Protein 4GQZ (pdb70)

Radius of gyration: 29.5 Å; Cα contacts (8 Å, |Δi|>4): 1504; chains: 4; bounding box: 34×73×86 Å

Nearest PDB structures (foldseek):
  4gqz-assembly1_A  TM=1.007E+00  e=2.691E-29  Salmonella enterica subsp. enterica serovar Typhimurium str. LT2
  4gqz-assembly2_C  TM=9.866E-01  e=6.445E-27  Salmonella enterica subsp. enterica serovar Typhimurium str. LT2
  3e8v-assembly1_A  TM=6.812E-01  e=6.568E-03  Bacteroides fragilis NCTC 9343
  1x5l-assembly1_A  TM=2.993E-01  e=5.556E-01  Homo sapiens
  7y8s-assembly1_A  TM=3.641E-01  e=4.456E+00  Chelicerata

Structure (mmCIF, N/CA/C/O backbone):
data_4GQZ
#
_entry.id   4GQZ
#
_cell.length_a   58.456
_cell.length_b   102.160
_cell.length_c   114.238
_cell.angle_alpha   90.00
_cell.angle_beta   90.00
_cell.angle_gamma   90.00
#
_symmetry.space_group_name_H-M   'P 21 21 21'
#
loop_
_entity.id
_entity.type
_entity.pdbx_description
1 polymer 'Putative periplasmic or exported protein'
2 non-polymer 'CHLORIDE ION'
3 water water
#
loop_
_atom_site.group_PDB
_atom_site.id
_atom_site.type_symbol
_atom_site.label_atom_id
_atom_site.label_alt_id
_atom_site.label_comp_id
_atom_site.label_asym_id
_atom_site.label_entity_id
_atom_site.label_seq_id
_atom_site.pdbx_PDB_ins_code
_atom_site.Cartn_x
_atom_site.Cartn_y
_atom_site.Cartn_z
_atom_site.occupancy
_atom_site.B_iso_or_equiv
_atom_site.auth_seq_id
_atom_site.auth_comp_id
_atom_site.auth_asym_id
_atom_site.auth_atom_id
_atom_site.pdbx_PDB_model_num
ATOM 1 N N . ALA A 1 3 ? 18.852 107.061 75.485 1.00 36.39 21 ALA A N 1
ATOM 2 C CA . ALA A 1 3 ? 19.252 105.906 76.294 1.00 32.83 21 ALA A CA 1
ATOM 3 C C . ALA A 1 3 ? 20.171 105.013 75.490 1.00 32.12 21 ALA A C 1
ATOM 4 O O . ALA A 1 3 ? 19.879 104.707 74.337 1.00 34.36 21 ALA A O 1
ATOM 6 N N . SER A 1 4 ? 21.279 104.599 76.098 1.00 31.00 22 SER A N 1
ATOM 7 C CA . SER A 1 4 ? 22.251 103.745 75.425 1.00 27.58 22 SER A CA 1
ATOM 8 C C . SER A 1 4 ? 21.845 102.285 75.530 1.00 26.90 22 SER A C 1
ATOM 9 O O . SER A 1 4 ? 20.926 101.941 76.283 1.00 26.84 22 SER A O 1
ATOM 12 N N . SER A 1 5 ? 22.516 101.429 74.761 1.00 25.54 23 SER A N 1
ATOM 13 C CA . SER A 1 5 ? 22.375 99.991 74.940 1.00 24.78 23 SER A CA 1
ATOM 14 C C . SER A 1 5 ? 22.667 99.619 76.396 1.00 24.64 23 SER A C 1
ATOM 15 O O . SER A 1 5 ? 21.972 98.790 76.993 1.00 22.75 23 SER A O 1
ATOM 18 N N . GLU A 1 6 ? 23.697 100.240 76.963 1.00 22.25 24 GLU A N 1
ATOM 19 C CA . GLU A 1 6 ? 24.099 99.965 78.346 1.00 22.51 24 GLU A CA 1
ATOM 20 C C . GLU A 1 6 ? 23.034 100.354 79.377 1.00 21.93 24 GLU A C 1
ATOM 21 O O . GLU A 1 6 ? 22.719 99.568 80.269 1.00 22.63 24 GLU A O 1
ATOM 27 N N . SER A 1 7 ? 22.486 101.559 79.268 1.00 24.51 25 SER A N 1
ATOM 28 C CA . SER A 1 7 ? 21.541 102.025 80.296 1.00 25.35 25 SER A CA 1
ATOM 29 C C . SER A 1 7 ? 20.270 101.184 80.227 1.00 25.65 25 SER A C 1
ATOM 30 O O . SER A 1 7 ? 19.734 100.742 81.257 1.00 24.83 25 SER A O 1
ATOM 33 N N . ALA A 1 8 ? 19.836 100.911 78.999 1.00 26.13 26 ALA A N 1
ATOM 34 C CA . ALA A 1 8 ? 18.687 100.040 78.750 1.00 26.69 26 ALA A CA 1
ATOM 35 C C . ALA A 1 8 ? 18.900 98.644 79.323 1.00 26.55 26 ALA A C 1
ATOM 36 O O . ALA A 1 8 ? 17.989 98.066 79.932 1.00 27.21 26 ALA A O 1
ATOM 38 N N . PHE A 1 9 ? 20.099 98.096 79.126 1.00 25.17 27 PHE A N 1
ATOM 39 C CA . PHE A 1 9 ? 20.436 96.783 79.675 1.00 25.82 27 PHE A CA 1
ATOM 40 C C . PHE A 1 9 ? 20.234 96.767 81.192 1.00 25.54 27 PHE A C 1
ATOM 41 O O . PHE A 1 9 ? 19.694 95.808 81.734 1.00 25.38 27 PHE A O 1
ATOM 49 N N . LEU A 1 10 ? 20.678 97.823 81.876 1.00 26.03 28 LEU A N 1
ATOM 50 C CA . LEU A 1 10 ? 20.579 97.873 83.343 1.00 25.42 28 LEU A CA 1
ATOM 51 C C . LEU A 1 10 ? 19.118 97.922 83.776 1.00 26.55 28 LEU A C 1
ATOM 52 O O . LEU A 1 10 ? 18.684 97.157 84.648 1.00 29.20 28 LEU A O 1
ATOM 57 N N . ALA A 1 11 ? 18.365 98.819 83.150 1.00 26.30 29 ALA A N 1
ATOM 58 C CA . ALA A 1 11 ? 16.937 98.946 83.414 1.00 28.73 29 ALA A CA 1
ATOM 59 C C . ALA A 1 11 ? 16.209 97.631 83.154 1.00 29.63 29 ALA A C 1
ATOM 60 O O . ALA A 1 11 ? 15.534 97.101 84.036 1.00 31.90 29 ALA A O 1
ATOM 62 N N . GLN A 1 12 ? 16.365 97.101 81.946 1.00 28.05 30 GLN A N 1
ATOM 63 C CA . GLN A 1 12 ? 15.689 95.870 81.535 1.00 31.40 30 GLN A CA 1
ATOM 64 C C . GLN A 1 12 ? 15.874 94.712 82.521 1.00 32.60 30 GLN A C 1
ATOM 65 O O . GLN A 1 12 ? 14.957 93.901 82.732 1.00 33.76 30 GLN A O 1
ATOM 71 N N . HIS A 1 13 ? 17.057 94.627 83.129 1.00 32.28 31 HIS A N 1
ATOM 72 C CA . HIS A 1 13 ? 17.345 93.530 84.048 1.00 28.72 31 HIS A CA 1
ATOM 73 C C . HIS A 1 13 ? 17.242 93.984 85.502 1.00 28.93 31 HIS A C 1
ATOM 74 O O . HIS A 1 13 ? 17.758 93.325 86.403 1.00 28.94 31 HIS A O 1
ATOM 81 N N . GLY A 1 14 ? 16.572 95.111 85.720 1.00 31.51 32 GLY A N 1
ATOM 82 C CA . GLY A 1 14 ? 16.314 95.596 87.068 1.00 33.10 32 GLY A CA 1
ATOM 83 C C . GLY A 1 14 ? 17.553 95.885 87.898 1.00 32.50 32 GLY A C 1
ATOM 84 O O . GLY A 1 14 ? 17.614 95.542 89.082 1.00 33.76 32 GLY A O 1
ATOM 85 N N . LEU A 1 15 ? 18.543 96.518 87.277 1.00 30.87 33 LEU A N 1
ATOM 86 C CA . LEU A 1 15 ? 19.766 96.887 87.985 1.00 28.72 33 LEU A CA 1
ATOM 87 C C . LEU A 1 15 ? 19.793 98.397 88.204 1.00 29.66 33 LEU A C 1
ATOM 88 O O . LEU A 1 15 ? 20.646 98.935 88.925 1.00 27.40 33 LEU A O 1
ATOM 93 N N . ALA A 1 16 ? 18.833 99.082 87.588 1.00 30.62 34 ALA A N 1
ATOM 94 C CA . ALA A 1 16 ? 18.737 100.529 87.693 1.00 28.93 34 ALA A CA 1
ATOM 95 C C . ALA A 1 16 ? 18.580 100.988 89.134 1.00 29.49 34 ALA A C 1
ATOM 96 O O . ALA A 1 16 ? 17.852 100.370 89.907 1.00 32.60 34 ALA A O 1
ATOM 98 N N . GLY A 1 17 ? 19.271 102.070 89.493 1.00 29.67 35 GLY A N 1
ATOM 99 C CA . GLY A 1 17 ? 19.148 102.661 90.819 1.00 27.49 35 GLY A CA 1
ATOM 100 C C . GLY A 1 17 ? 19.791 101.890 91.963 1.00 26.65 35 GLY A C 1
ATOM 101 O O . GLY A 1 17 ? 19.695 102.296 93.123 1.00 26.97 35 GLY A O 1
ATOM 102 N N . LYS A 1 18 ? 20.422 100.762 91.645 1.00 25.20 36 LYS A N 1
ATOM 103 C CA . LYS A 1 18 ? 21.197 100.009 92.621 1.00 23.72 36 LYS A CA 1
ATOM 104 C C . LYS A 1 18 ? 22.625 100.532 92.644 1.00 21.77 36 LYS A C 1
ATOM 105 O O . LYS A 1 18 ? 23.131 101.008 91.628 1.00 21.89 36 LYS A O 1
ATOM 111 N N . THR A 1 19 ? 23.296 100.434 93.788 1.00 21.37 37 THR A N 1
ATOM 112 C CA . THR A 1 19 ? 24.702 100.802 93.830 1.00 19.51 37 THR A CA 1
ATOM 113 C C . THR A 1 19 ? 25.457 99.664 93.181 1.00 19.84 37 THR A C 1
ATOM 114 O O . THR A 1 19 ? 24.908 98.566 93.034 1.00 18.43 37 THR A O 1
ATOM 118 N N . VAL A 1 20 ? 26.708 99.898 92.795 1.00 18.13 38 VAL A N 1
ATOM 119 C CA . VAL A 1 20 ? 27.475 98.832 92.149 1.00 19.17 38 VAL A CA 1
ATOM 120 C C . VAL A 1 20 ? 27.674 97.608 93.056 1.00 18.45 38 VAL A C 1
ATOM 121 O O . VAL A 1 20 ? 27.726 96.478 92.563 1.00 19.39 38 VAL A O 1
ATOM 125 N N . GLU A 1 21 ? 27.745 97.806 94.371 1.00 19.54 39 GLU A N 1
ATOM 126 C CA . GLU A 1 21 ? 27.839 96.666 95.301 1.00 19.98 39 GLU A CA 1
ATOM 127 C C . GLU A 1 21 ? 26.557 95.832 95.320 1.00 18.25 39 GLU A C 1
ATOM 128 O O . GLU A 1 21 ? 26.614 94.608 95.360 1.00 18.67 39 GLU A O 1
ATOM 134 N N . GLN A 1 22 ? 25.408 96.501 95.329 1.00 19.29 40 GLN A N 1
ATOM 135 C CA . GLN A 1 22 ? 24.111 95.816 95.268 1.00 21.93 40 GLN A CA 1
ATOM 136 C C . GLN A 1 22 ? 23.931 95.001 93.988 1.00 19.93 40 GLN A C 1
ATOM 137 O O . GLN A 1 22 ? 23.391 93.891 94.022 1.00 21.13 40 GLN A O 1
ATOM 143 N N . ILE A 1 23 ? 24.388 95.544 92.864 1.00 18.91 41 ILE A N 1
ATOM 144 C CA . ILE A 1 23 ? 24.377 94.794 91.605 1.00 19.03 41 ILE A CA 1
ATOM 145 C C . ILE A 1 23 ? 25.258 93.547 91.676 1.00 19.39 41 ILE A C 1
ATOM 146 O O . ILE A 1 23 ? 24.817 92.452 91.319 1.00 19.57 41 ILE A O 1
ATOM 151 N N . VAL A 1 24 ? 26.503 93.712 92.126 1.00 18.58 42 VAL A N 1
ATOM 152 C CA . VAL A 1 24 ? 27.403 92.566 92.300 1.00 19.90 42 VAL A CA 1
ATOM 153 C C . VAL A 1 24 ? 26.810 91.538 93.263 1.00 20.24 42 VAL A C 1
ATOM 154 O O . VAL A 1 24 ? 26.810 90.340 92.959 1.00 19.21 42 VAL A O 1
ATOM 158 N N . ASP A 1 25 ? 26.272 91.993 94.401 1.00 20.54 43 ASP A N 1
ATOM 159 C CA . ASP A 1 25 ? 25.704 91.053 95.382 1.00 22.36 43 ASP A CA 1
ATOM 160 C C . ASP A 1 25 ? 24.520 90.294 94.785 1.00 22.47 43 ASP A C 1
ATOM 161 O O . ASP A 1 25 ? 24.391 89.081 94.970 1.00 22.77 43 ASP A O 1
ATOM 166 N N . THR A 1 26 ? 23.664 91.014 94.062 1.00 21.73 44 THR A N 1
ATOM 167 C CA . THR A 1 26 ? 22.483 90.418 93.437 1.00 24.85 44 THR A CA 1
ATOM 168 C C . THR A 1 26 ? 22.876 89.303 92.486 1.00 25.90 44 THR A C 1
ATOM 169 O O . THR A 1 26 ? 22.337 88.194 92.551 1.00 25.97 44 THR A O 1
ATOM 173 N N . ILE A 1 27 ? 23.822 89.615 91.605 1.00 22.11 45 ILE A N 1
ATOM 174 C CA . ILE A 1 27 ? 24.311 88.667 90.615 1.00 25.23 45 ILE A CA 1
ATOM 175 C C . ILE A 1 27 ? 24.914 87.424 91.250 1.00 24.73 45 ILE A C 1
ATOM 176 O O . ILE A 1 27 ? 24.522 86.302 90.916 1.00 25.73 45 ILE A O 1
ATOM 181 N N . ASP A 1 28 ? 25.854 87.616 92.173 1.00 23.90 46 ASP A N 1
ATOM 182 C CA . ASP A 1 28 ? 26.586 86.492 92.765 1.00 24.75 46 ASP A CA 1
ATOM 183 C C . ASP A 1 28 ? 25.689 85.627 93.658 1.00 24.51 46 ASP A C 1
ATOM 184 O O . ASP A 1 28 ? 25.899 84.409 93.783 1.00 23.68 46 ASP A O 1
ATOM 189 N N . GLN A 1 29 ? 24.685 86.245 94.273 1.00 24.78 47 GLN A N 1
ATOM 190 C CA . GLN A 1 29 ? 23.862 85.530 95.261 1.00 27.51 47 GLN A CA 1
ATOM 191 C C . GLN A 1 29 ? 22.542 84.998 94.706 1.00 29.05 47 GLN A C 1
ATOM 192 O O . GLN A 1 29 ? 21.716 84.489 95.462 1.00 31.77 47 GLN A O 1
ATOM 198 N N . THR A 1 30 ? 22.345 85.109 93.398 1.00 29.63 48 THR A N 1
ATOM 199 C CA . THR A 1 30 ? 21.100 84.645 92.778 1.00 33.89 48 THR A CA 1
ATOM 200 C C . THR A 1 30 ? 20.851 83.146 93.026 1.00 34.58 48 THR A C 1
ATOM 201 O O . THR A 1 30 ? 21.770 82.316 92.908 1.00 33.40 48 THR A O 1
ATOM 205 N N . PRO A 1 31 ? 19.609 82.799 93.406 1.00 36.01 49 PRO A N 1
ATOM 206 C CA . PRO A 1 31 ? 19.251 81.402 93.678 1.00 36.98 49 PRO A CA 1
ATOM 207 C C . PRO A 1 31 ? 18.894 80.665 92.395 1.00 36.88 49 PRO A C 1
ATOM 208 O O . PRO A 1 31 ? 19.715 79.896 91.902 1.00 40.52 49 PRO A O 1
ATOM 212 N N . PRO A 1 35 ? 18.954 81.548 87.142 1.00 39.25 53 PRO A N 1
ATOM 213 C CA . PRO A 1 35 ? 19.564 81.447 85.811 1.00 38.99 53 PRO A CA 1
ATOM 214 C C . PRO A 1 35 ? 19.510 82.785 85.087 1.00 36.52 53 PRO A C 1
ATOM 215 O O . PRO A 1 35 ? 18.602 83.014 84.286 1.00 37.41 53 PRO A O 1
ATOM 219 N N . LEU A 1 36 ? 20.474 83.654 85.368 1.00 33.83 54 LEU A N 1
ATOM 220 C CA . LEU A 1 36 ? 20.478 85.005 84.812 1.00 32.99 54 LEU A CA 1
ATOM 221 C C . LEU A 1 36 ? 20.564 84.996 83.285 1.00 31.51 54 LEU A C 1
ATOM 222 O O . LEU A 1 36 ? 21.368 84.265 82.716 1.00 31.73 54 LEU A O 1
ATOM 227 N N . PRO A 1 37 ? 19.731 85.812 82.613 1.00 32.30 55 PRO A N 1
ATOM 228 C CA . PRO A 1 37 ? 19.751 85.811 81.146 1.00 30.99 55 PRO A CA 1
ATOM 229 C C . PRO A 1 37 ? 20.814 86.760 80.579 1.00 31.49 55 PRO A C 1
ATOM 230 O O . PRO A 1 37 ? 20.536 87.491 79.624 1.00 31.18 55 PRO A O 1
ATOM 234 N N . TYR A 1 38 ? 22.002 86.753 81.186 1.00 31.03 56 TYR A N 1
ATOM 235 C CA . TYR A 1 38 ? 23.143 87.546 80.719 1.00 27.62 56 TYR A CA 1
ATOM 236 C C . TYR A 1 38 ? 24.430 87.005 81.339 1.00 25.67 56 TYR A C 1
ATOM 237 O O . TYR A 1 38 ? 24.389 86.127 82.196 1.00 27.88 56 TYR A O 1
ATOM 246 N N . SER A 1 39 ? 25.573 87.516 80.902 1.00 21.26 57 SER A N 1
ATOM 247 C CA . SER A 1 39 ? 26.849 87.029 81.407 1.00 20.87 57 SER A CA 1
ATOM 248 C C . SER A 1 39 ? 27.512 88.110 82.253 1.00 22.20 57 SER A C 1
ATOM 249 O O . SER A 1 39 ? 27.268 89.307 82.044 1.00 17.53 57 SER A O 1
ATOM 252 N N . ALA A 1 40 ? 28.326 87.703 83.222 1.00 20.91 58 ALA A N 1
ATOM 253 C CA . ALA A 1 40 ? 28.966 88.674 84.113 1.00 20.07 58 ALA A CA 1
ATOM 254 C C . ALA A 1 40 ? 30.303 88.156 84.617 1.00 20.96 58 ALA A C 1
ATOM 255 O O . ALA A 1 40 ? 30.428 86.972 84.955 1.00 20.47 58 ALA A O 1
ATOM 257 N N . SER A 1 41 ? 31.294 89.047 84.683 1.00 18.34 59 SER A N 1
ATOM 258 C CA . SER A 1 41 ? 32.620 88.705 85.196 1.00 17.32 59 SER A CA 1
ATOM 259 C C . SER A 1 41 ? 33.136 89.899 85.994 1.00 18.28 59 SER A C 1
ATOM 260 O O . SER A 1 41 ? 32.976 91.048 85.570 1.00 17.35 59 SER A O 1
ATOM 263 N N . ILE A 1 42 ? 33.757 89.655 87.139 1.00 15.85 60 ILE A N 1
ATOM 264 C CA . ILE A 1 42 ? 34.241 90.774 87.949 1.00 16.46 60 ILE A CA 1
ATOM 265 C C . ILE A 1 42 ? 35.767 90.822 88.039 1.00 18.25 60 ILE A C 1
ATOM 266 O O . ILE A 1 42 ? 36.419 89.794 88.222 1.00 17.32 60 ILE A O 1
ATOM 271 N N . THR A 1 43 ? 36.330 92.021 87.878 1.00 16.08 61 THR A N 1
ATOM 272 C CA . THR A 1 43 ? 37.768 92.231 88.028 1.00 18.38 61 THR A CA 1
ATOM 273 C C . THR A 1 43 ? 38.009 93.108 89.249 1.00 17.88 61 THR A C 1
ATOM 274 O O . THR A 1 43 ? 37.068 93.470 89.949 1.00 17.10 61 THR A O 1
ATOM 278 N N A SER A 1 44 ? 39.266 93.451 89.504 0.53 17.85 62 SER A N 1
ATOM 279 N N B SER A 1 44 ? 39.269 93.443 89.500 0.47 17.85 62 SER A N 1
ATOM 280 C CA A SER A 1 44 ? 39.614 94.256 90.670 0.53 18.70 62 SER A CA 1
ATOM 281 C CA B SER A 1 44 ? 39.623 94.251 90.660 0.47 18.70 62 SER A CA 1
ATOM 282 C C A SER A 1 44 ? 38.935 95.620 90.627 0.53 18.78 62 SER A C 1
ATOM 283 C C B SER A 1 44 ? 38.945 95.620 90.625 0.47 18.78 62 SER A C 1
ATOM 284 O O A SER A 1 44 ? 38.552 96.171 91.661 0.53 18.55 62 SER A O 1
ATOM 285 O O B SER A 1 44 ? 38.569 96.171 91.660 0.47 18.55 62 SER A O 1
ATOM 290 N N . THR A 1 45 ? 38.779 96.159 89.426 1.00 18.49 63 THR A N 1
ATOM 291 C CA . THR A 1 45 ? 38.273 97.514 89.285 1.00 19.49 63 THR A CA 1
ATOM 292 C C . THR A 1 45 ? 36.940 97.643 88.562 1.00 19.48 63 THR A C 1
ATOM 293 O O . THR A 1 45 ? 36.380 98.732 88.524 1.00 19.12 63 THR A O 1
ATOM 297 N N . GLU A 1 46 ? 36.421 96.568 87.973 1.00 17.20 64 GLU A N 1
ATOM 298 C CA . GLU A 1 46 ? 35.081 96.710 87.397 1.00 18.79 64 GLU A CA 1
ATOM 299 C C . GLU A 1 46 ? 34.249 95.459 87.253 1.00 18.12 64 GLU A C 1
ATOM 300 O O . GLU A 1 46 ? 34.748 94.340 87.349 1.00 16.75 64 GLU A O 1
ATOM 306 N N . LEU A 1 47 ? 32.963 95.681 87.005 1.00 16.15 65 LEU A N 1
ATOM 307 C CA . LEU A 1 47 ? 32.048 94.608 86.673 1.00 17.39 65 LEU A CA 1
ATOM 308 C C . LEU A 1 47 ? 31.807 94.646 85.170 1.00 17.52 65 LEU A C 1
ATOM 309 O O . LEU A 1 47 ? 31.453 95.687 84.613 1.00 16.90 65 LEU A O 1
ATOM 314 N N . LYS A 1 48 ? 32.016 93.514 84.512 1.00 14.40 66 LYS A N 1
ATOM 315 C CA . LYS A 1 48 ? 31.719 93.400 83.084 1.00 18.28 66 LYS A CA 1
ATOM 316 C C . LYS A 1 48 ? 30.404 92.658 82.901 1.00 19.49 66 LYS A C 1
ATOM 317 O O . LYS A 1 48 ? 30.172 91.633 83.546 1.00 18.49 66 LYS A O 1
ATOM 323 N N . LEU A 1 49 ? 29.539 93.187 82.040 1.00 18.96 67 LEU A N 1
ATOM 324 C CA . LEU A 1 49 ? 28.244 92.577 81.781 1.00 17.19 67 LEU A CA 1
ATOM 325 C C . LEU A 1 49 ? 28.125 92.358 80.293 1.00 18.90 67 LEU A C 1
ATOM 326 O O . LEU A 1 49 ? 28.544 93.216 79.515 1.00 17.60 67 LEU A O 1
ATOM 331 N N . SER A 1 50 ? 27.582 91.219 79.874 1.00 19.07 68 SER A N 1
ATOM 332 C CA . SER A 1 50 ? 27.347 91.047 78.441 1.00 18.28 68 SER A CA 1
ATOM 333 C C . SER A 1 50 ? 25.998 90.438 78.092 1.00 20.10 68 SER A C 1
ATOM 334 O O . SER A 1 50 ? 25.485 89.565 78.803 1.00 20.67 68 SER A O 1
ATOM 337 N N . ASP A 1 51 ? 25.422 90.917 76.994 1.00 19.89 69 ASP A N 1
ATOM 338 C CA . ASP A 1 51 ? 24.210 90.324 76.438 1.00 21.60 69 ASP A CA 1
ATOM 339 C C . ASP A 1 51 ? 24.536 89.398 75.264 1.00 21.68 69 ASP A C 1
ATOM 340 O O . ASP A 1 51 ? 23.631 88.948 74.552 1.00 23.39 69 ASP A O 1
ATOM 345 N N . GLY A 1 52 ? 25.823 89.112 75.060 1.00 19.40 70 GLY A N 1
ATOM 346 C CA . GLY A 1 52 ? 26.246 88.259 73.956 1.00 22.23 70 GLY A CA 1
ATOM 347 C C . GLY A 1 52 ? 26.633 89.018 72.687 1.00 23.28 70 GLY A C 1
ATOM 348 O O . GLY A 1 52 ? 27.378 88.509 71.846 1.00 21.58 70 GLY A O 1
ATOM 349 N N . GLU A 1 53 ? 26.138 90.244 72.547 1.00 23.96 71 GLU A N 1
ATOM 350 C CA . GLU A 1 53 ? 26.507 91.090 71.407 1.00 24.61 71 GLU A CA 1
ATOM 351 C C . GLU A 1 53 ? 27.468 92.197 71.844 1.00 24.50 71 GLU A C 1
ATOM 352 O O . GLU A 1 53 ? 28.414 92.532 71.136 1.00 22.60 71 GLU A O 1
ATOM 358 N N . GLN A 1 54 ? 27.222 92.759 73.026 1.00 21.74 72 GLN A N 1
ATOM 359 C CA . GLN A 1 54 ? 28.040 93.859 73.517 1.00 22.92 72 GLN A CA 1
ATOM 360 C C . GLN A 1 54 ? 28.493 93.638 74.945 1.00 21.09 72 GLN A C 1
ATOM 361 O O . GLN A 1 54 ? 27.893 92.856 75.676 1.00 20.77 72 GLN A O 1
ATOM 367 N N . ILE A 1 55 ? 29.558 94.334 75.330 1.00 19.35 73 ILE A N 1
ATOM 368 C CA . ILE A 1 55 ? 30.091 94.236 76.688 1.00 19.82 73 ILE A CA 1
ATOM 369 C C . ILE A 1 55 ? 30.003 95.600 77.351 1.00 17.26 73 ILE A C 1
ATOM 370 O O . ILE A 1 55 ? 30.459 96.591 76.796 1.00 18.71 73 ILE A O 1
ATOM 375 N N . TYR A 1 56 ? 29.417 95.644 78.539 1.00 17.40 74 TYR A N 1
ATOM 376 C CA . TYR A 1 56 ? 29.264 96.888 79.284 1.00 17.16 74 TYR A CA 1
ATOM 377 C C . TYR A 1 56 ? 30.192 96.787 80.476 1.00 19.33 74 TYR A C 1
ATOM 378 O O . TYR A 1 56 ? 30.409 95.695 80.999 1.00 16.82 74 TYR A O 1
ATOM 387 N N . THR A 1 57 ? 30.754 97.914 80.897 1.00 17.15 75 THR A N 1
ATOM 388 C CA . THR A 1 57 ? 31.698 97.915 82.003 1.00 18.86 75 THR A CA 1
ATOM 389 C C . THR A 1 57 ? 31.257 98.906 83.059 1.00 18.74 75 THR A C 1
ATOM 390 O O . THR A 1 57 ? 31.112 100.106 82.783 1.00 20.21 75 THR A O 1
ATOM 394 N N . LEU A 1 58 ? 31.041 98.412 84.273 1.00 17.02 76 LEU A N 1
ATOM 395 C CA . LEU A 1 58 ? 30.640 99.274 85.3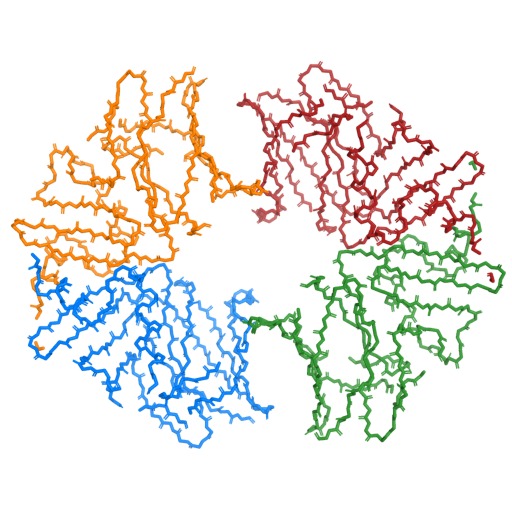72 1.00 17.38 76 LEU A CA 1
ATOM 396 C C . LEU A 1 58 ? 31.789 99.321 86.376 1.00 16.84 76 LEU A C 1
ATOM 397 O O . LEU A 1 58 ? 32.113 98.313 86.994 1.00 18.29 76 LEU A O 1
ATOM 402 N N . PRO A 1 59 ? 32.413 100.492 86.529 1.00 17.67 77 PRO A N 1
ATOM 403 C CA . PRO A 1 59 ? 33.476 100.705 87.508 1.00 17.67 77 PRO A CA 1
ATOM 404 C C . PRO A 1 59 ? 33.031 100.310 88.908 1.00 17.23 77 PRO A C 1
ATOM 405 O O . PRO A 1 59 ? 31.925 100.649 89.338 1.00 15.83 77 PRO A O 1
ATOM 409 N N . LEU A 1 60 ? 33.886 99.586 89.613 1.00 16.68 78 LEU A N 1
ATOM 410 C CA . LEU A 1 60 ? 33.637 99.309 91.018 1.00 17.13 78 LEU A CA 1
ATOM 411 C C . LEU A 1 60 ? 33.931 100.556 91.844 1.00 18.75 78 LEU A C 1
ATOM 412 O O . LEU A 1 60 ? 34.404 101.566 91.316 1.00 19.40 78 LEU A O 1
ATOM 417 N N . GLY A 1 61 ? 33.649 100.477 93.141 1.00 17.02 79 GLY A N 1
ATOM 418 C CA . GLY A 1 61 ? 33.868 101.586 94.058 1.00 18.81 79 GLY A CA 1
ATOM 419 C C . GLY A 1 61 ? 35.147 101.393 94.851 1.00 18.24 79 GLY A C 1
ATOM 420 O O . GLY A 1 61 ? 36.092 100.759 94.367 1.00 17.49 79 GLY A O 1
ATOM 421 N N . ASP A 1 62 ? 35.151 101.914 96.075 1.00 17.31 80 ASP A N 1
ATOM 422 C CA . ASP A 1 62 ? 36.332 101.977 96.927 1.00 19.19 80 ASP A CA 1
ATOM 423 C C . ASP A 1 62 ? 36.780 100.636 97.453 1.00 19.42 80 ASP A C 1
ATOM 424 O O . ASP A 1 62 ? 37.874 100.530 98.023 1.00 19.96 80 ASP A O 1
ATOM 429 N N . LYS A 1 63 ? 35.921 99.625 97.340 1.00 18.31 81 LYS A N 1
ATOM 430 C CA . LYS A 1 63 ? 36.246 98.311 97.880 1.00 15.09 81 LYS A CA 1
ATOM 431 C C . LYS A 1 63 ? 36.415 97.226 96.822 1.00 16.83 81 LYS A C 1
ATOM 432 O O . LYS A 1 63 ? 35.691 97.178 95.813 1.00 15.08 81 LYS A O 1
ATOM 438 N N . PHE A 1 64 ? 37.409 96.379 97.062 1.00 16.77 82 PHE A N 1
ATOM 439 C CA . PHE A 1 64 ? 37.700 95.203 96.245 1.00 16.26 82 PHE A CA 1
ATOM 440 C C . PHE A 1 64 ? 36.710 94.084 96.566 1.00 15.67 82 PHE A C 1
ATOM 441 O O . PHE A 1 64 ? 36.440 93.807 97.740 1.00 16.84 82 PHE A O 1
ATOM 449 N N . TYR A 1 65 ? 36.189 93.417 95.541 1.00 15.67 83 TYR A N 1
ATOM 450 C CA . TYR A 1 65 ? 35.343 92.253 95.745 1.00 15.06 83 TYR A CA 1
ATOM 451 C C . TYR A 1 65 ? 36.116 90.978 95.510 1.00 16.36 83 TYR A C 1
ATOM 452 O O . TYR A 1 65 ? 36.640 90.740 94.420 1.00 16.91 83 TYR A O 1
ATOM 461 N N . LEU A 1 66 ? 36.202 90.158 96.548 1.00 16.54 84 LEU A N 1
ATOM 462 C CA . LEU A 1 66 ? 36.871 88.865 96.446 1.00 16.66 84 LEU A CA 1
ATOM 463 C C . LEU A 1 66 ? 35.822 87.797 96.634 1.00 18.07 84 LEU A C 1
ATOM 464 O O . LEU A 1 66 ? 35.107 87.804 97.629 1.00 16.66 84 LEU A O 1
ATOM 469 N N . SER A 1 67 ? 35.724 86.871 95.686 1.00 18.50 85 SER A N 1
ATOM 470 C CA . SER A 1 67 ? 34.769 85.780 95.813 1.00 18.79 85 SER A CA 1
ATOM 471 C C . SER A 1 67 ? 35.541 84.475 96.028 1.00 19.76 85 SER A C 1
ATOM 472 O O . SER A 1 67 ? 36.475 84.191 95.288 1.00 20.54 85 SER A O 1
ATOM 475 N N . PHE A 1 68 ? 35.173 83.694 97.044 1.00 17.41 86 PHE A N 1
ATOM 476 C CA . PHE A 1 68 ? 35.929 82.483 97.355 1.00 18.73 86 PHE A CA 1
ATOM 477 C C . PHE A 1 68 ? 35.064 81.261 97.596 1.00 18.76 86 PHE A C 1
ATOM 478 O O . PHE A 1 68 ? 33.877 81.377 97.935 1.00 18.04 86 PHE A O 1
ATOM 486 N N . ALA A 1 69 ? 35.678 80.089 97.423 1.00 18.52 87 ALA A N 1
ATOM 487 C CA . ALA A 1 69 ? 34.979 78.807 97.458 1.00 18.92 87 ALA A CA 1
ATOM 488 C C . ALA A 1 69 ? 35.727 77.808 98.343 1.00 21.36 87 ALA A C 1
ATOM 489 O O . ALA A 1 69 ? 36.699 77.173 97.907 1.00 21.84 87 ALA A O 1
ATOM 491 N N . PRO A 1 70 ? 35.276 77.662 99.596 1.00 20.13 88 PRO A N 1
ATOM 492 C CA . PRO A 1 70 ? 35.872 76.629 100.448 1.00 23.70 88 PRO A CA 1
ATOM 493 C C . PRO A 1 70 ? 35.555 75.254 99.865 1.00 23.67 88 PRO A C 1
ATOM 494 O O . PRO A 1 70 ? 34.513 75.073 99.207 1.00 23.56 88 PRO A O 1
ATOM 498 N N . TYR A 1 71 ? 36.441 74.289 100.085 1.00 24.67 89 TYR A N 1
ATOM 499 C CA . TYR A 1 71 ? 36.161 72.927 99.622 1.00 26.81 89 TYR A CA 1
ATOM 500 C C . TYR A 1 71 ? 36.679 71.873 100.579 1.00 28.33 89 TYR A C 1
ATOM 501 O O . TYR A 1 71 ? 37.490 72.169 101.460 1.00 27.38 89 TYR A O 1
ATOM 510 N N . GLU A 1 72 ? 36.193 70.647 100.401 1.00 30.83 90 GLU A N 1
ATOM 511 C CA . GLU A 1 72 ? 36.660 69.502 101.182 1.00 31.51 90 GLU A CA 1
ATOM 512 C C . GLU A 1 72 ? 37.472 68.516 100.334 1.00 31.80 90 GLU A C 1
ATOM 513 O O . GLU A 1 72 ? 38.626 68.228 100.659 1.00 31.94 90 GLU A O 1
ATOM 519 N N . TRP A 1 73 ? 36.888 68.026 99.238 1.00 31.67 91 TRP A N 1
ATOM 520 C CA . TRP A 1 73 ? 37.523 66.958 98.445 1.00 35.23 91 TRP A CA 1
ATOM 521 C C . TRP A 1 73 ? 38.037 67.391 97.075 1.00 34.43 91 TRP A C 1
ATOM 522 O O . TRP A 1 73 ? 39.084 66.917 96.619 1.00 34.82 91 TRP A O 1
ATOM 533 N N . ARG A 1 74 ? 37.291 68.275 96.414 1.00 33.15 92 ARG A N 1
ATOM 534 C CA . ARG A 1 74 ? 37.556 68.620 95.019 1.00 31.36 92 ARG A CA 1
ATOM 535 C C . ARG A 1 74 ? 37.540 70.137 94.832 1.00 30.33 92 ARG A C 1
ATOM 536 O O . ARG A 1 74 ? 36.764 70.831 95.484 1.00 29.63 92 ARG A O 1
ATOM 544 N N . THR A 1 75 ? 38.392 70.648 93.948 1.00 29.47 93 THR A N 1
ATOM 545 C CA . THR A 1 75 ? 38.412 72.083 93.649 1.00 30.57 93 THR A CA 1
ATOM 546 C C . THR A 1 75 ? 38.858 72.319 92.209 1.00 32.24 93 THR A C 1
ATOM 547 O O . THR A 1 75 ? 39.291 71.384 91.523 1.00 30.41 93 THR A O 1
ATOM 551 N N . HIS A 1 76 ? 38.739 73.565 91.757 1.00 29.55 94 HIS A N 1
ATOM 552 C CA . HIS A 1 76 ? 39.082 73.950 90.391 1.00 31.75 94 HIS A CA 1
ATOM 553 C C . HIS A 1 76 ? 39.801 75.291 90.443 1.00 30.92 94 HIS A C 1
ATOM 554 O O . HIS A 1 76 ? 39.457 76.142 91.262 1.00 27.43 94 HIS A O 1
ATOM 561 N N . PRO A 1 77 ? 40.796 75.492 89.566 1.00 30.98 95 PRO A N 1
ATOM 562 C CA . PRO A 1 77 ? 41.468 76.795 89.532 1.00 30.31 95 PRO A CA 1
ATOM 563 C C . PRO A 1 77 ? 40.534 77.868 88.977 1.00 29.42 95 PRO A C 1
ATOM 564 O O . PRO A 1 77 ? 39.590 77.555 88.235 1.00 27.24 95 PRO A O 1
ATOM 568 N N . CYS A 1 78 ? 40.790 79.122 89.339 1.00 25.93 96 CYS A N 1
ATOM 569 C CA . CYS A 1 78 ? 39.889 80.203 88.972 1.00 25.10 96 CYS A CA 1
ATOM 570 C C . CYS A 1 78 ? 40.693 81.498 88.950 1.00 26.13 96 CYS A C 1
ATOM 571 O O . CYS A 1 78 ? 41.482 81.746 89.856 1.00 23.30 96 CYS A O 1
ATOM 574 N N . PHE A 1 79 ? 40.525 82.315 87.917 1.00 21.56 97 PHE A N 1
ATOM 575 C CA . PHE A 1 79 ? 41.203 83.613 87.906 1.00 25.07 97 PHE A CA 1
ATOM 576 C C . PHE A 1 79 ? 40.292 84.698 88.462 1.00 24.22 97 PHE A C 1
ATOM 577 O O . PHE A 1 79 ? 40.253 84.920 89.665 1.00 25.01 97 PHE A O 1
ATOM 585 N N . ASN A 1 80 ? 39.551 85.366 87.588 1.00 23.80 98 ASN A N 1
ATOM 586 C CA . ASN A 1 80 ? 38.533 86.304 88.043 1.00 22.89 98 ASN A CA 1
ATOM 587 C C . ASN A 1 80 ? 37.195 85.569 88.131 1.00 22.48 98 ASN A C 1
ATOM 588 O O . ASN A 1 80 ? 36.967 84.595 87.411 1.00 23.72 98 ASN A O 1
ATOM 593 N N . HIS A 1 81 ? 36.310 86.025 89.012 1.00 20.39 99 HIS A N 1
ATOM 594 C CA . HIS A 1 81 ? 35.028 85.353 89.232 1.00 19.87 99 HIS A CA 1
ATOM 595 C C . HIS A 1 81 ? 33.989 85.704 88.165 1.00 20.52 99 HIS A C 1
ATOM 596 O O . HIS A 1 81 ? 33.843 86.864 87.800 1.00 19.70 99 HIS A O 1
ATOM 603 N N . SER A 1 82 ? 33.266 84.706 87.658 1.00 19.85 100 SER A N 1
ATOM 604 C CA . SER A 1 82 ? 32.205 84.953 86.673 1.00 21.85 100 SER A CA 1
ATOM 605 C C . SER A 1 82 ? 30.999 84.046 86.918 1.00 21.61 100 SER A C 1
ATOM 606 O O . SER A 1 82 ? 31.067 83.142 87.734 1.00 21.03 100 SER A O 1
ATOM 609 N N . LEU A 1 83 ? 29.899 84.279 86.203 1.00 21.89 101 LEU A N 1
ATOM 610 C CA . LEU A 1 83 ? 28.735 83.387 86.282 1.00 23.23 101 LEU A CA 1
ATOM 611 C C . LEU A 1 83 ? 29.000 82.041 85.610 1.00 23.34 101 LEU A C 1
ATOM 612 O O . LEU A 1 83 ? 28.580 80.993 86.105 1.00 25.98 101 LEU A O 1
ATOM 617 N N . SER A 1 84 ? 29.678 82.072 84.472 1.00 22.26 102 SER A N 1
ATOM 618 C CA . SER A 1 84 ? 30.021 80.850 83.759 1.00 22.63 102 SER A CA 1
ATOM 619 C C . SER A 1 84 ? 31.335 80.280 84.279 1.00 23.55 102 SER A C 1
ATOM 620 O O . SER A 1 84 ? 32.048 80.929 85.070 1.00 23.23 102 SER A O 1
ATOM 623 N N . GLY A 1 85 ? 31.651 79.070 83.817 1.00 22.07 103 GLY A N 1
ATOM 624 C CA . GLY A 1 85 ? 32.845 78.352 84.228 1.00 23.12 103 GLY A CA 1
ATOM 625 C C . GLY A 1 85 ? 32.578 77.368 85.350 1.00 22.82 103 GLY A C 1
ATOM 626 O O . GLY A 1 85 ? 31.421 77.122 85.712 1.00 23.01 103 GLY A O 1
ATOM 634 N N . GLN A 1 87 ? 31.967 76.028 88.906 1.00 24.17 105 GLN A N 1
ATOM 635 C CA . GLN A 1 87 ? 31.381 76.606 90.106 1.00 23.88 105 GLN A CA 1
ATOM 636 C C . GLN A 1 87 ? 32.113 76.121 91.352 1.00 24.11 105 GLN A C 1
ATOM 637 O O . GLN A 1 87 ? 33.161 75.488 91.250 1.00 26.86 105 GLN A O 1
ATOM 643 N N . GLY A 1 88 ? 31.572 76.435 92.522 1.00 23.14 106 GLY A N 1
ATOM 644 C CA . GLY A 1 88 ? 32.166 75.998 93.779 1.00 23.70 106 GLY A CA 1
ATOM 645 C C . GLY A 1 88 ? 31.732 74.590 94.129 1.00 26.08 106 GLY A C 1
ATOM 646 O O . GLY A 1 88 ? 31.268 73.847 93.261 1.00 24.12 106 GLY A O 1
ATOM 647 N N . GLU A 1 89 ? 31.872 74.215 95.396 1.00 26.19 107 GLU A N 1
ATOM 648 C CA . GLU A 1 89 ? 31.569 72.848 95.803 1.00 28.09 107 GLU A CA 1
ATOM 649 C C . GLU A 1 89 ? 30.578 72.751 96.954 1.00 28.84 107 GLU A C 1
ATOM 650 O O . GLU A 1 89 ? 29.914 71.726 97.115 1.00 28.09 107 GLU A O 1
ATOM 664 N N . PRO A 1 91 ? 27.539 74.585 98.367 1.00 26.59 109 PRO A N 1
ATOM 665 C CA . PRO A 1 91 ? 26.474 75.584 98.269 1.00 25.63 109 PRO A CA 1
ATOM 666 C C . PRO A 1 91 ? 25.577 75.648 99.500 1.00 27.87 109 PRO A C 1
ATOM 667 O O . PRO A 1 91 ? 25.297 74.626 100.126 1.00 27.53 109 PRO A O 1
ATOM 671 N N . ASN A 1 92 ? 25.137 76.855 99.829 1.00 25.85 110 ASN A N 1
ATOM 672 C CA . ASN A 1 92 ? 24.214 77.095 100.939 1.00 28.55 110 ASN A CA 1
ATOM 673 C C . ASN A 1 92 ? 24.646 76.444 102.256 1.00 29.35 110 ASN A C 1
ATOM 674 O O . ASN A 1 92 ? 23.875 75.704 102.868 1.00 30.15 110 ASN A O 1
ATOM 679 N N . LYS A 1 93 ? 25.879 76.716 102.676 1.00 27.78 111 LYS A N 1
ATOM 680 C CA . LYS A 1 93 ? 26.394 76.211 103.947 1.00 28.82 111 LYS A CA 1
ATOM 681 C C . LYS A 1 93 ? 26.919 77.355 104.814 1.00 29.23 111 LYS A C 1
ATOM 682 O O . LYS A 1 93 ? 27.293 78.411 104.299 1.00 28.49 111 LYS A O 1
ATOM 688 N N . PRO A 1 94 ? 26.931 77.162 106.146 1.00 32.16 112 PRO A N 1
ATOM 689 C CA . PRO A 1 94 ? 27.409 78.213 107.052 1.00 30.15 112 PRO A CA 1
ATOM 690 C C . PRO A 1 94 ? 28.928 78.176 107.259 1.00 27.61 112 PRO A C 1
ATOM 691 O O . PRO A 1 94 ? 29.503 77.116 107.516 1.00 30.39 112 PRO A O 1
ATOM 695 N N . PHE A 1 95 ? 29.579 79.326 107.129 1.00 27.69 113 PHE A N 1
ATOM 696 C CA . PHE A 1 95 ? 31.020 79.409 107.353 1.00 25.49 113 PHE A CA 1
ATOM 697 C C . PHE A 1 95 ? 31.311 80.561 108.292 1.00 26.27 113 PHE A C 1
ATOM 698 O O . PHE A 1 95 ? 30.508 81.482 108.416 1.00 27.56 113 PHE A O 1
ATOM 706 N N . THR A 1 96 ? 32.456 80.508 108.960 1.00 24.24 114 THR A N 1
ATOM 707 C CA . THR A 1 96 ? 32.929 81.669 109.692 1.00 25.16 114 THR A CA 1
ATOM 708 C C . THR A 1 96 ? 34.166 82.170 108.991 1.00 24.58 114 THR A C 1
ATOM 709 O O . THR A 1 96 ? 35.133 81.428 108.824 1.00 25.65 114 THR A O 1
ATOM 713 N N . VAL A 1 97 ? 34.122 83.432 108.588 1.00 23.46 115 VAL A N 1
ATOM 714 C CA . VAL A 1 97 ? 35.151 84.027 107.749 1.00 23.60 115 VAL A CA 1
ATOM 715 C C . VAL A 1 97 ? 35.922 85.100 108.490 1.00 23.48 115 VAL A C 1
ATOM 716 O O . VAL A 1 97 ? 35.331 86.035 109.043 1.00 21.15 115 VAL A O 1
ATOM 720 N N . LYS A 1 98 ? 37.245 84.990 108.496 1.00 24.46 116 LYS A N 1
ATOM 721 C CA . LYS A 1 98 ? 38.049 86.066 109.073 1.00 22.84 116 LYS A CA 1
ATOM 722 C C . LYS A 1 98 ? 39.095 86.583 108.096 1.00 23.04 116 LYS A C 1
ATOM 723 O O . LYS A 1 98 ? 39.787 85.806 107.462 1.00 23.21 116 LYS A O 1
ATOM 729 N N . VAL A 1 99 ? 39.204 87.901 107.983 1.00 21.85 117 VAL A N 1
ATOM 730 C CA . VAL A 1 99 ? 40.278 88.516 107.203 1.00 23.58 117 VAL A CA 1
ATOM 731 C C . VAL A 1 99 ? 41.126 89.399 108.106 1.00 23.71 117 VAL A C 1
ATOM 732 O O . VAL A 1 99 ? 40.605 90.325 108.734 1.00 23.41 117 VAL A O 1
ATOM 736 N N . THR A 1 100 ? 42.430 89.123 108.149 1.00 23.20 118 THR A N 1
ATOM 737 C CA . THR A 1 100 ? 43.385 89.925 108.923 1.00 27.21 118 THR A CA 1
ATOM 738 C C . THR A 1 100 ? 44.405 90.591 107.988 1.00 27.49 118 THR A C 1
ATOM 739 O O . THR A 1 100 ? 44.945 89.928 107.097 1.00 27.70 118 THR A O 1
ATOM 743 N N . ASP A 1 101 ? 44.679 91.884 108.169 1.00 28.30 119 ASP A N 1
ATOM 744 C CA . ASP A 1 101 ? 45.678 92.557 107.319 1.00 28.56 119 ASP A CA 1
ATOM 745 C C . ASP A 1 101 ? 47.117 92.347 107.791 1.00 30.73 119 ASP A C 1
ATOM 746 O O . ASP A 1 101 ? 47.344 91.776 108.861 1.00 31.07 119 ASP A O 1
ATOM 751 N N . SER A 1 102 ? 48.077 92.824 107.001 1.00 30.47 120 SER A N 1
ATOM 752 C CA . SER A 1 102 ? 49.490 92.561 107.273 1.00 32.87 120 SER A CA 1
ATOM 753 C C . SER A 1 102 ? 49.932 93.077 108.648 1.00 32.49 120 SER A C 1
ATOM 754 O O . SER A 1 102 ? 50.842 92.524 109.258 1.00 36.11 120 SER A O 1
ATOM 757 N N . LYS A 1 103 ? 49.278 94.121 109.139 1.00 32.70 121 LYS A N 1
ATOM 758 C CA . LYS A 1 103 ? 49.617 94.659 110.453 1.00 34.53 121 LYS A CA 1
ATOM 759 C C . LYS A 1 103 ? 48.772 94.050 111.570 1.00 34.45 121 LYS A C 1
ATOM 760 O O . LYS A 1 103 ? 48.713 94.594 112.672 1.00 37.98 121 LYS A O 1
ATOM 766 N N . GLY A 1 104 ? 48.121 92.923 111.287 1.00 31.98 122 GLY A N 1
ATOM 767 C CA . GLY A 1 104 ? 47.380 92.200 112.310 1.00 32.98 122 GLY A CA 1
ATOM 768 C C . GLY A 1 104 ? 45.979 92.698 112.635 1.00 31.16 122 GLY A C 1
ATOM 769 O O . GLY A 1 104 ? 45.282 92.093 113.452 1.00 33.57 122 GLY A O 1
ATOM 770 N N . ALA A 1 105 ? 45.558 93.792 112.004 1.00 31.11 123 ALA A N 1
ATOM 771 C CA . ALA A 1 105 ? 44.202 94.303 112.209 1.00 30.73 123 ALA A CA 1
ATOM 772 C C . ALA A 1 105 ? 43.169 93.352 111.603 1.00 30.21 123 ALA A C 1
ATOM 773 O O . ALA A 1 105 ? 43.314 92.930 110.458 1.00 27.85 123 ALA A O 1
ATOM 775 N N . VAL A 1 106 ? 42.135 93.015 112.373 1.00 29.79 124 VAL A N 1
ATOM 776 C CA . VAL A 1 106 ? 41.060 92.149 111.884 1.00 27.41 124 VAL A CA 1
ATOM 777 C C . VAL A 1 106 ? 40.073 93.007 111.110 1.00 29.10 124 VAL A C 1
ATOM 778 O O . VAL A 1 106 ? 39.511 93.964 111.647 1.00 32.04 124 VAL A O 1
ATOM 782 N N . ILE A 1 107 ? 39.890 92.665 109.839 1.00 26.19 125 ILE A N 1
ATOM 783 C CA . ILE A 1 107 ? 39.171 93.499 108.884 1.00 25.94 125 ILE A CA 1
ATOM 784 C C . ILE A 1 107 ? 37.736 93.027 108.773 1.00 24.48 125 ILE A C 1
ATOM 785 O O . ILE A 1 107 ? 36.806 93.828 108.695 1.00 25.26 125 ILE A O 1
ATOM 790 N N . VAL A 1 108 ? 37.577 91.710 108.759 1.00 24.50 126 VAL A N 1
ATOM 791 C CA . VAL A 1 108 ? 36.271 91.068 108.679 1.00 23.78 126 VAL A CA 1
ATOM 792 C C . VAL A 1 108 ? 36.307 89.923 109.665 1.00 23.05 126 VAL A C 1
ATOM 793 O O . VAL A 1 108 ? 37.324 89.238 109.772 1.00 23.86 126 VAL A O 1
ATOM 797 N N . GLN A 1 109 ? 35.223 89.726 110.407 1.00 23.09 127 GLN A N 1
ATOM 798 C CA . GLN A 1 109 ? 35.045 88.498 111.183 1.00 23.54 127 GLN A CA 1
ATOM 799 C C . GLN A 1 109 ? 33.546 88.245 111.301 1.00 23.57 127 GLN A C 1
ATOM 800 O O . GLN A 1 109 ? 32.870 88.858 112.133 1.00 22.77 127 GLN A O 1
ATOM 806 N N . LYS A 1 110 ? 33.036 87.345 110.455 1.00 23.69 128 LYS A N 1
ATOM 807 C CA . LYS A 1 110 ? 31.595 87.207 110.212 1.00 25.50 128 LYS A CA 1
ATOM 808 C C . LYS A 1 110 ? 31.227 85.769 109.918 1.00 26.97 128 LYS A C 1
ATOM 809 O O . LYS A 1 110 ? 31.997 85.040 109.298 1.00 27.12 128 LYS A O 1
ATOM 815 N N . GLU A 1 111 ? 30.035 85.368 110.347 1.00 27.69 129 GLU A N 1
ATOM 816 C CA . GLU A 1 111 ? 29.450 84.120 109.895 1.00 27.45 129 GLU A CA 1
ATOM 817 C C . GLU A 1 111 ? 28.733 84.457 108.602 1.00 29.88 129 GLU A C 1
ATOM 818 O O . GLU A 1 111 ? 27.958 85.412 108.560 1.00 27.98 129 GLU A O 1
ATOM 832 N N . GLN A 1 113 ? 26.853 82.835 104.810 1.00 27.45 131 GLN A N 1
ATOM 833 C CA . GLN A 1 113 ? 26.307 81.668 104.136 1.00 28.42 131 GLN A CA 1
ATOM 834 C C . GLN A 1 113 ? 26.814 81.652 102.705 1.00 24.49 131 GLN A C 1
ATOM 835 O O . GLN A 1 113 ? 26.750 82.663 102.021 1.00 25.56 131 GLN A O 1
ATOM 841 N N . SER A 1 114 ? 27.334 80.516 102.250 1.00 25.01 132 SER A N 1
ATOM 842 C CA . SER A 1 114 ? 27.745 80.414 100.849 1.00 23.94 132 SER A CA 1
ATOM 843 C C . SER A 1 114 ? 26.497 80.445 99.981 1.00 23.67 132 SER A C 1
ATOM 844 O O . SER A 1 114 ? 25.414 80.088 100.429 1.00 22.34 132 SER A O 1
ATOM 847 N N . TYR A 1 115 ? 26.652 80.869 98.735 1.00 20.67 133 TYR A N 1
ATOM 848 C CA . TYR A 1 115 ? 25.498 81.047 97.868 1.00 23.43 133 TYR A CA 1
ATOM 849 C C . TYR A 1 115 ? 25.223 79.739 97.133 1.00 23.63 133 TYR A C 1
ATOM 850 O O . TYR A 1 115 ? 25.919 78.741 97.356 1.00 24.04 133 TYR A O 1
ATOM 859 N N . ARG A 1 116 ? 24.212 79.729 96.269 1.00 24.42 134 ARG A N 1
ATOM 860 C CA . ARG A 1 116 ? 23.867 78.510 95.524 1.00 25.22 134 ARG A CA 1
ATOM 861 C C . ARG A 1 116 ? 25.017 78.022 94.620 1.00 24.02 134 ARG A C 1
ATOM 862 O O . ARG A 1 116 ? 25.103 76.836 94.303 1.00 24.40 134 ARG A O 1
ATOM 870 N N . ASN A 1 117 ? 25.908 78.931 94.220 1.00 23.77 135 ASN A N 1
ATOM 871 C CA . ASN A 1 117 ? 27.044 78.555 93.371 1.00 23.81 135 ASN A CA 1
ATOM 872 C C . ASN A 1 117 ? 28.255 78.085 94.177 1.00 23.30 135 ASN A C 1
ATOM 873 O O . ASN A 1 117 ? 29.308 77.788 93.605 1.00 23.13 135 ASN A O 1
ATOM 878 N N . GLY A 1 118 ? 28.116 78.054 95.504 1.00 21.66 136 GLY A N 1
ATOM 879 C CA . GLY A 1 118 ? 29.184 77.593 96.373 1.00 20.92 136 GLY A CA 1
ATOM 880 C C . GLY A 1 118 ? 30.220 78.653 96.715 1.00 21.22 136 GLY A C 1
ATOM 881 O O . GLY A 1 118 ? 31.203 78.359 97.390 1.00 19.61 136 GLY A O 1
ATOM 882 N N . PHE A 1 119 ? 30.016 79.885 96.260 1.00 20.86 137 PHE A N 1
ATOM 883 C CA . PHE A 1 119 ? 30.953 80.956 96.592 1.00 20.39 137 PHE A CA 1
ATOM 884 C C . PHE A 1 119 ? 30.442 81.836 97.733 1.00 21.12 137 PHE A C 1
ATOM 885 O O . PHE A 1 119 ? 29.266 81.777 98.109 1.00 20.54 137 PHE A O 1
ATOM 893 N N . ILE A 1 120 ? 31.353 82.633 98.285 1.00 18.65 138 ILE A N 1
ATOM 894 C CA . ILE A 1 120 ? 31.035 83.665 99.274 1.00 20.63 138 ILE A CA 1
ATOM 895 C C . ILE A 1 120 ? 31.770 84.897 98.795 1.00 19.18 138 ILE A C 1
ATOM 896 O O . ILE A 1 120 ? 32.930 84.791 98.387 1.00 18.91 138 ILE A O 1
ATOM 901 N N . GLY A 1 121 ? 31.114 86.058 98.806 1.00 20.72 139 GLY A N 1
ATOM 902 C CA . GLY A 1 121 ? 31.770 87.285 98.390 1.00 17.62 139 GLY A CA 1
ATOM 903 C C . GLY A 1 121 ? 32.070 88.194 99.570 1.00 19.44 139 GLY A C 1
ATOM 904 O O . GLY A 1 121 ? 31.244 88.306 100.479 1.00 18.99 139 GLY A O 1
ATOM 905 N N . VAL A 1 122 ? 33.255 88.806 99.591 1.00 17.86 140 VAL A N 1
ATOM 906 C CA . VAL A 1 122 ? 33.585 89.793 100.632 1.00 17.95 140 VAL A CA 1
ATOM 907 C C . VAL A 1 122 ? 34.091 91.077 100.011 1.00 17.62 140 VAL A C 1
ATOM 908 O O . VAL A 1 122 ? 34.820 91.054 99.005 1.00 15.99 140 VAL A O 1
ATOM 912 N N . TRP A 1 123 ? 33.687 92.196 100.609 1.00 17.00 141 TRP A N 1
ATOM 913 C CA . TRP A 1 123 ? 34.146 93.512 100.183 1.00 16.24 141 TRP A CA 1
ATOM 914 C C . TRP A 1 123 ? 35.265 93.986 101.094 1.00 16.31 141 TRP A C 1
ATOM 915 O O . TRP A 1 123 ? 35.091 94.096 102.310 1.00 16.74 141 TRP A O 1
ATOM 926 N N . LEU A 1 124 ? 36.408 94.288 100.494 1.00 15.01 142 LEU A N 1
ATOM 927 C CA . LEU A 1 124 ? 37.633 94.558 101.241 1.00 16.50 142 LEU A CA 1
ATOM 928 C C . LEU A 1 124 ? 38.251 95.891 100.853 1.00 17.96 142 LEU A C 1
ATOM 929 O O . LEU A 1 124 ? 38.046 96.380 99.732 1.00 16.90 142 LEU A O 1
ATOM 934 N N . PRO A 1 125 ? 38.997 96.505 101.787 1.00 18.53 143 PRO A N 1
ATOM 935 C CA . PRO A 1 125 ? 39.784 97.694 101.448 1.00 19.68 143 PRO A CA 1
ATOM 936 C C . PRO A 1 125 ? 40.807 97.357 100.360 1.00 19.78 143 PRO A C 1
ATOM 937 O O . PRO A 1 125 ? 41.325 96.226 100.330 1.00 19.75 143 PRO A O 1
ATOM 941 N N . ARG A 1 126 ? 41.080 98.324 99.486 1.00 17.07 144 ARG A N 1
ATOM 942 C CA . ARG A 1 126 ? 41.970 98.135 98.346 1.00 17.63 144 ARG A CA 1
ATOM 943 C C . ARG A 1 126 ? 43.411 98.301 98.776 1.00 20.70 144 ARG A C 1
ATOM 944 O O . ARG A 1 126 ? 43.683 98.944 99.788 1.00 20.97 144 ARG A O 1
ATOM 952 N N . ASN A 1 127 ? 44.325 97.715 98.009 1.00 18.51 145 ASN A N 1
ATOM 953 C CA . ASN A 1 127 ? 45.754 97.806 98.290 1.00 22.31 145 ASN A CA 1
ATOM 954 C C . ASN A 1 127 ? 46.120 97.385 99.699 1.00 24.20 145 ASN A C 1
ATOM 955 O O . ASN A 1 127 ? 46.896 98.047 100.382 1.00 23.49 145 ASN A O 1
ATOM 968 N N . GLU A 1 129 ? 47.294 93.772 102.017 1.00 23.70 147 GLU A N 1
ATOM 969 C CA . GLU A 1 129 ? 47.728 92.382 101.950 1.00 25.68 147 GLU A CA 1
ATOM 970 C C . GLU A 1 129 ? 47.427 91.756 103.288 1.00 24.85 147 GLU A C 1
ATOM 971 O O . GLU A 1 129 ? 47.443 92.438 104.318 1.00 26.15 147 GLU A O 1
ATOM 977 N N . GLY A 1 130 ? 47.105 90.472 103.279 1.00 25.05 148 GLY A N 1
ATOM 978 C CA . GLY A 1 130 ? 46.746 89.820 104.518 1.00 26.33 148 GLY A CA 1
ATOM 979 C C . GLY A 1 130 ? 46.352 88.381 104.320 1.00 25.52 148 GLY A C 1
ATOM 980 O O . GLY A 1 130 ? 46.734 87.736 103.332 1.00 23.46 148 GLY A O 1
ATOM 981 N N . THR A 1 131 ? 45.573 87.877 105.268 1.00 24.49 149 THR A N 1
ATOM 982 C CA . THR A 1 131 ? 45.204 86.478 105.271 1.00 23.89 149 THR A CA 1
ATOM 983 C C . THR A 1 131 ? 43.701 86.309 105.362 1.00 23.71 149 THR A C 1
ATOM 984 O O . THR A 1 131 ? 43.041 86.989 106.146 1.00 23.55 149 THR A O 1
ATOM 988 N N . LEU A 1 132 ? 43.165 85.406 104.556 1.00 22.67 150 LEU A N 1
ATOM 989 C CA . LEU A 1 132 ? 41.774 84.994 104.702 1.00 23.09 150 LEU A CA 1
ATOM 990 C C . LEU A 1 132 ? 41.734 83.646 105.410 1.00 24.23 150 LEU A C 1
ATOM 991 O O . LEU A 1 132 ? 42.470 82.739 105.039 1.00 23.51 150 LEU A O 1
ATOM 996 N N . GLU A 1 133 ? 40.891 83.514 106.431 1.00 21.88 151 GLU A N 1
ATOM 997 C CA . GLU A 1 133 ? 40.678 82.209 107.065 1.00 24.00 151 GLU A CA 1
ATOM 998 C C . GLU A 1 133 ? 39.191 81.843 107.103 1.00 24.55 151 GLU A C 1
ATOM 999 O O . GLU A 1 133 ? 38.347 82.654 107.499 1.00 23.39 151 GLU A O 1
ATOM 1005 N N . VAL A 1 134 ? 38.874 80.621 106.689 1.00 23.43 152 VAL A N 1
ATOM 1006 C CA . VAL A 1 134 ? 37.487 80.152 106.666 1.00 23.43 152 VAL A CA 1
ATOM 1007 C C . VAL A 1 134 ? 37.346 78.944 107.589 1.00 26.74 152 VAL A C 1
ATOM 1008 O O . VAL A 1 134 ? 38.196 78.055 107.561 1.00 26.75 152 VAL A O 1
ATOM 1012 N N . SER A 1 135 ? 36.289 78.909 108.404 1.00 26.81 153 SER A N 1
ATOM 1013 C CA . SER A 1 135 ? 36.014 77.740 109.246 1.00 28.70 153 SER A CA 1
ATOM 1014 C C . SER A 1 135 ? 34.668 77.109 108.920 1.00 28.89 153 SER A C 1
ATOM 1015 O O . SER A 1 135 ? 33.724 77.788 108.507 1.00 28.23 153 SER A O 1
ATOM 1018 N N . TYR A 1 136 ? 34.588 75.799 109.138 1.00 30.90 154 TYR A N 1
ATOM 1019 C CA . TYR A 1 136 ? 33.373 75.042 108.901 1.00 32.21 154 TYR A CA 1
ATOM 1020 C C . TYR A 1 136 ? 33.483 73.749 109.692 1.00 31.60 154 TYR A C 1
ATOM 1021 O O . TYR A 1 136 ? 34.411 72.970 109.473 1.00 31.93 154 TYR A O 1
ATOM 1030 N N . ASN A 1 137 ? 32.548 73.535 110.612 1.00 33.81 155 ASN A N 1
ATOM 1031 C CA . ASN A 1 137 ? 32.536 72.323 111.441 1.00 36.06 155 ASN A CA 1
ATOM 1032 C C . ASN A 1 137 ? 33.892 71.923 112.022 1.00 34.98 155 ASN A C 1
ATOM 1033 O O . ASN A 1 137 ? 34.306 70.771 111.904 1.00 38.51 155 ASN A O 1
ATOM 1038 N N . GLY A 1 138 ? 34.593 72.872 112.626 1.00 34.56 156 GLY A N 1
ATOM 1039 C CA . GLY A 1 138 ? 35.870 72.561 113.248 1.00 35.44 156 GLY A CA 1
ATOM 1040 C C . GLY A 1 138 ? 36.985 72.257 112.267 1.00 35.61 156 GLY A C 1
ATOM 1041 O O . GLY A 1 138 ? 38.067 71.825 112.667 1.00 35.59 156 GLY A O 1
ATOM 1042 N N . LYS A 1 139 ? 36.717 72.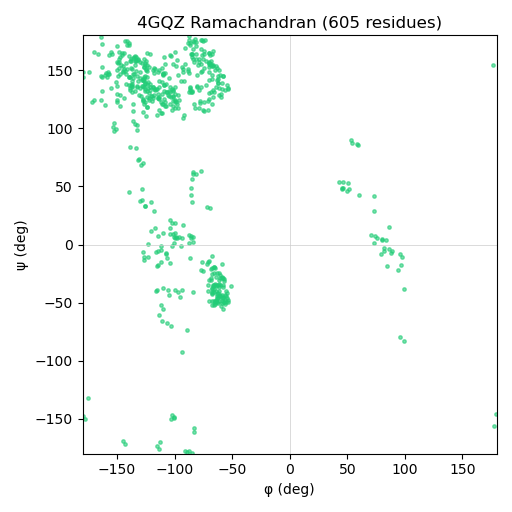466 110.978 1.00 35.85 157 LYS A N 1
ATOM 1043 C CA . LYS A 1 139 ? 37.757 72.443 109.955 1.00 33.21 157 LYS A CA 1
ATOM 1044 C C . LYS A 1 139 ? 38.089 73.894 109.608 1.00 32.50 157 LYS A C 1
ATOM 1045 O O . LYS A 1 139 ? 37.257 74.776 109.813 1.00 31.62 157 LYS A O 1
ATOM 1051 N N . THR A 1 140 ? 39.303 74.143 109.113 1.00 30.77 158 THR A N 1
ATOM 1052 C CA . THR A 1 140 ? 3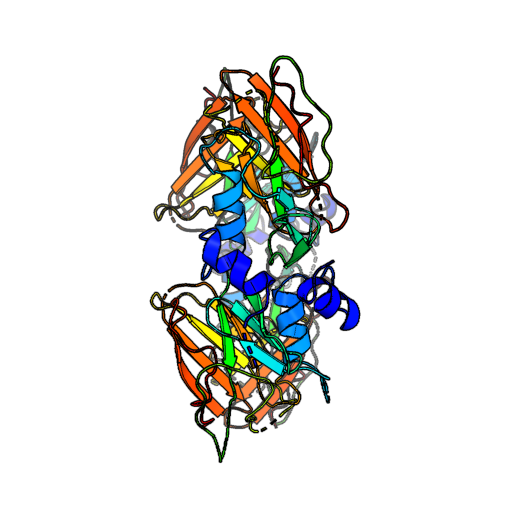9.727 75.497 108.747 1.00 30.23 158 THR A CA 1
ATOM 1053 C C . THR A 1 140 ? 40.500 75.494 107.436 1.00 29.34 158 THR A C 1
ATOM 1054 O O . THR A 1 140 ? 41.141 74.500 107.092 1.00 28.91 158 THR A O 1
ATOM 1058 N N . ALA A 1 141 ? 40.430 76.610 106.712 1.00 27.79 159 ALA A N 1
ATOM 1059 C CA . ALA A 1 141 ? 41.249 76.835 105.519 1.00 28.26 159 ALA A CA 1
ATOM 1060 C C . ALA A 1 141 ? 41.783 78.255 105.590 1.00 27.29 159 ALA A C 1
ATOM 1061 O O . ALA A 1 141 ? 41.109 79.148 106.113 1.00 27.14 159 ALA A O 1
ATOM 1063 N N . SER A 1 142 ? 42.991 78.465 105.078 1.00 26.55 160 SER A N 1
ATOM 1064 C CA . SER A 1 142 ? 43.610 79.786 105.089 1.00 27.35 160 SER A CA 1
ATOM 1065 C C . SER A 1 142 ? 44.358 80.023 103.792 1.00 25.97 160 SER A C 1
ATOM 1066 O O . SER A 1 142 ? 44.831 79.073 103.169 1.00 29.57 160 SER A O 1
ATOM 1069 N N . HIS A 1 143 ? 44.463 81.286 103.380 1.00 25.24 161 HIS A N 1
ATOM 1070 C CA . HIS A 1 143 ? 45.254 81.639 102.204 1.00 24.05 161 HIS A CA 1
ATOM 1071 C C . HIS A 1 143 ? 45.640 83.114 102.272 1.00 23.36 161 HIS A C 1
ATOM 1072 O O . HIS A 1 143 ? 44.877 83.944 102.770 1.00 23.90 161 HIS A O 1
ATOM 1079 N N . ALA A 1 144 ? 46.837 83.447 101.805 1.00 23.42 162 ALA A N 1
ATOM 1080 C CA . ALA A 1 144 ? 47.229 84.850 101.709 1.00 25.12 162 ALA A CA 1
ATOM 1081 C C . ALA A 1 144 ? 46.374 85.508 100.636 1.00 23.71 162 ALA A C 1
ATOM 1082 O O . ALA A 1 144 ? 46.019 84.869 99.644 1.00 22.40 162 ALA A O 1
ATOM 1084 N N . ILE A 1 145 ? 46.046 86.778 100.835 1.00 22.41 163 ILE A N 1
ATOM 1085 C CA . ILE A 1 145 ? 45.276 87.526 99.846 1.00 23.62 163 ILE A CA 1
ATOM 1086 C C . ILE A 1 145 ? 45.823 88.943 99.689 1.00 21.50 163 ILE A C 1
ATOM 1087 O O . ILE A 1 145 ? 46.505 89.464 100.571 1.00 22.53 163 ILE A O 1
ATOM 1092 N N . ALA A 1 146 ? 45.525 89.557 98.549 1.00 22.53 164 ALA A N 1
ATOM 1093 C CA . ALA A 1 146 ? 45.909 90.942 98.282 1.00 20.26 164 ALA A CA 1
ATOM 1094 C C . ALA A 1 146 ? 44.789 91.555 97.456 1.00 20.19 164 ALA A C 1
ATOM 1095 O O . ALA A 1 146 ? 44.054 90.835 96.772 1.00 19.09 164 ALA A O 1
ATOM 1097 N N . THR A 1 147 ? 44.635 92.869 97.544 1.00 18.83 165 THR A N 1
ATOM 1098 C CA . THR A 1 147 ? 43.555 93.554 96.845 1.00 19.57 165 THR A CA 1
ATOM 1099 C C . THR A 1 147 ? 44.106 94.720 96.018 1.00 20.78 165 THR A C 1
ATOM 1100 O O . THR A 1 147 ? 43.581 95.834 96.048 1.00 18.94 165 THR A O 1
ATOM 1104 N N . SER A 1 148 ? 45.168 94.455 95.265 1.00 22.53 166 SER A N 1
ATOM 1105 C CA . SER A 1 148 ? 45.774 95.497 94.449 1.00 23.15 166 SER A CA 1
ATOM 1106 C C . SER A 1 148 ? 45.062 95.509 93.094 1.00 24.66 166 SER A C 1
ATOM 1107 O O . SER A 1 148 ? 44.236 94.626 92.817 1.00 22.36 166 SER A O 1
ATOM 1110 N N . ASP A 1 149 ? 45.376 96.488 92.245 1.00 23.56 167 ASP A N 1
ATOM 1111 C CA A ASP A 1 149 ? 44.615 96.676 91.012 0.56 25.22 167 ASP A CA 1
ATOM 1112 C CA B ASP A 1 149 ? 44.654 96.692 90.987 0.44 25.20 167 ASP A CA 1
ATOM 1113 C C . ASP A 1 149 ? 44.698 95.496 90.046 1.00 26.26 167 ASP A C 1
ATOM 1114 O O . ASP A 1 149 ? 43.869 95.373 89.147 1.00 26.19 167 ASP A O 1
ATOM 1123 N N . ASP A 1 150 ? 45.674 94.622 90.237 1.00 24.13 168 ASP A N 1
ATOM 1124 C CA . ASP A 1 150 ? 45.781 93.461 89.359 1.00 26.59 168 ASP A CA 1
ATOM 1125 C C . ASP A 1 150 ? 45.601 92.115 90.080 1.00 25.56 168 ASP A C 1
ATOM 1126 O O . ASP A 1 150 ? 45.916 91.068 89.512 1.00 25.96 168 ASP A O 1
ATOM 1131 N N . SER A 1 151 ? 45.097 92.136 91.317 1.00 23.15 169 SER A N 1
ATOM 1132 C CA . SER A 1 151 ? 44.810 90.879 92.028 1.00 22.33 169 SER A CA 1
ATOM 1133 C C . SER A 1 151 ? 43.559 90.215 91.470 1.00 21.79 169 SER A C 1
ATOM 1134 O O . SER A 1 151 ? 42.646 90.894 90.974 1.00 21.46 169 SER A O 1
ATOM 1137 N N . GLN A 1 152 ? 43.484 88.894 91.569 1.00 20.57 170 GLN A N 1
ATOM 1138 C CA . GLN A 1 152 ? 42.311 88.189 91.062 1.00 22.68 170 GLN A CA 1
ATOM 1139 C C . GLN A 1 152 ? 41.149 88.260 92.034 1.00 21.58 170 GLN A C 1
ATOM 1140 O O . GLN A 1 152 ? 41.336 88.387 93.242 1.00 20.62 170 GLN A O 1
ATOM 1146 N N . THR A 1 153 ? 39.944 88.136 91.498 1.00 19.05 171 THR A N 1
ATOM 1147 C CA . THR A 1 153 ? 38.764 88.293 92.324 1.00 19.92 171 THR A CA 1
ATOM 1148 C C . THR A 1 153 ? 38.162 86.951 92.697 1.00 21.23 171 THR A C 1
ATOM 1149 O O . THR A 1 153 ? 37.059 86.912 93.241 1.00 21.08 171 THR A O 1
ATOM 1153 N N . CYS A 1 154 ? 38.870 85.858 92.397 1.00 21.18 172 CYS A N 1
ATOM 1154 C CA . CYS A 1 154 ? 38.360 84.519 92.692 1.00 21.53 172 CYS A CA 1
ATOM 1155 C C . CYS A 1 154 ? 39.417 83.693 93.412 1.00 23.20 172 CYS A C 1
ATOM 1156 O O . CYS A 1 154 ? 40.556 83.591 92.957 1.00 23.71 172 CYS A O 1
ATOM 1159 N N . LEU A 1 155 ? 39.042 83.098 94.540 1.00 22.08 173 LEU A N 1
ATOM 1160 C CA . LEU A 1 155 ? 39.971 82.257 95.283 1.00 24.40 173 LEU A CA 1
ATOM 1161 C C . LEU A 1 155 ? 39.344 80.895 95.557 1.00 23.82 173 LEU A C 1
ATOM 1162 O O . LEU A 1 155 ? 38.358 80.796 96.288 1.00 21.42 173 LEU A O 1
ATOM 1167 N N . THR A 1 156 ? 39.897 79.841 94.969 1.00 25.13 174 THR A N 1
ATOM 1168 C CA . THR A 1 156 ? 39.344 78.510 95.203 1.00 23.44 174 THR A CA 1
ATOM 1169 C C . THR A 1 156 ? 40.290 77.612 96.005 1.00 27.41 174 THR A C 1
ATOM 1170 O O . THR A 1 156 ? 39.946 76.471 96.311 1.00 27.09 174 THR A O 1
ATOM 1174 N N . GLU A 1 157 ? 41.467 78.126 96.354 1.00 26.27 175 GLU A N 1
ATOM 1175 C CA . GLU A 1 157 ? 42.464 77.310 97.055 1.00 28.79 175 GLU A CA 1
ATOM 1176 C C . GLU A 1 157 ? 42.212 77.282 98.554 1.00 26.48 175 GLU A C 1
ATOM 1177 O O . GLU A 1 157 ? 43.045 77.744 99.331 1.00 26.22 175 GLU A O 1
ATOM 1183 N N . LEU A 1 158 ? 41.069 76.747 98.966 1.00 24.93 176 LEU A N 1
ATOM 1184 C CA . LEU A 1 158 ? 40.728 76.722 100.388 1.00 26.62 176 LEU A CA 1
ATOM 1185 C C . LEU A 1 158 ? 40.270 75.336 100.837 1.00 26.39 176 LEU A C 1
ATOM 1186 O O . LEU A 1 158 ? 39.083 75.113 101.076 1.00 25.94 176 LEU A O 1
ATOM 1191 N N . PRO A 1 159 ? 41.219 74.400 100.952 1.00 27.67 177 PRO A N 1
ATOM 1192 C CA . PRO A 1 159 ? 40.902 73.057 101.452 1.00 26.87 177 PRO A CA 1
ATOM 1193 C C . PRO A 1 159 ? 40.597 73.068 102.945 1.00 27.24 177 PRO A C 1
ATOM 1194 O O . PRO A 1 159 ? 41.465 73.413 103.737 1.00 29.83 177 PRO A O 1
ATOM 1198 N N . LEU A 1 160 ? 39.368 72.724 103.315 1.00 27.45 178 LEU A N 1
ATOM 1199 C CA . LEU A 1 160 ? 39.001 72.615 104.724 1.00 29.32 178 LEU A CA 1
ATOM 1200 C C . LEU A 1 160 ? 39.672 71.389 105.332 1.00 31.44 178 LEU A C 1
ATOM 1201 O O . LEU A 1 160 ? 39.497 70.271 104.843 1.00 30.80 178 LEU A O 1
ATOM 1206 N N . ARG A 1 161 ? 40.440 71.602 106.392 1.00 32.45 179 ARG A N 1
ATOM 1207 C CA . ARG A 1 161 ? 41.183 70.522 107.028 1.00 32.94 179 ARG A CA 1
ATOM 1208 C C . ARG A 1 161 ? 41.049 70.623 108.537 1.00 35.55 179 ARG A C 1
ATOM 1209 O O . ARG A 1 161 ? 41.050 69.607 109.237 1.00 35.86 179 ARG A O 1
ATOM 1218 N N . ALA B 1 1 ? 30.458 90.017 73.152 1.00 25.83 19 ALA B N 1
ATOM 1219 C CA . ALA B 1 1 ? 31.420 89.858 72.055 1.00 26.52 19 ALA B CA 1
ATOM 1220 C C . ALA B 1 1 ? 32.192 91.132 71.689 1.00 28.67 19 ALA B C 1
ATOM 1221 O O . ALA B 1 1 ? 33.394 91.062 71.453 1.00 32.02 19 ALA B O 1
ATOM 1231 N N . ALA B 1 3 ? 33.030 95.570 72.359 1.00 23.38 21 ALA B N 1
ATOM 1232 C CA . ALA B 1 3 ? 32.982 96.729 73.276 1.00 25.00 21 ALA B CA 1
ATOM 1233 C C . ALA B 1 3 ? 31.790 97.631 72.999 1.00 22.71 21 ALA B C 1
ATOM 1234 O O . ALA B 1 3 ? 31.565 98.038 71.860 1.00 23.77 21 ALA B O 1
ATOM 1236 N N . SER B 1 4 ? 31.032 97.949 74.043 1.00 22.75 22 SER B N 1
ATOM 1237 C CA . SER B 1 4 ? 29.907 98.873 73.916 1.00 22.56 22 SER B CA 1
ATOM 1238 C C . SER B 1 4 ? 30.360 100.313 73.661 1.00 21.19 22 SER B C 1
ATOM 1239 O O . SER B 1 4 ? 31.525 100.660 73.890 1.00 20.72 22 SER B O 1
ATOM 1242 N N . SER B 1 5 ? 29.438 101.154 73.188 1.00 19.26 23 SER B N 1
ATOM 1243 C CA . SER B 1 5 ? 29.699 102.585 73.078 1.00 20.48 23 SER B CA 1
ATOM 1244 C C . SER B 1 5 ? 30.056 103.158 74.440 1.00 19.70 23 SER B C 1
ATOM 1245 O O . SER B 1 5 ? 30.902 104.053 74.551 1.00 21.05 23 SER B O 1
ATOM 1248 N N . GLU B 1 6 ? 29.399 102.638 75.475 1.00 19.73 24 GLU B N 1
ATOM 1249 C CA . GLU B 1 6 ? 29.648 103.066 76.845 1.00 19.06 24 GLU B CA 1
ATOM 1250 C C . GLU B 1 6 ? 31.079 102.776 77.242 1.00 20.10 24 GLU B C 1
ATOM 1251 O O . GLU B 1 6 ? 31.782 103.650 77.773 1.00 19.95 24 GLU B O 1
ATOM 1257 N N . SER B 1 7 ? 31.523 101.551 76.985 1.00 18.72 25 SER B N 1
ATOM 1258 C CA . SER B 1 7 ? 32.903 101.185 77.317 1.00 21.11 25 SER B CA 1
ATOM 1259 C C . SER B 1 7 ? 33.894 102.036 76.537 1.00 21.76 25 SER B C 1
ATOM 1260 O O . SER B 1 7 ? 34.895 102.501 77.079 1.00 24.76 25 SER B O 1
ATOM 1263 N N . ALA B 1 8 ? 33.599 102.263 75.265 1.00 21.55 26 ALA B N 1
ATOM 1264 C CA . ALA B 1 8 ? 34.483 103.083 74.445 1.00 23.27 26 ALA B CA 1
ATOM 1265 C C . ALA B 1 8 ? 34.528 104.545 74.920 1.00 25.69 26 ALA B C 1
ATOM 1266 O O . ALA B 1 8 ? 35.593 105.168 74.893 1.00 26.95 26 ALA B O 1
ATOM 1268 N N . PHE B 1 9 ? 33.385 105.082 75.355 1.00 23.55 27 PHE B N 1
ATOM 1269 C CA . PHE B 1 9 ? 33.318 106.448 75.889 1.00 25.07 27 PHE B CA 1
ATOM 1270 C C . PHE B 1 9 ? 34.284 106.576 77.053 1.00 24.53 27 PHE B C 1
ATOM 1271 O O . PHE B 1 9 ? 35.074 107.511 77.113 1.00 25.80 27 PHE B O 1
ATOM 1279 N N . LEU B 1 10 ? 34.214 105.623 77.978 1.00 24.76 28 LEU B N 1
ATOM 1280 C CA . LEU B 1 10 ? 35.117 105.606 79.131 1.00 26.41 28 LEU B CA 1
ATOM 1281 C C . LEU B 1 10 ? 36.589 105.680 78.703 1.00 27.80 28 LEU B C 1
ATOM 1282 O O . LEU B 1 10 ? 37.357 106.496 79.211 1.00 29.42 28 LEU B O 1
ATOM 1287 N N . ALA B 1 11 ? 36.962 104.847 77.737 1.00 28.49 29 ALA B N 1
ATOM 1288 C CA . ALA B 1 11 ? 38.338 104.776 77.257 1.00 28.04 29 ALA B CA 1
ATOM 1289 C C . ALA B 1 11 ? 38.835 106.086 76.644 1.00 31.53 29 ALA B C 1
ATOM 1290 O O . ALA B 1 11 ? 40.000 106.446 76.810 1.00 34.49 29 ALA B O 1
ATOM 1292 N N . GLN B 1 12 ? 37.957 106.798 75.941 1.00 30.84 30 GLN B N 1
ATOM 1293 C CA . GLN B 1 12 ? 38.366 107.977 75.174 1.00 32.51 30 GLN B CA 1
ATOM 1294 C C . GLN B 1 12 ? 38.369 109.272 75.983 1.00 34.11 30 GLN B C 1
ATOM 1295 O O . GLN B 1 12 ? 38.882 110.294 75.519 1.00 33.80 30 GLN B O 1
ATOM 1301 N N . HIS B 1 13 ? 37.783 109.243 77.176 1.00 31.17 31 HIS B N 1
ATOM 1302 C CA . HIS B 1 13 ? 37.717 110.445 77.996 1.00 32.13 31 HIS B CA 1
ATOM 1303 C C . HIS B 1 13 ? 38.605 110.368 79.225 1.00 32.84 31 HIS B C 1
ATOM 1304 O O . HIS B 1 13 ? 38.516 111.220 80.109 1.00 35.86 31 HIS B O 1
ATOM 1311 N N . GLY B 1 14 ? 39.455 109.343 79.279 1.00 32.24 32 GLY B N 1
ATOM 1312 C CA . GLY B 1 14 ? 40.412 109.198 80.365 1.00 35.33 32 GLY B CA 1
ATOM 1313 C C . GLY B 1 14 ? 39.901 108.478 81.603 1.00 33.84 32 GLY B C 1
ATOM 1314 O O . GLY B 1 14 ? 40.546 108.504 82.651 1.00 36.82 32 GLY B O 1
ATOM 1315 N N . LEU B 1 15 ? 38.771 107.790 81.474 1.00 32.39 33 LEU B N 1
ATOM 1316 C CA . LEU B 1 15 ? 38.041 107.300 82.645 1.00 30.91 33 LEU B CA 1
ATOM 1317 C C . LEU B 1 15 ? 38.099 105.787 82.891 1.00 31.04 33 LEU B C 1
ATOM 1318 O O . LEU B 1 15 ? 37.646 105.311 83.931 1.00 30.68 33 LEU B O 1
ATOM 1323 N N . ALA B 1 16 ? 38.669 105.034 81.949 1.00 31.08 34 ALA B N 1
ATOM 1324 C CA . ALA B 1 16 ? 38.763 103.575 82.069 1.00 31.43 34 ALA B CA 1
ATOM 1325 C C . ALA B 1 16 ? 39.744 103.095 83.152 1.00 29.72 34 ALA B C 1
ATOM 1326 O O . ALA B 1 16 ? 40.806 103.686 83.351 1.00 32.62 34 ALA B O 1
ATOM 1328 N N . GLY B 1 17 ? 39.375 102.033 83.862 1.00 30.78 35 GLY B N 1
ATOM 1329 C CA . GLY B 1 17 ? 40.224 101.497 84.918 1.00 29.98 35 GLY B CA 1
ATOM 1330 C C . GLY B 1 17 ? 40.071 102.182 86.270 1.00 30.52 35 GLY B C 1
ATOM 1331 O O . GLY B 1 17 ? 40.460 101.618 87.299 1.00 30.53 35 GLY B O 1
ATOM 1332 N N . LYS B 1 18 ? 39.512 103.394 86.274 1.00 27.01 36 LYS B N 1
ATOM 1333 C CA . LYS B 1 18 ? 39.271 104.129 87.519 1.00 24.64 36 LYS B CA 1
ATOM 1334 C C . LYS B 1 18 ? 38.070 103.586 88.292 1.00 24.01 36 LYS B C 1
ATOM 1335 O O . LYS B 1 18 ? 37.109 103.098 87.697 1.00 23.15 36 LYS B O 1
ATOM 1341 N N . THR B 1 19 ? 38.110 103.698 89.617 1.00 21.68 37 THR B N 1
ATOM 1342 C CA . THR B 1 19 ? 36.920 103.433 90.424 1.00 22.74 37 THR B CA 1
ATOM 1343 C C . THR B 1 19 ? 35.899 104.524 90.137 1.00 22.42 37 THR B C 1
ATOM 1344 O O . THR B 1 19 ? 36.238 105.571 89.563 1.00 20.01 37 THR B O 1
ATOM 1348 N N . VAL B 1 20 ? 34.650 104.293 90.516 1.00 19.46 38 VAL B N 1
ATOM 1349 C CA . VAL B 1 20 ? 33.633 105.283 90.190 1.00 21.70 38 VAL B CA 1
ATOM 1350 C C . VAL B 1 20 ? 33.877 106.610 90.940 1.00 21.02 38 VAL B C 1
ATOM 1351 O O . VAL B 1 20 ? 33.645 107.699 90.384 1.00 19.59 38 VAL B O 1
ATOM 1355 N N . GLU B 1 21 ? 34.390 106.531 92.167 1.00 18.67 39 GLU B N 1
ATOM 1356 C CA . GLU B 1 21 ? 34.770 107.728 92.919 1.00 21.56 39 GLU B CA 1
ATOM 1357 C C . GLU B 1 21 ? 35.871 108.531 92.225 1.00 21.84 39 GLU B C 1
ATOM 1358 O O . GLU B 1 21 ? 35.813 109.764 92.168 1.00 19.58 39 GLU B O 1
ATOM 1364 N N . GLN B 1 22 ? 36.888 107.833 91.728 1.00 21.59 40 GLN B N 1
ATOM 1365 C CA . GLN B 1 22 ? 37.962 108.486 90.991 1.00 20.91 40 GLN B CA 1
ATOM 1366 C C . GLN B 1 22 ? 37.426 109.149 89.727 1.00 21.17 40 GLN B C 1
ATOM 1367 O O . GLN B 1 22 ? 37.905 110.208 89.333 1.00 20.97 40 GLN B O 1
ATOM 1373 N N . ILE B 1 23 ? 36.428 108.542 89.092 1.00 19.93 41 ILE B N 1
ATOM 1374 C CA . ILE B 1 23 ? 35.844 109.151 87.884 1.00 20.19 41 ILE B CA 1
ATOM 1375 C C . ILE B 1 23 ? 35.104 110.438 88.246 1.00 19.03 41 ILE B C 1
ATOM 1376 O O . ILE B 1 23 ? 35.320 111.485 87.629 1.00 18.74 41 ILE B O 1
ATOM 1381 N N . VAL B 1 24 ? 34.209 110.345 89.229 1.00 17.81 42 VAL B N 1
ATOM 1382 C CA . VAL B 1 24 ? 33.467 111.509 89.712 1.00 19.14 42 VAL B CA 1
ATOM 1383 C C . VAL B 1 24 ? 34.409 112.615 90.168 1.00 18.40 42 VAL B C 1
ATOM 1384 O O . VAL B 1 24 ? 34.280 113.776 89.712 1.00 19.35 42 VAL B O 1
ATOM 1388 N N . ASP B 1 25 ? 35.374 112.270 91.030 1.00 18.89 43 ASP B N 1
ATOM 1389 C CA . ASP B 1 25 ? 36.384 113.237 91.473 1.00 19.50 43 ASP B CA 1
ATOM 1390 C C . ASP B 1 25 ? 37.122 113.878 90.292 1.00 20.36 43 ASP B C 1
ATOM 1391 O O . ASP B 1 25 ? 37.353 115.084 90.275 1.00 18.06 43 ASP B O 1
ATOM 1396 N N . THR B 1 26 ? 37.512 113.067 89.314 1.00 20.15 44 THR B N 1
ATOM 1397 C CA . THR B 1 26 ? 38.290 113.587 88.187 1.00 21.23 44 THR B CA 1
ATOM 1398 C C . THR B 1 26 ? 37.472 114.613 87.417 1.00 20.16 44 THR B C 1
ATOM 1399 O O . THR B 1 26 ? 37.966 115.700 87.058 1.00 21.04 44 THR B O 1
ATOM 1403 N N . ILE B 1 27 ? 36.210 114.280 87.172 1.00 18.45 45 ILE B N 1
ATOM 1404 C CA . ILE B 1 27 ? 35.365 115.158 86.369 1.00 18.91 45 ILE B CA 1
ATOM 1405 C C . ILE B 1 27 ? 35.030 116.440 87.118 1.00 19.91 45 ILE B C 1
ATOM 1406 O O . ILE B 1 27 ? 35.172 117.548 86.578 1.00 20.90 45 ILE B O 1
ATOM 1411 N N . ASP B 1 28 ? 34.590 116.309 88.361 1.00 18.87 46 ASP B N 1
ATOM 1412 C CA . ASP B 1 28 ? 34.211 117.488 89.151 1.00 19.36 46 ASP B CA 1
ATOM 1413 C C . ASP B 1 28 ? 35.394 118.422 89.338 1.00 20.05 46 ASP B C 1
ATOM 1414 O O . ASP B 1 28 ? 35.238 119.643 89.375 1.00 19.29 46 ASP B O 1
ATOM 1419 N N . GLN B 1 29 ? 36.591 117.854 89.440 1.00 19.91 47 GLN B N 1
ATOM 1420 C CA . GLN B 1 29 ? 37.752 118.658 89.777 1.00 21.16 47 GLN B CA 1
ATOM 1421 C C . GLN B 1 29 ? 38.532 119.101 88.550 1.00 23.33 47 GLN B C 1
ATOM 1422 O O . GLN B 1 29 ? 39.598 119.697 88.695 1.00 25.53 47 GLN B O 1
ATOM 1428 N N . THR B 1 30 ? 38.011 118.826 87.355 1.00 22.60 48 THR B N 1
ATOM 1429 C CA . THR B 1 30 ? 38.757 119.171 86.142 1.00 26.26 48 THR B CA 1
ATOM 1430 C C . THR B 1 30 ? 38.967 120.691 86.087 1.00 27.60 48 THR B C 1
ATOM 1431 O O . THR B 1 30 ? 38.027 121.468 86.276 1.00 26.42 48 THR B O 1
ATOM 1435 N N . PRO B 1 31 ? 40.219 121.118 85.885 1.00 29.00 49 PRO B N 1
ATOM 1436 C CA . PRO B 1 31 ? 40.531 122.551 85.873 1.00 30.91 49 PRO B CA 1
ATOM 1437 C C . PRO B 1 31 ? 40.299 123.175 84.503 1.00 32.13 49 PRO B C 1
ATOM 1438 O O . PRO B 1 31 ? 41.223 123.759 83.933 1.00 35.14 49 PRO B O 1
ATOM 1442 N N . GLN B 1 32 ? 39.090 123.038 83.979 1.00 30.30 50 GLN B N 1
ATOM 1443 C CA . GLN B 1 32 ? 38.704 123.713 82.745 1.00 34.16 50 GLN B CA 1
ATOM 1444 C C . GLN B 1 32 ? 37.464 124.540 83.017 1.00 33.08 50 GLN B C 1
ATOM 1445 O O . GLN B 1 32 ? 36.685 124.224 83.922 1.00 29.69 50 GLN B O 1
ATOM 1451 N N . SER B 1 33 ? 37.269 125.588 82.224 1.00 33.46 51 SER B N 1
ATOM 1452 C CA . SER B 1 33 ? 36.024 126.338 82.283 1.00 31.40 51 SER B CA 1
ATOM 1453 C C . SER B 1 33 ? 34.904 125.436 81.791 1.00 27.85 51 SER B C 1
ATOM 1454 O O . SER B 1 33 ? 35.139 124.480 81.045 1.00 26.67 51 SER B O 1
ATOM 1457 N N . ARG B 1 34 ? 33.687 125.711 82.233 1.00 25.46 52 ARG B N 1
ATOM 1458 C CA . ARG B 1 34 ? 32.544 124.946 81.762 1.00 25.40 52 ARG B CA 1
ATOM 1459 C C . ARG B 1 34 ? 31.944 125.678 80.551 1.00 25.79 52 ARG B C 1
ATOM 1460 O O . ARG B 1 34 ? 32.052 126.905 80.448 1.00 25.75 52 ARG B O 1
ATOM 1468 N N . PRO B 1 35 ? 31.314 124.936 79.626 1.00 25.23 53 PRO B N 1
ATOM 1469 C CA . PRO B 1 35 ? 31.075 123.482 79.636 1.00 25.75 53 PRO B CA 1
ATOM 1470 C C . PRO B 1 35 ? 32.281 122.626 79.269 1.00 26.28 53 PRO B C 1
ATOM 1471 O O . PRO B 1 35 ? 33.188 123.076 78.565 1.00 26.23 53 PRO B O 1
ATOM 1475 N N . LEU B 1 36 ? 32.266 121.383 79.752 1.00 27.13 54 LEU B N 1
ATOM 1476 C CA . LEU B 1 36 ? 33.213 120.355 79.331 1.00 28.56 54 LEU B CA 1
ATOM 1477 C C . LEU B 1 36 ? 32.779 119.834 77.962 1.00 26.00 54 LEU B C 1
ATOM 1478 O O . LEU B 1 36 ? 31.668 120.133 77.525 1.00 27.86 54 LEU B O 1
ATOM 1483 N N . PRO B 1 37 ? 33.649 119.058 77.272 1.00 27.37 55 PRO B N 1
ATOM 1484 C CA . PRO B 1 37 ? 33.284 118.516 75.955 1.00 28.45 55 PRO B CA 1
ATOM 1485 C C . PRO B 1 37 ? 32.139 117.503 75.973 1.00 30.17 55 PRO B C 1
ATOM 1486 O O . PRO B 1 37 ? 31.469 117.337 74.958 1.00 31.60 55 PRO B O 1
ATOM 1490 N N . TYR B 1 38 ? 31.924 116.833 77.104 1.00 30.32 56 TYR B N 1
ATOM 1491 C CA . TYR B 1 38 ? 30.828 115.873 77.248 1.00 28.22 56 TYR B CA 1
ATOM 1492 C C . TYR B 1 38 ? 30.011 116.340 78.445 1.00 27.39 56 TYR B C 1
ATOM 1493 O O . TYR B 1 38 ? 30.479 117.178 79.221 1.00 26.23 56 TYR B O 1
ATOM 1502 N N . SER B 1 39 ? 28.796 115.816 78.594 1.00 26.20 57 SER B N 1
ATOM 1503 C CA . SER B 1 39 ? 27.979 116.148 79.755 1.00 25.74 57 SER B CA 1
ATOM 1504 C C . SER B 1 39 ? 28.089 115.078 80.852 1.00 23.38 57 SER B C 1
ATOM 1505 O O . SER B 1 39 ? 28.240 113.885 80.571 1.00 20.74 57 SER B O 1
ATOM 1508 N N . ALA B 1 40 ? 28.024 115.523 82.102 1.00 21.87 58 ALA B N 1
ATOM 1509 C CA . ALA B 1 40 ? 28.091 114.632 83.248 1.00 21.64 58 ALA B CA 1
ATOM 1510 C C . ALA B 1 40 ? 27.299 115.236 84.393 1.00 21.34 58 ALA B C 1
ATOM 1511 O O . ALA B 1 40 ? 27.540 116.385 84.804 1.00 20.96 58 ALA B O 1
ATOM 1513 N N . SER B 1 41 ? 26.348 114.468 84.906 1.00 19.91 59 SER B N 1
ATOM 1514 C CA . SER B 1 41 ? 25.613 114.887 86.077 1.00 21.66 59 SER B CA 1
ATOM 1515 C C . SER B 1 41 ? 25.550 113.710 87.039 1.00 21.56 59 SER B C 1
ATOM 1516 O O . SER B 1 41 ? 25.752 112.554 86.637 1.00 20.49 59 SER B O 1
ATOM 1519 N N . ILE B 1 42 ? 25.265 113.985 88.304 1.00 18.06 60 ILE B N 1
ATOM 1520 C CA . ILE B 1 42 ? 25.285 112.921 89.292 1.00 17.43 60 ILE B CA 1
ATOM 1521 C C . ILE B 1 42 ? 24.048 112.949 90.174 1.00 18.79 60 ILE B C 1
ATOM 1522 O O . ILE B 1 42 ? 23.598 114.015 90.586 1.00 19.81 60 ILE B O 1
ATOM 1527 N N . THR B 1 43 ? 23.476 111.776 90.415 1.00 17.20 61 THR B N 1
ATOM 1528 C CA . THR B 1 43 ? 22.312 111.639 91.279 1.00 20.02 61 THR B CA 1
ATOM 1529 C C . THR B 1 43 ? 22.732 110.850 92.493 1.00 18.32 61 THR B C 1
ATOM 1530 O O . THR B 1 43 ? 23.899 110.506 92.637 1.00 16.75 61 THR B O 1
ATOM 1534 N N . SER B 1 44 ? 21.786 110.550 93.371 1.00 19.06 62 SER B N 1
ATOM 1535 C CA . SER B 1 44 ? 22.107 109.803 94.572 1.00 19.48 62 SER B CA 1
ATOM 1536 C C . SER B 1 44 ? 22.671 108.421 94.237 1.00 19.64 62 SER B C 1
ATOM 1537 O O . SER B 1 44 ? 23.417 107.831 95.027 1.00 19.50 62 SER B O 1
ATOM 1540 N N . THR B 1 45 ? 22.314 107.893 93.072 1.00 18.61 63 THR B N 1
ATOM 1541 C CA . THR B 1 45 ? 22.691 106.519 92.773 1.00 20.70 63 THR B CA 1
ATOM 1542 C C . THR B 1 45 ? 23.435 106.321 91.464 1.00 21.38 63 THR B C 1
ATOM 1543 O O . THR B 1 45 ? 23.991 105.250 91.258 1.00 18.64 63 THR B O 1
ATOM 1547 N N . GLU B 1 46 ? 23.445 107.331 90.594 1.00 19.83 64 GLU B N 1
ATOM 1548 C CA . GLU B 1 46 ? 24.064 107.189 89.271 1.00 20.61 64 GLU B CA 1
ATOM 1549 C C . GLU B 1 46 ? 24.934 108.367 88.845 1.00 19.77 64 GLU B C 1
ATOM 1550 O O . GLU B 1 46 ? 24.639 109.527 89.151 1.00 18.24 64 GLU B O 1
ATOM 1556 N N . LEU B 1 47 ? 25.988 108.068 88.089 1.00 17.70 65 LEU B N 1
ATOM 1557 C CA . LEU B 1 47 ? 26.687 109.092 87.330 1.00 18.57 65 LEU B CA 1
ATOM 1558 C C . LEU B 1 47 ? 26.168 108.967 85.890 1.00 19.47 65 LEU B C 1
ATOM 1559 O O . LEU B 1 47 ? 26.214 107.880 85.317 1.00 18.18 65 LEU B O 1
ATOM 1564 N N . LYS B 1 48 ? 25.638 110.046 85.315 1.00 19.64 66 LYS B N 1
ATOM 1565 C CA . LYS B 1 48 ? 25.125 110.001 83.932 1.00 20.88 66 LYS B CA 1
ATOM 1566 C C . LYS B 1 48 ? 26.078 110.715 82.998 1.00 21.62 66 LYS B C 1
ATOM 1567 O O . LYS B 1 48 ? 26.448 111.865 83.237 1.00 20.14 66 LYS B O 1
ATOM 1573 N N . LEU B 1 49 ? 26.459 110.047 81.914 1.00 19.81 67 LEU B N 1
ATOM 1574 C CA . LEU B 1 49 ? 27.428 110.622 80.991 1.00 21.66 67 LEU B CA 1
ATOM 1575 C C . LEU B 1 49 ? 26.855 110.633 79.591 1.00 21.54 67 LEU B C 1
ATOM 1576 O O . LEU B 1 49 ? 26.122 109.721 79.208 1.00 21.20 67 LEU B O 1
ATOM 1581 N N . SER B 1 50 ? 27.202 111.666 78.825 1.00 23.40 68 SER B N 1
ATOM 1582 C CA . SER B 1 50 ? 26.757 111.745 77.437 1.00 25.88 68 SER B CA 1
ATOM 1583 C C . SER B 1 50 ? 27.737 112.477 76.515 1.00 29.25 68 SER B C 1
ATOM 1584 O O . SER B 1 50 ? 28.384 113.446 76.922 1.00 27.31 68 SER B O 1
ATOM 1587 N N . ASP B 1 51 ? 27.819 111.995 75.271 1.00 30.08 69 ASP B N 1
ATOM 1588 C CA . ASP B 1 51 ? 28.689 112.534 74.222 1.00 34.36 69 ASP B CA 1
ATOM 1589 C C . ASP B 1 51 ? 27.813 113.286 73.225 1.00 35.13 69 ASP B C 1
ATOM 1590 O O . ASP B 1 51 ? 28.296 114.021 72.360 1.00 38.62 69 ASP B O 1
ATOM 1595 N N . GLY B 1 52 ? 26.511 113.092 73.355 1.00 33.88 70 GLY B N 1
ATOM 1596 C CA . GLY B 1 52 ? 25.558 113.630 72.407 1.00 36.62 70 GLY B CA 1
ATOM 1597 C C . GLY B 1 52 ? 24.178 113.314 72.926 1.00 36.06 70 GLY B C 1
ATOM 1598 O O . GLY B 1 52 ? 23.905 113.534 74.107 1.00 35.82 70 GLY B O 1
ATOM 1599 N N . GLU B 1 53 ? 23.311 112.783 72.067 1.00 36.91 71 GLU B N 1
ATOM 1600 C CA . GLU B 1 53 ? 21.956 112.437 72.495 1.00 39.51 71 GLU B CA 1
ATOM 1601 C C . GLU B 1 53 ? 21.941 111.257 73.470 1.00 37.23 71 GLU B C 1
ATOM 1602 O O . GLU B 1 53 ? 21.052 111.157 74.329 1.00 36.30 71 GLU B O 1
ATOM 1608 N N . GLN B 1 54 ? 22.946 110.389 73.335 1.00 35.81 72 GLN B N 1
ATOM 1609 C CA . GLN B 1 54 ? 22.999 109.084 74.001 1.00 33.51 72 GLN B CA 1
ATOM 1610 C C . GLN B 1 54 ? 23.609 109.134 75.406 1.00 29.70 72 GLN B C 1
ATOM 1611 O O . GLN B 1 54 ? 24.662 109.734 75.607 1.00 27.19 72 GLN B O 1
ATOM 1617 N N . ILE B 1 55 ? 22.964 108.469 76.359 1.00 29.29 73 ILE B N 1
ATOM 1618 C CA . ILE B 1 55 ? 23.331 108.592 77.763 1.00 26.49 73 ILE B CA 1
ATOM 1619 C C . ILE B 1 55 ? 23.788 107.278 78.368 1.00 23.73 73 ILE B C 1
ATOM 1620 O O . ILE B 1 55 ? 23.133 106.249 78.202 1.00 26.41 73 ILE B O 1
ATOM 1625 N N . TYR B 1 56 ? 24.901 107.322 79.094 1.00 22.87 74 TYR B N 1
ATOM 1626 C CA . TYR B 1 56 ? 25.426 106.144 79.770 1.00 21.40 74 TYR B CA 1
ATOM 1627 C C . TYR B 1 56 ? 25.241 106.365 81.247 1.00 21.58 74 TYR B C 1
ATOM 1628 O O . TYR B 1 56 ? 25.329 107.505 81.704 1.00 20.71 74 TYR B O 1
ATOM 1637 N N . THR B 1 57 ? 24.971 105.294 81.992 1.00 20.24 75 THR B N 1
ATOM 1638 C CA . THR B 1 57 ? 24.771 105.400 83.439 1.00 20.90 75 THR B CA 1
ATOM 1639 C C . THR B 1 57 ? 25.673 104.462 84.223 1.00 22.99 75 THR B C 1
ATOM 1640 O O . THR B 1 57 ? 25.640 103.241 84.030 1.00 22.63 75 THR B O 1
ATOM 1644 N N . LEU B 1 58 ? 26.476 105.033 85.116 1.00 19.61 76 LEU B N 1
ATOM 1645 C CA . LEU B 1 58 ? 27.377 104.245 85.936 1.00 18.89 76 LEU B CA 1
ATOM 1646 C C . LEU B 1 58 ? 26.877 104.305 87.372 1.00 20.09 76 LEU B C 1
ATOM 1647 O O . LEU B 1 58 ? 26.751 105.389 87.942 1.00 19.53 76 LEU B O 1
ATOM 1652 N N . PRO B 1 59 ? 26.569 103.143 87.955 1.00 18.49 77 PRO B N 1
ATOM 1653 C CA . PRO B 1 59 ? 26.110 103.114 89.352 1.00 19.62 77 PRO B CA 1
ATOM 1654 C C . PRO B 1 59 ? 27.189 103.616 90.295 1.00 18.63 77 PRO B C 1
ATOM 1655 O O . PRO B 1 59 ? 28.383 103.330 90.081 1.00 18.26 77 PRO B O 1
ATOM 1659 N N . LEU B 1 60 ? 26.778 104.369 91.315 1.00 18.19 78 LEU B N 1
ATOM 1660 C CA . LEU B 1 60 ? 27.685 104.758 92.386 1.00 19.71 78 LEU B CA 1
ATOM 1661 C C . LEU B 1 60 ? 27.921 103.607 93.353 1.00 18.99 78 LEU B C 1
ATOM 1662 O O . LEU B 1 60 ? 27.325 102.530 93.232 1.00 19.24 78 LEU B O 1
ATOM 1667 N N . GLY B 1 61 ? 28.804 103.836 94.318 1.00 19.68 79 GLY B N 1
ATOM 1668 C CA . GLY B 1 61 ? 29.134 102.831 95.304 1.00 18.72 79 GLY B CA 1
ATOM 1669 C C . GLY B 1 61 ? 28.467 103.089 96.640 1.00 19.46 79 GLY B C 1
ATOM 1670 O O . GLY B 1 61 ? 27.376 103.653 96.686 1.00 19.08 79 GLY B O 1
ATOM 1671 N N . ASP B 1 62 ? 29.127 102.664 97.717 1.00 20.31 80 ASP B N 1
ATOM 1672 C CA . ASP B 1 62 ? 28.566 102.702 99.075 1.00 23.38 80 ASP B CA 1
ATOM 1673 C C . ASP B 1 62 ? 28.367 104.124 99.599 1.00 20.23 80 ASP B C 1
ATOM 1674 O O . ASP B 1 62 ? 27.609 104.348 100.552 1.00 20.79 80 ASP B O 1
ATOM 1679 N N . LYS B 1 63 ? 29.068 105.077 99.000 1.00 19.45 81 LYS B N 1
ATOM 1680 C CA . LYS B 1 63 ? 29.045 106.451 99.486 1.00 17.85 81 LYS B CA 1
ATOM 1681 C C . LYS B 1 63 ? 28.205 107.373 98.611 1.00 18.74 81 LYS B C 1
ATOM 1682 O O . LYS B 1 63 ? 28.204 107.259 97.378 1.00 18.88 81 LYS B O 1
ATOM 1688 N N . PHE B 1 64 ? 27.513 108.302 99.262 1.00 15.64 82 PHE B N 1
ATOM 1689 C CA . PHE B 1 64 ? 26.748 109.343 98.587 1.00 16.83 82 PHE B CA 1
ATOM 1690 C C . PHE B 1 64 ? 27.679 110.527 98.283 1.00 15.42 82 PHE B C 1
ATOM 1691 O O . PHE B 1 64 ? 28.484 110.947 99.132 1.00 15.95 82 PHE B O 1
ATOM 1699 N N . TYR B 1 65 ? 27.581 111.068 97.075 1.00 13.91 83 TYR B N 1
ATOM 1700 C CA . TYR B 1 65 ? 28.357 112.248 96.711 1.00 14.65 83 TYR B CA 1
ATOM 1701 C C . TYR B 1 65 ? 27.524 113.507 96.811 1.00 17.00 83 TYR B C 1
ATOM 1702 O O . TYR B 1 65 ? 26.539 113.679 96.087 1.00 16.19 83 TYR B O 1
ATOM 1711 N N . LEU B 1 66 ? 27.938 114.394 97.703 1.00 14.73 84 LEU B N 1
ATOM 1712 C CA . LEU B 1 66 ? 27.349 115.713 97.785 1.00 15.74 84 LEU B CA 1
ATOM 1713 C C . LEU B 1 66 ? 28.345 116.762 97.282 1.00 17.15 84 LEU B C 1
ATOM 1714 O O . LEU B 1 66 ? 29.474 116.855 97.781 1.00 16.06 84 LEU B O 1
ATOM 1719 N N . SER B 1 67 ? 27.938 117.567 96.303 1.00 17.27 85 SER B N 1
ATOM 1720 C CA . SER B 1 67 ? 28.817 118.644 95.824 1.00 16.76 85 SER B CA 1
ATOM 1721 C C . SER B 1 67 ? 28.177 119.991 96.145 1.00 18.73 85 SER B C 1
ATOM 1722 O O . SER B 1 67 ? 27.020 120.231 95.810 1.00 19.27 85 SER B O 1
ATOM 1725 N N . PHE B 1 68 ? 28.907 120.864 96.832 1.00 16.23 86 PHE B N 1
ATOM 1726 C CA . PHE B 1 68 ? 28.319 122.130 97.239 1.00 16.37 86 PHE B CA 1
ATOM 1727 C C . PHE B 1 68 ? 29.178 123.327 96.840 1.00 17.49 86 PHE B C 1
ATOM 1728 O O . PHE B 1 68 ? 30.402 123.211 96.665 1.00 17.34 86 PHE B O 1
ATOM 1736 N N . ALA B 1 69 ? 28.543 124.490 96.715 1.00 16.16 87 ALA B N 1
ATOM 1737 C CA . ALA B 1 69 ? 29.244 125.670 96.244 1.00 16.30 87 ALA B CA 1
ATOM 1738 C C . ALA B 1 69 ? 28.869 126.831 97.137 1.00 17.19 87 ALA B C 1
ATOM 1739 O O . ALA B 1 69 ? 27.759 127.339 97.052 1.00 18.44 87 ALA B O 1
ATOM 1741 N N . PRO B 1 70 ? 29.774 127.227 98.039 1.00 17.67 88 PRO B N 1
ATOM 1742 C CA . PRO B 1 70 ? 29.436 128.381 98.883 1.00 18.51 88 PRO B CA 1
ATOM 1743 C C . PRO B 1 70 ? 29.385 129.652 98.043 1.00 18.00 88 PRO B C 1
ATOM 1744 O O . PRO B 1 70 ? 29.980 129.700 96.961 1.00 17.12 88 PRO B O 1
ATOM 1748 N N . TYR B 1 71 ? 28.685 130.675 98.521 1.00 17.85 89 TYR B N 1
ATOM 1749 C CA . TYR B 1 71 ? 28.655 131.926 97.784 1.00 18.20 89 TYR B CA 1
ATOM 1750 C C . TYR B 1 71 ? 28.601 133.135 98.703 1.00 20.64 89 TYR B C 1
ATOM 1751 O O . TYR B 1 71 ? 28.320 133.013 99.895 1.00 18.65 89 TYR B O 1
ATOM 1760 N N . GLU B 1 72 ? 28.887 134.302 98.144 1.00 19.95 90 GLU B N 1
ATOM 1761 C CA . GLU B 1 72 ? 28.847 135.530 98.925 1.00 22.18 90 GLU B CA 1
ATOM 1762 C C . GLU B 1 72 ? 27.775 136.471 98.419 1.00 22.07 90 GLU B C 1
ATOM 1763 O O . GLU B 1 72 ? 27.078 137.117 99.207 1.00 23.55 90 GLU B O 1
ATOM 1769 N N . TRP B 1 73 ? 27.646 136.534 97.100 1.00 18.96 91 TRP B N 1
ATOM 1770 C CA . TRP B 1 73 ? 26.740 137.478 96.456 1.00 21.89 91 TRP B CA 1
ATOM 1771 C C . TRP B 1 73 ? 25.464 136.806 95.963 1.00 22.10 91 TRP B C 1
ATOM 1772 O O . TRP B 1 73 ? 24.391 137.038 96.522 1.00 23.30 91 TRP B O 1
ATOM 1783 N N . ARG B 1 74 ? 25.574 135.984 94.919 1.00 21.68 92 ARG B N 1
ATOM 1784 C CA . ARG B 1 74 ? 24.398 135.349 94.315 1.00 23.27 92 ARG B CA 1
ATOM 1785 C C . ARG B 1 74 ? 24.586 133.862 94.099 1.00 22.21 92 ARG B C 1
ATOM 1786 O O . ARG B 1 74 ? 25.723 133.359 94.051 1.00 20.28 92 ARG B O 1
ATOM 1794 N N . THR B 1 75 ? 23.466 133.154 93.966 1.00 22.61 93 THR B N 1
ATOM 1795 C CA . THR B 1 75 ? 23.502 131.712 93.739 1.00 22.73 93 THR B CA 1
ATOM 1796 C C . THR B 1 75 ? 22.445 131.276 92.720 1.00 24.04 93 THR B C 1
ATOM 1797 O O . THR B 1 75 ? 21.628 132.078 92.269 1.00 24.38 93 THR B O 1
ATOM 1801 N N . HIS B 1 76 ? 22.484 130.008 92.337 1.00 22.63 94 HIS B N 1
ATOM 1802 C CA . HIS B 1 76 ? 21.504 129.466 91.400 1.00 24.39 94 HIS B CA 1
ATOM 1803 C C . HIS B 1 76 ? 21.005 128.150 91.956 1.00 22.87 94 HIS B C 1
ATOM 1804 O O . HIS B 1 76 ? 21.738 127.470 92.663 1.00 21.66 94 HIS B O 1
ATOM 1811 N N . PRO B 1 77 ? 19.745 127.795 91.662 1.00 24.13 95 PRO B N 1
ATOM 1812 C CA . PRO B 1 77 ? 19.189 126.549 92.191 1.00 25.06 95 PRO B CA 1
ATOM 1813 C C . PRO B 1 77 ? 19.779 125.333 91.497 1.00 27.04 95 PRO B C 1
ATOM 1814 O O . PRO B 1 77 ? 20.289 125.430 90.379 1.00 27.71 95 PRO B O 1
ATOM 1818 N N . CYS B 1 78 ? 19.702 124.192 92.166 1.00 27.98 96 CYS B N 1
ATOM 1819 C CA . CYS B 1 78 ? 20.406 122.994 91.734 1.00 28.99 96 CYS B CA 1
ATOM 1820 C C . CYS B 1 78 ? 19.767 121.826 92.466 1.00 29.81 96 CYS B C 1
ATOM 1821 O O . CYS B 1 78 ? 19.567 121.898 93.680 1.00 30.54 96 CYS B O 1
ATOM 1824 N N . PHE B 1 79 ? 19.424 120.754 91.759 1.00 30.66 97 PHE B N 1
ATOM 1825 C CA . PHE B 1 79 ? 19.009 119.547 92.467 1.00 28.33 97 PHE B CA 1
ATOM 1826 C C . PHE B 1 79 ? 20.057 118.441 92.311 1.00 28.55 97 PHE B C 1
ATOM 1827 O O . PHE B 1 79 ? 20.701 118.033 93.286 1.00 27.60 97 PHE B O 1
ATOM 1835 N N . ASN B 1 80 ? 20.237 117.967 91.086 1.00 26.83 98 ASN B N 1
ATOM 1836 C CA . ASN B 1 80 ? 21.345 117.066 90.795 1.00 26.29 98 ASN B CA 1
ATOM 1837 C C . ASN B 1 80 ? 22.519 117.842 90.202 1.00 24.79 98 ASN B C 1
ATOM 1838 O O . ASN B 1 80 ? 22.354 118.602 89.253 1.00 24.23 98 ASN B O 1
ATOM 1843 N N . HIS B 1 81 ? 23.700 117.651 90.772 1.00 20.36 99 HIS B N 1
ATOM 1844 C CA . HIS B 1 81 ? 24.875 118.425 90.374 1.00 20.79 99 HIS B CA 1
ATOM 1845 C C . HIS B 1 81 ? 25.326 118.138 88.947 1.00 22.06 99 HIS B C 1
ATOM 1846 O O . HIS B 1 81 ? 25.472 116.987 88.557 1.00 20.10 99 HIS B O 1
ATOM 1853 N N . SER B 1 82 ? 25.561 119.195 88.181 1.00 19.73 100 SER B N 1
ATOM 1854 C CA . SER B 1 82 ? 26.156 119.055 86.858 1.00 20.15 100 SER B CA 1
ATOM 1855 C C . SER B 1 82 ? 27.670 119.177 86.975 1.00 20.41 100 SER B C 1
ATOM 1856 O O . SER B 1 82 ? 28.189 120.258 87.256 1.00 22.78 100 SER B O 1
ATOM 1859 N N . LEU B 1 83 ? 28.382 118.075 86.751 1.00 20.02 101 LEU B N 1
ATOM 1860 C CA . LEU B 1 83 ? 29.832 118.066 86.898 1.00 21.12 101 LEU B CA 1
ATOM 1861 C C . LEU B 1 83 ? 30.500 118.758 85.714 1.00 20.72 101 LEU B C 1
ATOM 1862 O O . LEU B 1 83 ? 31.681 119.117 85.773 1.00 22.73 101 LEU B O 1
ATOM 1867 N N . SER B 1 84 ? 29.734 118.959 84.646 1.00 20.62 102 SER B N 1
ATOM 1868 C CA . SER B 1 84 ? 30.295 119.415 83.387 1.00 23.12 102 SER B CA 1
ATOM 1869 C C . SER B 1 84 ? 29.835 120.805 82.966 1.00 24.99 102 SER B C 1
ATOM 1870 O O . SER B 1 84 ? 30.462 121.418 82.101 1.00 24.77 102 SER B O 1
ATOM 1873 N N . GLY B 1 85 ? 28.748 121.300 83.556 1.00 22.24 103 GLY B N 1
ATOM 1874 C CA . GLY B 1 85 ? 28.132 122.520 83.056 1.00 25.00 103 GLY B CA 1
ATOM 1875 C C . GLY B 1 85 ? 28.023 123.705 84.010 1.00 24.14 103 GLY B C 1
ATOM 1876 O O . GLY B 1 85 ? 27.889 124.848 83.555 1.00 26.26 103 GLY B O 1
ATOM 1884 N N . GLN B 1 87 ? 28.955 126.505 87.062 1.00 21.33 105 GLN B N 1
ATOM 1885 C CA . GLN B 1 87 ? 30.059 127.257 87.639 1.00 20.38 105 GLN B CA 1
ATOM 1886 C C . GLN B 1 87 ? 29.606 127.920 88.939 1.00 23.24 105 GLN B C 1
ATOM 1887 O O . GLN B 1 87 ? 28.626 128.665 88.944 1.00 22.05 105 GLN B O 1
ATOM 1893 N N . GLY B 1 88 ? 30.316 127.662 90.034 1.00 21.08 106 GLY B N 1
ATOM 1894 C CA . GLY B 1 88 ? 30.037 128.341 91.290 1.00 20.01 106 GLY B CA 1
ATOM 1895 C C . GLY B 1 88 ? 30.759 129.679 91.342 1.00 21.39 106 GLY B C 1
ATOM 1896 O O . GLY B 1 88 ? 31.699 129.933 90.569 1.00 19.37 106 GLY B O 1
ATOM 1897 N N . GLU B 1 89 ? 30.329 130.527 92.275 1.00 22.06 107 GLU B N 1
ATOM 1898 C CA . GLU B 1 89 ? 30.871 131.872 92.438 1.00 21.90 107 GLU B CA 1
ATOM 1899 C C . GLU B 1 89 ? 32.306 131.896 92.964 1.00 22.45 107 GLU B C 1
ATOM 1900 O O . GLU B 1 89 ? 33.035 132.861 92.731 1.00 22.91 107 GLU B O 1
ATOM 1914 N N . PRO B 1 91 ? 35.592 129.851 92.901 1.00 21.92 109 PRO B N 1
ATOM 1915 C CA . PRO B 1 91 ? 36.600 128.849 92.532 1.00 23.94 109 PRO B CA 1
ATOM 1916 C C . PRO B 1 91 ? 37.902 129.017 93.292 1.00 25.29 109 PRO B C 1
ATOM 1917 O O . PRO B 1 91 ? 38.227 130.128 93.725 1.00 26.25 109 PRO B O 1
ATOM 1921 N N . ASN B 1 92 ? 38.637 127.918 93.432 1.00 24.71 110 ASN B N 1
ATOM 1922 C CA . ASN B 1 92 ? 39.976 127.919 94.023 1.00 25.08 110 ASN B CA 1
ATOM 1923 C C . ASN B 1 92 ? 40.120 128.731 95.305 1.00 27.74 110 ASN B C 1
ATOM 1924 O O . ASN B 1 92 ? 41.054 129.521 95.452 1.00 30.30 110 ASN B O 1
ATOM 1929 N N . LYS B 1 93 ? 39.194 128.530 96.234 1.00 25.76 111 LYS B N 1
ATOM 1930 C CA . LYS B 1 93 ? 39.239 129.225 97.511 1.00 27.12 111 LYS B CA 1
ATOM 1931 C C . LYS B 1 93 ? 39.391 128.191 98.611 1.00 26.13 111 LYS B C 1
ATOM 1932 O O . LYS B 1 93 ? 38.905 127.085 98.473 1.00 25.75 111 LYS B O 1
ATOM 1938 N N . PRO B 1 94 ? 40.084 128.544 99.701 1.00 27.32 112 PRO B N 1
ATOM 1939 C CA . PRO B 1 94 ? 40.217 127.598 100.809 1.00 27.84 112 PRO B CA 1
ATOM 1940 C C . PRO B 1 94 ? 39.014 127.685 101.725 1.00 25.58 112 PRO B C 1
ATOM 1941 O O . PRO B 1 94 ? 38.615 128.783 102.103 1.00 27.46 112 PRO B O 1
ATOM 1945 N N . PHE B 1 95 ? 38.431 126.548 102.072 1.00 24.49 113 PHE B N 1
ATOM 1946 C CA . PHE B 1 95 ? 37.303 126.544 102.996 1.00 25.05 113 PHE B CA 1
ATOM 1947 C C . PHE B 1 95 ? 37.570 125.605 104.168 1.00 27.39 113 PHE B C 1
ATOM 1948 O O . PHE B 1 95 ? 38.375 124.682 104.056 1.00 28.10 113 PHE B O 1
ATOM 1956 N N . THR B 1 96 ? 36.911 125.850 105.294 1.00 24.97 114 THR B N 1
ATOM 1957 C CA . THR B 1 96 ? 36.851 124.854 106.355 1.00 27.39 114 THR B CA 1
ATOM 1958 C C . THR B 1 96 ? 35.487 124.164 106.294 1.00 25.63 114 THR B C 1
ATOM 1959 O O . THR B 1 96 ? 34.445 124.824 106.275 1.00 24.90 114 THR B O 1
ATOM 1963 N N . VAL B 1 97 ? 35.495 122.836 106.250 1.00 23.01 115 VAL B N 1
ATOM 1964 C CA . VAL B 1 97 ? 34.275 122.077 105.993 1.00 22.15 115 VAL B CA 1
ATOM 1965 C C . VAL B 1 97 ? 33.999 121.112 107.143 1.00 23.12 115 VAL B C 1
ATOM 1966 O O . VAL B 1 97 ? 34.874 120.323 107.515 1.00 24.07 115 VAL B O 1
ATOM 1970 N N . LYS B 1 98 ? 32.798 121.179 107.714 1.00 20.25 116 LYS B N 1
ATOM 1971 C CA . LYS B 1 98 ? 32.422 120.232 108.761 1.00 21.46 116 LYS B CA 1
ATOM 1972 C C . LYS B 1 98 ? 31.086 119.582 108.468 1.00 21.11 116 LYS B C 1
ATOM 1973 O O . LYS B 1 98 ? 30.099 120.271 108.217 1.00 20.58 116 LYS B O 1
ATOM 1979 N N . VAL B 1 99 ? 31.048 118.255 108.497 1.00 18.97 117 VAL B N 1
ATOM 1980 C CA . VAL B 1 99 ? 29.781 117.555 108.369 1.00 19.94 117 VAL B CA 1
ATOM 1981 C C . VAL B 1 99 ? 29.537 116.734 109.621 1.00 20.73 117 VAL B C 1
ATOM 1982 O O . VAL B 1 99 ? 30.395 115.940 110.022 1.00 20.03 117 VAL B O 1
ATOM 1986 N N . THR B 1 100 ? 28.374 116.936 110.235 1.00 20.54 118 THR B N 1
ATOM 1987 C CA . THR B 1 100 ? 28.021 116.259 111.475 1.00 21.68 118 THR B CA 1
ATOM 1988 C C . THR B 1 100 ? 26.681 115.551 111.300 1.00 23.72 118 THR B C 1
ATOM 1989 O O . THR B 1 100 ? 25.764 116.115 110.714 1.00 23.69 118 THR B O 1
ATOM 1993 N N . ASP B 1 101 ? 26.548 114.325 111.802 1.00 23.44 119 ASP B N 1
ATOM 1994 C CA . ASP B 1 101 ? 25.283 113.600 111.615 1.00 23.28 119 ASP B CA 1
ATOM 1995 C C . ASP B 1 101 ? 24.256 113.910 112.714 1.00 25.64 119 ASP B C 1
ATOM 1996 O O . ASP B 1 101 ? 24.542 114.683 113.630 1.00 25.81 119 ASP B O 1
ATOM 2001 N N . SER B 1 102 ? 23.070 113.309 112.624 1.00 26.23 120 SER B N 1
ATOM 2002 C CA . SER B 1 102 ? 21.979 113.634 113.544 1.00 28.16 120 SER B CA 1
ATOM 2003 C C . SER B 1 102 ? 22.256 113.230 114.996 1.00 29.37 120 SER B C 1
ATOM 2004 O O . SER B 1 102 ? 21.610 113.743 115.909 1.00 31.74 120 SER B O 1
ATOM 2007 N N . LYS B 1 103 ? 23.201 112.321 115.215 1.00 27.79 121 LYS B N 1
ATOM 2008 C CA . LYS B 1 103 ? 23.544 111.936 116.588 1.00 31.65 121 LYS B CA 1
ATOM 2009 C C . LYS B 1 103 ? 24.855 112.554 117.066 1.00 31.76 121 LYS B C 1
ATOM 2010 O O . LYS B 1 103 ? 25.416 112.127 118.083 1.00 34.35 121 LYS B O 1
ATOM 2016 N N . GLY B 1 104 ? 25.336 113.553 116.326 1.00 28.56 122 GLY B N 1
ATOM 2017 C CA . GLY B 1 104 ? 26.476 114.354 116.746 1.00 26.83 122 GLY B CA 1
ATOM 2018 C C . GLY B 1 104 ? 27.837 113.946 116.212 1.00 26.52 122 GLY B C 1
ATOM 2019 O O . GLY B 1 104 ? 28.817 114.668 116.394 1.00 26.64 122 GLY B O 1
ATOM 2020 N N . ALA B 1 105 ? 27.908 112.797 115.547 1.00 26.55 123 ALA B N 1
ATOM 2021 C CA . ALA B 1 105 ? 29.189 112.295 115.063 1.00 25.52 123 ALA B CA 1
ATOM 2022 C C . ALA B 1 105 ? 29.736 113.209 113.984 1.00 24.84 123 ALA B C 1
ATOM 2023 O O . ALA B 1 105 ? 29.004 113.591 113.068 1.00 23.70 123 ALA B O 1
ATOM 2025 N N . VAL B 1 106 ? 31.014 113.569 114.088 1.00 24.00 124 VAL B N 1
ATOM 2026 C CA . VAL B 1 106 ? 31.664 114.344 113.027 1.00 22.49 124 VAL B CA 1
ATOM 2027 C C . VAL B 1 106 ? 32.118 113.418 111.905 1.00 22.94 124 VAL B C 1
ATOM 2028 O O . VAL B 1 106 ? 32.938 112.528 112.120 1.00 24.13 124 VAL B O 1
ATOM 2032 N N . ILE B 1 107 ? 31.565 113.611 110.708 1.00 21.59 125 ILE B N 1
ATOM 2033 C CA . ILE B 1 107 ? 31.878 112.750 109.575 1.00 22.83 125 ILE B CA 1
ATOM 2034 C C . ILE B 1 107 ? 33.006 113.373 108.771 1.00 24.07 125 ILE B C 1
ATOM 2035 O O . ILE B 1 107 ? 33.892 112.690 108.251 1.00 22.54 125 ILE B O 1
ATOM 2040 N N . VAL B 1 108 ? 32.939 114.689 108.644 1.00 21.83 126 VAL B N 1
ATOM 2041 C CA . VAL B 1 108 ? 33.948 115.426 107.907 1.00 23.35 126 VAL B CA 1
ATOM 2042 C C . VAL B 1 108 ? 34.351 116.636 108.718 1.00 21.81 126 VAL B C 1
ATOM 2043 O O . VAL B 1 108 ? 33.504 117.352 109.236 1.00 22.08 126 VAL B O 1
ATOM 2047 N N . GLN B 1 109 ? 35.652 116.849 108.850 1.00 24.38 127 GLN B N 1
ATOM 2048 C CA . GLN B 1 109 ? 36.153 118.070 109.449 1.00 26.31 127 GLN B CA 1
ATOM 2049 C C . GLN B 1 109 ? 37.536 118.336 108.897 1.00 30.02 127 GLN B C 1
ATOM 2050 O O . GLN B 1 109 ? 38.504 117.692 109.314 1.00 32.43 127 GLN B O 1
ATOM 2056 N N . LYS B 1 110 ? 37.634 119.255 107.939 1.00 28.01 128 LYS B N 1
ATOM 2057 C CA . LYS B 1 110 ? 38.941 119.609 107.389 1.00 30.73 128 LYS B CA 1
ATOM 2058 C C . LYS B 1 110 ? 38.938 120.827 106.478 1.00 29.96 128 LYS B C 1
ATOM 2059 O O . LYS B 1 110 ? 37.886 121.289 106.032 1.00 27.12 128 LYS B O 1
ATOM 2065 N N . GLU B 1 111 ? 40.141 121.333 106.215 1.00 32.21 129 GLU B N 1
ATOM 2066 C CA . GLU B 1 111 ? 40.349 122.384 105.229 1.00 31.16 129 GLU B CA 1
ATOM 2067 C C . GLU B 1 111 ? 40.240 121.782 103.835 1.00 30.92 129 GLU B C 1
ATOM 2068 O O . GLU B 1 111 ? 40.951 120.830 103.510 1.00 31.68 129 GLU B O 1
ATOM 2082 N N . GLN B 1 113 ? 39.824 122.820 99.508 1.00 26.42 131 GLN B N 1
ATOM 2083 C CA . GLN B 1 113 ? 39.931 123.840 98.474 1.00 26.94 131 GLN B CA 1
ATOM 2084 C C . GLN B 1 113 ? 38.832 123.636 97.441 1.00 23.93 131 GLN B C 1
ATOM 2085 O O . GLN B 1 113 ? 38.691 122.537 96.908 1.00 23.37 131 GLN B O 1
ATOM 2091 N N . SER B 1 114 ? 38.041 124.671 97.157 1.00 23.67 132 SER B N 1
ATOM 2092 C CA . SER B 1 114 ? 37.038 124.568 96.088 1.00 22.12 132 SER B CA 1
ATOM 2093 C C . SER B 1 114 ? 37.737 124.362 94.755 1.00 21.87 132 SER B C 1
ATOM 2094 O O . SER B 1 114 ? 38.888 124.766 94.587 1.00 23.07 132 SER B O 1
ATOM 2097 N N . TYR B 1 115 ? 37.055 123.728 93.808 1.00 20.88 133 TYR B N 1
ATOM 2098 C CA . TYR B 1 115 ? 37.669 123.429 92.510 1.00 21.05 133 TYR B CA 1
ATOM 2099 C C . TYR B 1 115 ? 37.493 124.603 91.554 1.00 22.59 133 TYR B C 1
ATOM 2100 O O . TYR B 1 115 ? 36.927 125.641 91.927 1.00 22.21 133 TYR B O 1
ATOM 2109 N N . ARG B 1 116 ? 37.975 124.420 90.328 1.00 21.96 134 ARG B N 1
ATOM 2110 C CA . ARG B 1 116 ? 37.882 125.415 89.263 1.00 23.63 134 ARG B CA 1
ATOM 2111 C C . ARG B 1 116 ? 36.420 125.788 89.014 1.00 22.27 134 ARG B C 1
ATOM 2112 O O . ARG B 1 116 ? 36.111 126.932 88.662 1.00 19.77 134 ARG B O 1
ATOM 2120 N N . ASN B 1 117 ? 35.521 124.826 89.224 1.00 19.93 135 ASN B N 1
ATOM 2121 C CA . ASN B 1 117 ? 34.099 125.066 89.021 1.00 19.38 135 ASN B CA 1
ATOM 2122 C C . ASN B 1 117 ? 33.388 125.665 90.241 1.00 19.20 135 ASN B C 1
ATOM 2123 O O . ASN B 1 117 ? 32.169 125.810 90.237 1.00 17.91 135 ASN B O 1
ATOM 2128 N N . GLY B 1 118 ? 34.148 125.996 91.282 1.00 19.31 136 GLY B N 1
ATOM 2129 C CA . GLY B 1 118 ? 33.577 126.605 92.476 1.00 19.31 136 GLY B CA 1
ATOM 2130 C C . GLY B 1 118 ? 32.915 125.649 93.457 1.00 19.42 136 GLY B C 1
ATOM 2131 O O . GLY B 1 118 ? 32.344 126.083 94.475 1.00 17.86 136 GLY B O 1
ATOM 2132 N N . PHE B 1 119 ? 32.991 124.347 93.173 1.00 19.18 137 PHE B N 1
ATOM 2133 C CA . PHE B 1 119 ? 32.376 123.362 94.069 1.00 18.67 137 PHE B CA 1
ATOM 2134 C C . PHE B 1 119 ? 33.397 122.647 94.951 1.00 20.16 137 PHE B C 1
ATOM 2135 O O . PHE B 1 119 ? 34.607 122.678 94.688 1.00 20.07 137 PHE B O 1
ATOM 2143 N N . ILE B 1 120 ? 32.887 122.025 96.012 1.00 17.08 138 ILE B N 1
ATOM 2144 C CA . ILE B 1 120 ? 33.624 121.031 96.783 1.00 18.85 138 ILE B CA 1
ATOM 2145 C C . ILE B 1 120 ? 32.763 119.779 96.867 1.00 17.97 138 ILE B C 1
ATOM 2146 O O . ILE B 1 120 ? 31.564 119.875 97.132 1.00 17.74 138 ILE B O 1
ATOM 2151 N N . GLY B 1 121 ? 33.354 118.606 96.656 1.00 16.36 139 GLY B N 1
ATOM 2152 C CA . GLY B 1 121 ? 32.607 117.367 96.791 1.00 17.69 139 GLY B CA 1
ATOM 2153 C C . GLY B 1 121 ? 33.017 116.564 98.020 1.00 19.56 139 GLY B C 1
ATOM 2154 O O . GLY B 1 121 ? 34.203 116.479 98.340 1.00 18.56 139 GLY B O 1
ATOM 2155 N N . VAL B 1 122 ? 32.043 116.009 98.741 1.00 17.92 140 VAL B N 1
ATOM 2156 C CA . VAL B 1 122 ? 32.365 115.077 99.821 1.00 15.83 140 VAL B CA 1
ATOM 2157 C C . VAL B 1 122 ? 31.662 113.743 99.634 1.00 16.91 140 VAL B C 1
ATOM 2158 O O . VAL B 1 122 ? 30.560 113.679 99.089 1.00 15.77 140 VAL B O 1
ATOM 2162 N N . TRP B 1 123 ? 32.299 112.680 100.111 1.00 17.58 141 TRP B N 1
ATOM 2163 C CA . TRP B 1 123 ? 31.721 111.350 100.049 1.00 17.06 141 TRP B CA 1
ATOM 2164 C C . TRP B 1 123 ? 31.205 110.961 101.424 1.00 18.49 141 TRP B C 1
ATOM 2165 O O . TRP B 1 123 ? 31.961 110.909 102.401 1.00 18.51 141 TRP B O 1
ATOM 2176 N N . LEU B 1 124 ? 29.909 110.684 101.499 1.00 18.29 142 LEU B N 1
ATOM 2177 C CA . LEU B 1 124 ? 29.227 110.584 102.782 1.00 17.23 142 LEU B CA 1
ATOM 2178 C C . LEU B 1 124 ? 28.518 109.233 102.916 1.00 18.26 142 LEU B C 1
ATOM 2179 O O . LEU B 1 124 ? 28.095 108.648 101.915 1.00 19.12 142 LEU B O 1
ATOM 2184 N N . PRO B 1 125 ? 28.386 108.734 104.156 1.00 19.70 143 PRO B N 1
ATOM 2185 C CA . PRO B 1 125 ? 27.594 107.515 104.385 1.00 20.71 143 PRO B CA 1
ATOM 2186 C C . PRO B 1 125 ? 26.176 107.734 103.879 1.00 19.69 143 PRO B C 1
ATOM 2187 O O . PRO B 1 125 ? 25.674 108.855 103.961 1.00 19.55 143 PRO B O 1
ATOM 2191 N N . ARG B 1 126 ? 25.552 106.694 103.341 1.00 18.44 144 ARG B N 1
ATOM 2192 C CA . ARG B 1 126 ? 24.188 106.807 102.833 1.00 19.04 144 ARG B CA 1
ATOM 2193 C C . ARG B 1 126 ? 23.163 106.760 103.962 1.00 20.77 144 ARG B C 1
ATOM 2194 O O . ARG B 1 126 ? 23.446 106.246 105.041 1.00 19.19 144 ARG B O 1
ATOM 2202 N N . ASN B 1 127 ? 21.982 107.308 103.706 1.00 20.54 145 ASN B N 1
ATOM 2203 C CA . ASN B 1 127 ? 20.878 107.282 104.663 1.00 23.71 145 ASN B CA 1
ATOM 2204 C C . ASN B 1 127 ? 21.183 107.938 105.999 1.00 24.11 145 ASN B C 1
ATOM 2205 O O . ASN B 1 127 ? 20.699 107.493 107.037 1.00 23.06 145 ASN B O 1
ATOM 2218 N N . GLU B 1 129 ? 21.191 111.821 108.107 1.00 23.32 147 GLU B N 1
ATOM 2219 C CA . GLU B 1 129 ? 20.682 113.181 108.115 1.00 24.57 147 GLU B CA 1
ATOM 2220 C C . GLU B 1 129 ? 21.673 113.970 108.960 1.00 24.32 147 GLU B C 1
ATOM 2221 O O . GLU B 1 129 ? 22.254 113.429 109.908 1.00 24.47 147 GLU B O 1
ATOM 2227 N N . GLY B 1 130 ? 21.894 115.234 108.631 1.00 22.53 148 GLY B N 1
ATOM 2228 C CA . GLY B 1 130 ? 22.819 116.008 109.436 1.00 23.21 148 GLY B CA 1
ATOM 2229 C C . GLY B 1 130 ? 22.944 117.444 108.998 1.00 22.01 148 GLY B C 1
ATOM 2230 O O . GLY B 1 130 ? 21.999 118.035 108.456 1.00 21.73 148 GLY B O 1
ATOM 2231 N N . THR B 1 131 ? 24.122 118.009 109.234 1.00 20.60 149 THR B N 1
ATOM 2232 C CA . THR B 1 131 ? 24.355 119.418 108.948 1.00 20.64 149 THR B CA 1
ATOM 2233 C C . THR B 1 131 ? 25.715 119.571 108.313 1.00 21.17 149 THR B C 1
ATOM 2234 O O . THR B 1 131 ? 26.681 118.939 108.742 1.00 19.29 149 THR B O 1
ATOM 2238 N N . LEU B 1 132 ? 25.788 120.404 107.282 1.00 18.51 150 LEU B N 1
ATOM 2239 C CA . LEU B 1 132 ? 27.067 120.801 106.706 1.00 19.67 150 LEU B CA 1
ATOM 2240 C C . LEU B 1 132 ? 27.326 122.247 107.118 1.00 20.56 150 LEU B C 1
ATOM 2241 O O . LEU B 1 132 ? 26.436 123.094 106.996 1.00 21.76 150 LEU B O 1
ATOM 2246 N N . GLU B 1 133 ? 28.522 122.530 107.627 1.00 20.10 151 GLU B N 1
ATOM 2247 C CA . GLU B 1 133 ? 28.905 123.915 107.893 1.00 21.97 151 GLU B CA 1
ATOM 2248 C C . GLU B 1 133 ? 30.150 124.218 107.105 1.00 22.02 151 GLU B C 1
ATOM 2249 O O . GLU B 1 133 ? 31.051 123.381 107.004 1.00 21.81 151 GLU B O 1
ATOM 2255 N N . VAL B 1 134 ? 30.187 125.406 106.513 1.00 22.36 152 VAL B N 1
ATOM 2256 C CA . VAL B 1 134 ? 31.331 125.835 105.733 1.00 21.30 152 VAL B CA 1
ATOM 2257 C C . VAL B 1 134 ? 31.776 127.179 106.290 1.00 22.92 152 VAL B C 1
ATOM 2258 O O . VAL B 1 134 ? 30.949 127.975 106.749 1.00 22.96 152 VAL B O 1
ATOM 2262 N N . SER B 1 135 ? 33.081 127.423 106.311 1.00 23.12 153 SER B N 1
ATOM 2263 C CA . SER B 1 135 ? 33.549 128.713 106.796 1.00 23.31 153 SER B CA 1
ATOM 2264 C C . SER B 1 135 ? 34.697 129.233 105.940 1.00 25.51 153 SER B C 1
ATOM 2265 O O . SER B 1 135 ? 35.520 128.456 105.448 1.00 25.65 153 SER B O 1
ATOM 2268 N N . TYR B 1 136 ? 34.724 130.548 105.743 1.00 26.68 154 TYR B N 1
ATOM 2269 C CA . TYR B 1 136 ? 35.715 131.203 104.888 1.00 27.87 154 TYR B CA 1
ATOM 2270 C C . TYR B 1 136 ? 35.972 132.607 105.413 1.00 26.86 154 TYR B C 1
ATOM 2271 O O . TYR B 1 136 ? 35.033 133.379 105.551 1.00 25.95 154 TYR B O 1
ATOM 2280 N N . ASN B 1 137 ? 37.232 132.911 105.729 1.00 30.09 155 ASN B N 1
ATOM 2281 C CA . ASN B 1 137 ? 37.666 134.257 106.135 1.00 32.60 155 ASN B CA 1
ATOM 2282 C C . ASN B 1 137 ? 36.703 134.947 107.119 1.00 32.15 155 ASN B C 1
ATOM 2283 O O . ASN B 1 137 ? 36.201 136.046 106.876 1.00 34.10 155 ASN B O 1
ATOM 2288 N N . GLY B 1 138 ? 36.406 134.258 108.211 1.00 32.57 156 GLY B N 1
ATOM 2289 C CA . GLY B 1 138 ? 35.571 134.828 109.252 1.00 32.08 156 GLY B CA 1
ATOM 2290 C C . GLY B 1 138 ? 34.079 134.623 109.063 1.00 32.32 156 GLY B C 1
ATOM 2291 O O . GLY B 1 138 ? 33.303 134.940 109.962 1.00 33.96 156 GLY B O 1
ATOM 2292 N N . LYS B 1 139 ? 33.672 134.092 107.910 1.00 27.14 157 LYS B N 1
ATOM 2293 C CA . LYS B 1 139 ? 32.246 133.988 107.583 1.00 27.48 157 LYS B CA 1
ATOM 2294 C C . LYS B 1 139 ? 31.821 132.527 107.519 1.00 25.07 157 LYS B C 1
ATOM 2295 O O . LYS B 1 139 ? 32.627 131.675 107.162 1.00 25.54 157 LYS B O 1
ATOM 2301 N N . THR B 1 140 ? 30.557 132.245 107.835 1.00 24.61 158 THR B N 1
ATOM 2302 C CA . THR B 1 140 ? 30.068 130.865 107.847 1.00 23.51 158 THR B CA 1
ATOM 2303 C C . THR B 1 140 ? 28.735 130.707 107.151 1.00 23.49 158 THR B C 1
ATOM 2304 O O . THR B 1 140 ? 27.969 131.663 106.999 1.00 20.97 158 THR B O 1
ATOM 2308 N N . ALA B 1 141 ? 28.459 129.475 106.735 1.00 21.82 159 ALA B N 1
ATOM 2309 C CA . ALA B 1 141 ? 27.135 129.113 106.252 1.00 21.98 159 ALA B CA 1
ATOM 2310 C C . ALA B 1 141 ? 26.874 127.691 106.702 1.00 22.93 159 ALA B C 1
ATOM 2311 O O . ALA B 1 141 ? 27.806 126.897 106.867 1.00 22.53 159 ALA B O 1
ATOM 2313 N N . SER B 1 142 ? 25.614 127.348 106.905 1.00 22.59 160 SER B N 1
ATOM 2314 C CA . SER B 1 142 ? 25.311 125.957 107.182 1.00 23.50 160 SER B CA 1
ATOM 2315 C C . SER B 1 142 ? 23.946 125.566 106.635 1.00 23.35 160 SER B C 1
ATOM 2316 O O . SER B 1 142 ? 23.096 126.416 106.349 1.00 21.04 160 SER B O 1
ATOM 2319 N N . HIS B 1 143 ? 23.736 124.270 106.490 1.00 21.60 161 HIS B N 1
ATOM 2320 C CA . HIS B 1 143 ? 22.505 123.792 105.891 1.00 21.73 161 HIS B CA 1
ATOM 2321 C C . HIS B 1 143 ? 22.276 122.350 106.265 1.00 20.99 161 HIS B C 1
ATOM 2322 O O . HIS B 1 143 ? 23.219 121.581 106.410 1.00 19.17 161 HIS B O 1
ATOM 2329 N N . ALA B 1 144 ? 21.013 121.987 106.435 1.00 19.23 162 ALA B N 1
ATOM 2330 C CA . ALA B 1 144 ? 20.658 120.621 106.720 1.00 20.81 162 ALA B CA 1
ATOM 2331 C C . ALA B 1 144 ? 20.969 119.815 105.473 1.00 20.23 162 ALA B C 1
ATOM 2332 O O . ALA B 1 144 ? 20.799 120.304 104.355 1.00 20.79 162 ALA B O 1
ATOM 2334 N N . ILE B 1 145 ? 21.459 118.597 105.652 1.00 21.01 163 ILE B N 1
ATOM 2335 C CA . ILE B 1 145 ? 21.683 117.728 104.515 1.00 21.06 163 ILE B CA 1
ATOM 2336 C C . ILE B 1 145 ? 21.144 116.342 104.826 1.00 22.76 163 ILE B C 1
ATOM 2337 O O . ILE B 1 145 ? 20.905 115.988 105.991 1.00 19.89 163 ILE B O 1
ATOM 2342 N N . ALA B 1 146 ? 20.937 115.555 103.780 1.00 18.89 164 ALA B N 1
ATOM 2343 C CA . ALA B 1 146 ? 20.558 114.158 103.967 1.00 19.91 164 ALA B CA 1
ATOM 2344 C C . ALA B 1 146 ? 21.106 113.358 102.799 1.00 20.50 164 ALA B C 1
ATOM 2345 O O . ALA B 1 146 ? 21.372 113.919 101.744 1.00 19.23 164 ALA B O 1
ATOM 2347 N N . THR B 1 147 ? 21.298 112.057 102.991 1.00 19.87 165 THR B N 1
ATOM 2348 C CA . THR B 1 147 ? 21.922 111.235 101.954 1.00 20.84 165 THR B CA 1
ATOM 2349 C C . THR B 1 147 ? 21.087 109.992 101.631 1.00 21.47 165 THR B C 1
ATOM 2350 O O . THR B 1 147 ? 21.614 108.887 101.413 1.00 19.03 165 THR B O 1
ATOM 2354 N N . SER B 1 148 ? 19.773 110.174 101.618 1.00 22.39 166 SER B N 1
ATOM 2355 C CA . SER B 1 148 ? 18.879 109.098 101.221 1.00 25.20 166 SER B CA 1
ATOM 2356 C C . SER B 1 148 ? 18.808 109.046 99.694 1.00 24.66 166 SER B C 1
ATOM 2357 O O . SER B 1 148 ? 19.382 109.897 99.014 1.00 22.99 166 SER B O 1
ATOM 2360 N N . ASP B 1 149 ? 18.125 108.046 99.145 1.00 25.96 167 ASP B N 1
ATOM 2361 C CA . ASP B 1 149 ? 18.076 107.916 97.686 1.00 27.09 167 ASP B CA 1
ATOM 2362 C C . ASP B 1 149 ? 17.355 109.051 96.969 1.00 27.52 167 ASP B C 1
ATOM 2363 O O . ASP B 1 149 ? 17.568 109.254 95.780 1.00 30.53 167 ASP B O 1
ATOM 2368 N N . ASP B 1 150 ? 16.509 109.794 97.678 1.00 27.27 168 ASP B N 1
ATOM 2369 C CA . ASP B 1 150 ? 15.809 110.910 97.053 1.00 30.26 168 ASP B CA 1
ATOM 2370 C C . ASP B 1 150 ? 16.449 112.264 97.371 1.00 30.06 168 ASP B C 1
ATOM 2371 O O . ASP B 1 150 ? 15.910 113.308 97.003 1.00 31.66 168 ASP B O 1
ATOM 2376 N N . SER B 1 151 ? 17.601 112.245 98.040 1.00 26.72 169 SER B N 1
ATOM 2377 C CA . SER B 1 151 ? 18.279 113.488 98.404 1.00 26.37 169 SER B CA 1
ATOM 2378 C C . SER B 1 151 ? 19.081 114.071 97.241 1.00 25.43 169 SER B C 1
ATOM 2379 O O . SER B 1 151 ? 19.655 113.328 96.440 1.00 25.54 169 SER B O 1
ATOM 2382 N N . GLN B 1 152 ? 19.140 115.400 97.177 1.00 25.74 170 GLN B N 1
ATOM 2383 C CA . GLN B 1 152 ? 19.864 116.101 96.110 1.00 27.78 170 GLN B CA 1
ATOM 2384 C C . GLN B 1 152 ? 21.366 115.928 96.259 1.00 23.22 170 GLN B C 1
ATOM 2385 O O . GLN B 1 152 ? 21.864 115.734 97.365 1.00 22.98 170 GLN B O 1
ATOM 2391 N N . THR B 1 153 ? 22.086 116.003 95.141 1.00 22.65 171 THR B N 1
ATOM 2392 C CA . THR B 1 153 ? 23.535 115.876 95.165 1.00 21.63 171 THR B CA 1
ATOM 2393 C C . THR B 1 153 ? 24.188 117.247 95.034 1.00 22.41 171 THR B C 1
ATOM 2394 O O . THR B 1 153 ? 25.421 117.378 95.071 1.00 21.67 171 THR B O 1
ATOM 2398 N N . CYS B 1 154 ? 23.357 118.275 94.896 1.00 21.64 172 CYS B N 1
ATOM 2399 C CA . CYS B 1 154 ? 23.866 119.618 94.714 1.00 22.22 172 CYS B CA 1
ATOM 2400 C C . CYS B 1 154 ? 23.303 120.538 95.790 1.00 23.65 172 CYS B C 1
ATOM 2401 O O . CYS B 1 154 ? 22.089 120.602 95.989 1.00 23.77 172 CYS B O 1
ATOM 2404 N N . LEU B 1 155 ? 24.190 121.243 96.485 1.00 21.58 173 LEU B N 1
ATOM 2405 C CA . LEU B 1 155 ? 23.787 122.178 97.540 1.00 20.41 173 LEU B CA 1
ATOM 2406 C C . LEU B 1 155 ? 24.385 123.550 97.227 1.00 19.52 173 LEU B C 1
ATOM 2407 O O . LEU B 1 155 ? 25.609 123.732 97.300 1.00 17.49 173 LEU B O 1
ATOM 2412 N N . THR B 1 156 ? 23.541 124.517 96.859 1.00 18.33 174 THR B N 1
ATOM 2413 C CA . THR B 1 156 ? 24.035 125.856 96.533 1.00 20.04 174 THR B CA 1
ATOM 2414 C C . THR B 1 156 ? 23.540 126.905 97.527 1.00 19.50 174 THR B C 1
ATOM 2415 O O . THR B 1 156 ? 23.953 128.062 97.466 1.00 19.81 174 THR B O 1
ATOM 2419 N N . GLU B 1 157 ? 22.668 126.491 98.443 1.00 21.64 175 GLU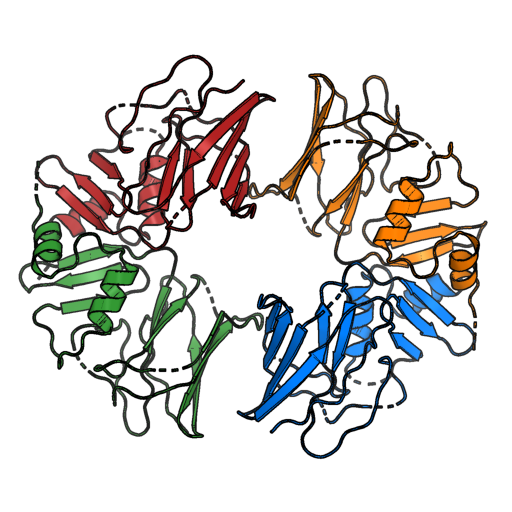 B N 1
ATOM 2420 C CA . GLU B 1 157 ? 22.081 127.410 99.426 1.00 23.89 175 GLU B CA 1
ATOM 2421 C C . GLU B 1 157 ? 23.020 127.646 100.604 1.00 21.41 175 GLU B C 1
ATOM 2422 O O . GLU B 1 157 ? 22.686 127.335 101.745 1.00 23.52 175 GLU B O 1
ATOM 2428 N N . LEU B 1 158 ? 24.199 128.183 100.327 1.00 21.37 176 LEU B N 1
ATOM 2429 C CA . LEU B 1 158 ? 25.192 128.386 101.379 1.00 21.03 176 LEU B CA 1
ATOM 2430 C C . LEU B 1 158 ? 25.730 129.804 101.374 1.00 19.76 176 LEU B C 1
ATOM 2431 O O . LEU B 1 158 ? 26.901 130.012 101.076 1.00 19.49 176 LEU B O 1
ATOM 2436 N N . PRO B 1 159 ? 24.886 130.785 101.731 1.00 20.54 177 PRO B N 1
ATOM 2437 C CA . PRO B 1 159 ? 25.358 132.176 101.765 1.00 20.56 177 PRO B CA 1
ATOM 2438 C C . PRO B 1 159 ? 26.263 132.477 102.965 1.00 23.24 177 PRO B C 1
ATOM 2439 O O . PRO B 1 159 ? 25.831 132.413 104.122 1.00 23.83 177 PRO B O 1
ATOM 2443 N N . LEU B 1 160 ? 27.522 132.793 102.682 1.00 22.18 178 LEU B N 1
ATOM 2444 C CA . LEU B 1 160 ? 28.487 133.130 103.720 1.00 23.43 178 LEU B CA 1
ATOM 2445 C C . LEU B 1 160 ? 28.128 134.452 104.383 1.00 26.89 178 LEU B C 1
ATOM 2446 O O . LEU B 1 160 ? 28.080 135.484 103.713 1.00 27.26 178 LEU B O 1
ATOM 2451 N N . ARG B 1 161 ? 27.901 134.433 105.695 1.00 26.85 179 ARG B N 1
ATOM 2452 C CA . ARG B 1 161 ? 27.680 135.676 106.437 1.00 27.10 179 ARG B CA 1
ATOM 2453 C C . ARG B 1 161 ? 28.582 135.691 107.668 1.00 31.30 179 ARG B C 1
ATOM 2454 O O . ARG B 1 161 ? 28.963 136.754 108.171 1.00 33.03 179 ARG B O 1
ATOM 2463 N N . ALA C 1 1 ? 30.739 112.121 155.651 1.00 26.96 19 ALA C N 1
ATOM 2464 C CA . ALA C 1 1 ? 32.010 112.361 156.332 1.00 28.20 19 ALA C CA 1
ATOM 2465 C C . ALA C 1 1 ? 32.726 111.087 156.784 1.00 33.55 19 ALA C C 1
ATOM 2466 O O . ALA C 1 1 ? 33.895 111.159 157.137 1.00 40.04 19 ALA C O 1
ATOM 2476 N N . ALA C 1 3 ? 33.384 106.519 156.247 1.00 28.70 21 ALA C N 1
ATOM 2477 C CA . ALA C 1 3 ? 33.260 105.374 155.333 1.00 27.20 21 ALA C CA 1
ATOM 2478 C C . ALA C 1 3 ? 32.020 104.557 155.641 1.00 25.80 21 ALA C C 1
ATOM 2479 O O . ALA C 1 3 ? 31.724 104.288 156.803 1.00 26.01 21 ALA C O 1
ATOM 2481 N N . SER C 1 4 ? 31.292 104.189 154.593 1.00 25.65 22 SER C N 1
ATOM 2482 C CA . SER C 1 4 ? 30.126 103.324 154.713 1.00 23.44 22 SER C CA 1
ATOM 2483 C C . SER C 1 4 ? 30.528 101.875 154.957 1.00 23.80 22 SER C C 1
ATOM 2484 O O . SER C 1 4 ? 31.683 101.496 154.739 1.00 21.86 22 SER C O 1
ATOM 2487 N N . SER C 1 5 ? 29.569 101.066 155.408 1.00 20.27 23 SER C N 1
ATOM 2488 C CA . SER C 1 5 ? 29.778 99.626 155.521 1.00 24.25 23 SER C CA 1
ATOM 2489 C C . SER C 1 5 ? 30.141 99.051 154.155 1.00 23.26 23 SER C C 1
ATOM 2490 O O . SER C 1 5 ? 30.928 98.102 154.053 1.00 23.41 23 SER C O 1
ATOM 2493 N N . GLU C 1 6 ? 29.550 99.626 153.110 1.00 21.98 24 GLU C N 1
ATOM 2494 C CA . GLU C 1 6 ? 29.790 99.171 151.748 1.00 22.11 24 GLU C CA 1
ATOM 2495 C C . GLU C 1 6 ? 31.242 99.376 151.345 1.00 22.62 24 GLU C C 1
ATOM 2496 O O . GLU C 1 6 ? 31.880 98.461 150.811 1.00 23.26 24 GLU C O 1
ATOM 2502 N N . SER C 1 7 ? 31.765 100.575 151.595 1.00 22.20 25 SER C N 1
ATOM 2503 C CA . SER C 1 7 ? 33.130 100.897 151.183 1.00 24.37 25 SER C CA 1
ATOM 2504 C C . SER C 1 7 ? 34.084 100.045 151.992 1.00 25.04 25 SER C C 1
ATOM 2505 O O . SER C 1 7 ? 35.098 99.567 151.492 1.00 25.12 25 SER C O 1
ATOM 2508 N N . ALA C 1 8 ? 33.721 99.815 153.243 1.00 25.29 26 ALA C N 1
ATOM 2509 C CA . ALA C 1 8 ? 34.548 99.011 154.131 1.00 26.84 26 ALA C CA 1
ATOM 2510 C C . ALA C 1 8 ? 34.586 97.545 153.702 1.00 29.33 26 ALA C C 1
ATOM 2511 O O . ALA C 1 8 ? 35.639 96.906 153.761 1.00 33.59 26 ALA C O 1
ATOM 2513 N N . PHE C 1 9 ? 33.440 97.014 153.278 1.00 26.91 27 PHE C N 1
ATOM 2514 C CA . PHE C 1 9 ? 33.367 95.652 152.736 1.00 28.84 27 PHE C CA 1
ATOM 2515 C C . PHE C 1 9 ? 34.328 95.512 151.556 1.00 28.98 27 PHE C C 1
ATOM 2516 O O . PHE C 1 9 ? 35.089 94.553 151.473 1.00 30.73 27 PHE C O 1
ATOM 2524 N N . LEU C 1 10 ? 34.286 96.474 150.641 1.00 28.81 28 LEU C N 1
ATOM 2525 C CA . LEU C 1 10 ? 35.170 96.467 149.478 1.00 29.61 28 LEU C CA 1
ATOM 2526 C C . LEU C 1 10 ? 36.647 96.459 149.885 1.00 31.50 28 LEU C C 1
ATOM 2527 O O . LEU C 1 10 ? 37.449 95.690 149.355 1.00 33.32 28 LEU C O 1
ATOM 2532 N N . ALA C 1 11 ? 36.993 97.322 150.832 1.00 31.11 29 ALA C N 1
ATOM 2533 C CA . ALA C 1 11 ? 38.372 97.478 151.271 1.00 31.73 29 ALA C CA 1
ATOM 2534 C C . ALA C 1 11 ? 38.875 96.231 151.995 1.00 34.94 29 ALA C C 1
ATOM 2535 O O . ALA C 1 11 ? 40.031 95.837 151.836 1.00 37.20 29 ALA C O 1
ATOM 2537 N N . GLN C 1 12 ? 38.005 95.602 152.779 1.00 34.73 30 GLN C N 1
ATOM 2538 C CA . GLN C 1 12 ? 38.396 94.428 153.559 1.00 37.17 30 GLN C CA 1
ATOM 2539 C C . GLN C 1 12 ? 38.509 93.142 152.730 1.00 37.95 30 GLN C C 1
ATOM 2540 O O . GLN C 1 12 ? 39.191 92.197 153.132 1.00 39.33 30 GLN C O 1
ATOM 2546 N N . HIS C 1 13 ? 37.847 93.101 151.577 1.00 37.03 31 HIS C N 1
ATOM 2547 C CA . HIS C 1 13 ? 37.872 91.903 150.741 1.00 36.58 31 HIS C CA 1
ATOM 2548 C C . HIS C 1 13 ? 38.790 92.073 149.523 1.00 35.81 31 HIS C C 1
ATOM 2549 O O . HIS C 1 13 ? 38.797 91.237 148.622 1.00 37.87 31 HIS C O 1
ATOM 2556 N N . GLY C 1 14 ? 39.559 93.158 149.499 1.00 36.23 32 GLY C N 1
ATOM 2557 C CA . GLY C 1 14 ? 40.553 93.373 148.456 1.00 37.71 32 GLY C CA 1
ATOM 2558 C C . GLY C 1 14 ? 39.964 93.747 147.106 1.00 37.63 32 GLY C C 1
ATOM 2559 O O . GLY C 1 14 ? 40.419 93.264 146.061 1.00 36.60 32 GLY C O 1
ATOM 2560 N N . LEU C 1 15 ? 38.953 94.613 147.129 1.00 35.91 33 LEU C N 1
ATOM 2561 C CA . LEU C 1 15 ? 38.205 94.959 145.923 1.00 33.62 33 LEU C CA 1
ATOM 2562 C C . LEU C 1 15 ? 38.220 96.459 145.660 1.00 33.21 33 LEU C C 1
ATOM 2563 O O . LEU C 1 15 ? 37.650 96.932 144.680 1.00 33.98 33 LEU C O 1
ATOM 2568 N N . ALA C 1 16 ? 38.896 97.202 146.532 1.00 32.71 34 ALA C N 1
ATOM 2569 C CA . ALA C 1 16 ? 38.965 98.652 146.431 1.00 33.20 34 ALA C CA 1
ATOM 2570 C C . ALA C 1 16 ? 39.859 99.109 145.282 1.00 31.13 34 ALA C C 1
ATOM 2571 O O . ALA C 1 16 ? 40.935 98.555 145.061 1.00 31.54 34 ALA C O 1
ATOM 2573 N N . GLY C 1 17 ? 39.410 100.117 144.544 1.00 30.13 35 GLY C N 1
ATOM 2574 C CA . GLY C 1 17 ? 40.210 100.655 143.453 1.00 30.74 35 GLY C CA 1
ATOM 2575 C C . GLY C 1 17 ? 40.185 99.840 142.167 1.00 28.98 35 GLY C C 1
ATOM 2576 O O . GLY C 1 17 ? 40.723 100.288 141.150 1.00 30.98 35 GLY C O 1
ATOM 2577 N N . LYS C 1 18 ? 39.582 98.649 142.214 1.00 27.13 36 LYS C N 1
ATOM 2578 C CA . LYS C 1 18 ? 39.347 97.845 141.012 1.00 26.39 36 LYS C CA 1
ATOM 2579 C C . LYS C 1 18 ? 38.159 98.416 140.254 1.00 24.81 36 LYS C C 1
ATOM 2580 O O . LYS C 1 18 ? 37.236 98.960 140.868 1.00 24.28 36 LYS C O 1
ATOM 2586 N N . THR C 1 19 ? 38.168 98.286 138.928 1.00 23.02 37 THR C N 1
ATOM 2587 C CA . THR C 1 19 ? 36.983 98.600 138.138 1.00 22.63 37 THR C CA 1
ATOM 2588 C C . THR C 1 19 ? 35.940 97.528 138.422 1.00 22.66 37 THR C C 1
ATOM 2589 O O . THR C 1 19 ? 36.269 96.471 138.978 1.00 20.69 37 THR C O 1
ATOM 2593 N N . VAL C 1 20 ? 34.687 97.790 138.058 1.00 20.37 38 VAL C N 1
ATOM 2594 C CA . VAL C 1 20 ? 33.625 96.842 138.385 1.00 21.15 38 VAL C CA 1
ATOM 2595 C C . VAL C 1 20 ? 33.811 95.529 137.613 1.00 22.04 38 VAL C C 1
ATOM 2596 O O . VAL C 1 20 ? 33.525 94.459 138.147 1.00 18.71 38 VAL C O 1
ATOM 2600 N N . GLU C 1 21 ? 34.319 95.613 136.378 1.00 19.11 39 GLU C N 1
ATOM 2601 C CA . GLU C 1 21 ? 34.698 94.424 135.616 1.00 20.70 39 GLU C CA 1
ATOM 2602 C C . GLU C 1 21 ? 35.788 93.614 136.306 1.00 20.72 39 GLU C C 1
ATOM 2603 O O . GLU C 1 21 ? 35.724 92.388 136.347 1.00 18.21 39 GLU C O 1
ATOM 2609 N N . GLN C 1 22 ? 36.804 94.293 136.822 1.00 20.82 40 GLN C N 1
ATOM 2610 C CA . GLN C 1 22 ? 37.856 93.605 137.560 1.00 21.50 40 GLN C CA 1
ATOM 2611 C C . GLN C 1 22 ? 37.334 92.952 138.836 1.00 21.29 40 GLN C C 1
ATOM 2612 O O . GLN C 1 22 ? 37.805 91.889 139.218 1.00 21.62 40 GLN C O 1
ATOM 2618 N N . ILE C 1 23 ? 36.371 93.580 139.503 1.00 19.15 41 ILE C N 1
ATOM 2619 C CA . ILE C 1 23 ? 35.757 92.964 140.694 1.00 19.29 41 ILE C CA 1
ATOM 2620 C C . ILE C 1 23 ? 34.977 91.700 140.301 1.00 19.68 41 ILE C C 1
ATOM 2621 O O . ILE C 1 23 ? 35.190 90.622 140.858 1.00 18.23 41 ILE C O 1
ATOM 2626 N N . VAL C 1 24 ? 34.083 91.827 139.324 1.00 17.80 42 VAL C N 1
ATOM 2627 C CA . VAL C 1 24 ? 33.367 90.648 138.834 1.00 18.90 42 VAL C CA 1
ATOM 2628 C C . VAL C 1 24 ? 34.316 89.541 138.373 1.00 18.70 42 VAL C C 1
ATOM 2629 O O . VAL C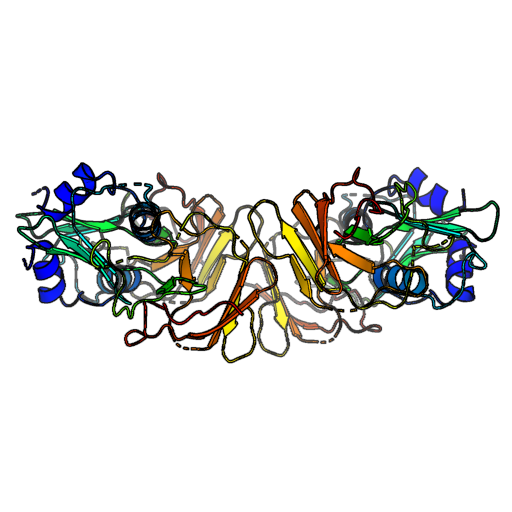 1 24 ? 34.168 88.395 138.811 1.00 19.41 42 VAL C O 1
ATOM 2633 N N . ASP C 1 25 ? 35.308 89.876 137.537 1.00 18.44 43 ASP C N 1
ATOM 2634 C CA . ASP C 1 25 ? 36.309 88.885 137.107 1.00 20.66 43 ASP C CA 1
ATOM 2635 C C . ASP C 1 25 ? 36.996 88.191 138.285 1.00 20.51 43 ASP C C 1
ATOM 2636 O O . ASP C 1 25 ? 37.134 86.974 138.282 1.00 18.56 43 ASP C O 1
ATOM 2641 N N . THR C 1 26 ? 37.418 88.963 139.284 1.00 18.96 44 THR C N 1
ATOM 2642 C CA . THR C 1 26 ? 38.147 88.412 140.431 1.00 22.20 44 THR C CA 1
ATOM 2643 C C . THR C 1 26 ? 37.299 87.423 141.209 1.00 20.78 44 THR C C 1
ATOM 2644 O O . THR C 1 26 ? 37.762 86.330 141.572 1.00 23.63 44 THR C O 1
ATOM 2648 N N . ILE C 1 27 ? 36.054 87.804 141.479 1.00 20.87 45 ILE C N 1
ATOM 2649 C CA . ILE C 1 27 ? 35.152 86.921 142.208 1.00 20.42 45 ILE C CA 1
ATOM 2650 C C . ILE C 1 27 ? 34.822 85.630 141.441 1.00 22.23 45 ILE C C 1
ATOM 2651 O O . ILE C 1 27 ? 34.967 84.526 141.987 1.00 22.98 45 ILE C O 1
ATOM 2656 N N . ASP C 1 28 ? 34.399 85.754 140.183 1.00 20.26 46 ASP C N 1
ATOM 2657 C CA . ASP C 1 28 ? 34.016 84.582 139.380 1.00 20.52 46 ASP C CA 1
ATOM 2658 C C . ASP C 1 28 ? 35.183 83.612 139.221 1.00 21.84 46 ASP C C 1
ATOM 2659 O O . ASP C 1 28 ? 34.995 82.386 139.193 1.00 20.62 46 ASP C O 1
ATOM 2664 N N . GLN C 1 29 ? 36.393 84.161 139.133 1.00 20.06 47 GLN C N 1
ATOM 2665 C CA . GLN C 1 29 ? 37.563 83.359 138.780 1.00 23.69 47 GLN C CA 1
ATOM 2666 C C . GLN C 1 29 ? 38.318 82.842 139.993 1.00 24.89 47 GLN C C 1
ATOM 2667 O O . GLN C 1 29 ? 39.308 82.125 139.848 1.00 27.58 47 GLN C O 1
ATOM 2673 N N . THR C 1 30 ? 37.850 83.201 141.184 1.00 25.70 48 THR C N 1
ATOM 2674 C CA . THR C 1 30 ? 38.559 82.807 142.397 1.00 28.76 48 THR C CA 1
ATOM 2675 C C . THR C 1 30 ? 38.727 81.284 142.446 1.00 29.51 48 THR C C 1
ATOM 2676 O O . THR C 1 30 ? 37.796 80.525 142.141 1.00 25.05 48 THR C O 1
ATOM 2680 N N . PRO C 1 31 ? 39.949 80.837 142.764 1.00 30.30 49 PRO C N 1
ATOM 2681 C CA . PRO C 1 31 ? 40.261 79.406 142.817 1.00 32.98 49 PRO C CA 1
ATOM 2682 C C . PRO C 1 31 ? 39.904 78.795 144.164 1.00 33.20 49 PRO C C 1
ATOM 2683 O O . PRO C 1 31 ? 40.625 77.929 144.654 1.00 38.46 49 PRO C O 1
ATOM 2687 N N . GLN C 1 32 ? 38.810 79.253 144.758 1.00 33.66 50 GLN C N 1
ATOM 2688 C CA . GLN C 1 32 ? 38.307 78.671 145.997 1.00 34.75 50 GLN C CA 1
ATOM 2689 C C . GLN C 1 32 ? 37.170 77.693 145.704 1.00 35.51 50 GLN C C 1
ATOM 2690 O O . GLN C 1 32 ? 36.475 77.813 144.689 1.00 32.42 50 GLN C O 1
ATOM 2696 N N . SER C 1 33 ? 36.983 76.721 146.592 1.00 34.35 51 SER C N 1
ATOM 2697 C CA . SER C 1 33 ? 35.802 75.874 146.529 1.00 31.37 51 SER C CA 1
ATOM 2698 C C . SER C 1 33 ? 34.618 76.762 146.868 1.00 28.39 51 SER C C 1
ATOM 2699 O O . SER C 1 33 ? 34.776 77.770 147.562 1.00 28.42 51 SER C O 1
ATOM 2702 N N . ARG C 1 34 ? 33.437 76.417 146.373 1.00 26.06 52 ARG C N 1
ATOM 2703 C CA . ARG C 1 34 ? 32.251 77.154 146.791 1.00 24.65 52 ARG C CA 1
ATOM 2704 C C . ARG C 1 34 ? 31.660 76.401 147.988 1.00 26.31 52 ARG C C 1
ATOM 2705 O O . ARG C 1 34 ? 31.777 75.166 148.068 1.00 24.06 52 ARG C O 1
ATOM 2713 N N . PRO C 1 35 ? 31.024 77.125 148.924 1.00 26.11 53 PRO C N 1
ATOM 2714 C CA . PRO C 1 35 ? 30.693 78.562 148.906 1.00 26.25 53 PRO C CA 1
ATOM 2715 C C . PRO C 1 35 ? 31.845 79.509 149.251 1.00 27.53 53 PRO C C 1
ATOM 2716 O O . PRO C 1 35 ? 32.819 79.095 149.879 1.00 27.04 53 PRO C O 1
ATOM 2720 N N . LEU C 1 36 ? 31.721 80.772 148.841 1.00 27.89 54 LEU C N 1
ATOM 2721 C CA . LEU C 1 36 ? 32.613 81.830 149.320 1.00 28.59 54 LEU C CA 1
ATOM 2722 C C . LEU C 1 36 ? 32.065 82.354 150.649 1.00 28.39 54 LEU C C 1
ATOM 2723 O O . LEU C 1 36 ? 30.903 82.097 150.964 1.00 29.86 54 LEU C O 1
ATOM 2728 N N . PRO C 1 37 ? 32.882 83.095 151.433 1.00 30.91 55 PRO C N 1
ATOM 2729 C CA . PRO C 1 37 ? 32.439 83.611 152.745 1.00 29.22 55 PRO C CA 1
ATOM 2730 C C . PRO C 1 37 ? 31.352 84.692 152.698 1.00 31.16 55 PRO C C 1
ATOM 2731 O O . PRO C 1 37 ? 30.668 84.925 153.702 1.00 29.91 55 PRO C O 1
ATOM 2735 N N . TYR C 1 38 ? 31.219 85.360 151.556 1.00 30.25 56 TYR C N 1
ATOM 2736 C CA . TYR C 1 38 ? 30.153 86.328 151.339 1.00 28.87 56 TYR C CA 1
ATOM 2737 C C . TYR C 1 38 ? 29.357 85.851 150.129 1.00 27.61 56 TYR C C 1
ATOM 2738 O O . TYR C 1 38 ? 29.831 84.982 149.391 1.00 27.38 56 TYR C O 1
ATOM 2747 N N . SER C 1 39 ? 28.150 86.375 149.927 1.00 24.98 57 SER C N 1
ATOM 2748 C CA . SER C 1 39 ? 27.422 86.067 148.693 1.00 25.58 57 SER C CA 1
ATOM 2749 C C . SER C 1 39 ? 27.711 87.105 147.614 1.00 25.59 57 SER C C 1
ATOM 2750 O O . SER C 1 39 ? 27.839 88.306 147.900 1.00 24.63 57 SER C O 1
ATOM 2753 N N . ALA C 1 40 ? 27.841 86.635 146.376 1.00 23.05 58 ALA C N 1
ATOM 2754 C CA . ALA C 1 40 ? 27.982 87.519 145.227 1.00 22.48 58 ALA C CA 1
ATOM 2755 C C . ALA C 1 40 ? 27.085 86.991 144.125 1.00 23.90 58 ALA C C 1
ATOM 2756 O O . ALA C 1 40 ? 27.225 85.842 143.690 1.00 22.25 58 ALA C O 1
ATOM 2758 N N . SER C 1 41 ? 26.159 87.827 143.684 1.00 22.66 59 SER C N 1
ATOM 2759 C CA . SER C 1 41 ? 25.247 87.460 142.615 1.00 22.51 59 SER C CA 1
ATOM 2760 C C . SER C 1 41 ? 25.258 88.583 141.566 1.00 23.76 59 SER C C 1
ATOM 2761 O O . SER C 1 41 ? 25.366 89.763 141.920 1.00 23.02 59 SER C O 1
ATOM 2764 N N . ILE C 1 42 ? 25.155 88.240 140.284 1.00 19.44 60 ILE C N 1
ATOM 2765 C CA . ILE C 1 42 ? 25.198 89.274 139.245 1.00 19.81 60 ILE C CA 1
ATOM 2766 C C . ILE C 1 42 ? 23.960 89.294 138.329 1.00 21.22 60 ILE C C 1
ATOM 2767 O O . ILE C 1 42 ? 23.479 88.257 137.901 1.00 22.76 60 ILE C O 1
ATOM 2772 N N . THR C 1 43 ? 23.427 90.481 138.072 1.00 21.77 61 THR C N 1
ATOM 2773 C CA . THR C 1 43 ? 22.274 90.629 137.194 1.00 23.70 61 THR C CA 1
ATOM 2774 C C . THR C 1 43 ? 22.720 91.371 135.953 1.00 20.58 61 THR C C 1
ATOM 2775 O O . THR C 1 43 ? 23.914 91.575 135.736 1.00 19.99 61 THR C O 1
ATOM 2779 N N . SER C 1 44 ? 21.766 91.774 135.129 1.00 21.60 62 SER C N 1
ATOM 2780 C CA . SER C 1 44 ? 22.114 92.480 133.910 1.00 22.56 62 SER C CA 1
ATOM 2781 C C . SER C 1 44 ? 22.701 93.854 134.218 1.00 21.91 62 SER C C 1
ATOM 2782 O O . SER C 1 44 ? 23.455 94.409 133.420 1.00 20.94 62 SER C O 1
ATOM 2785 N N . THR C 1 45 ? 22.366 94.423 135.372 1.00 21.46 63 THR C N 1
ATOM 2786 C CA . THR C 1 45 ? 22.788 95.798 135.612 1.00 19.83 63 THR C CA 1
ATOM 2787 C C . THR C 1 45 ? 23.528 96.001 136.923 1.00 22.38 63 THR C C 1
ATOM 2788 O O . THR C 1 45 ? 24.026 97.091 137.181 1.00 22.35 63 THR C O 1
ATOM 2792 N N . GLU C 1 46 ? 23.598 94.979 137.768 1.00 21.25 64 GLU C N 1
ATOM 2793 C CA . GLU C 1 46 ? 24.317 95.169 139.025 1.00 23.41 64 GLU C CA 1
ATOM 2794 C C . GLU C 1 46 ? 24.976 93.918 139.588 1.00 20.84 64 GLU C C 1
ATOM 2795 O O . GLU C 1 46 ? 24.590 92.796 139.281 1.00 20.85 64 GLU C O 1
ATOM 2801 N N . LEU C 1 47 ? 25.986 94.135 140.424 1.00 20.92 65 LEU C N 1
ATOM 2802 C CA . LEU C 1 47 ? 26.641 93.065 141.154 1.00 20.41 65 LEU C CA 1
ATOM 2803 C C . LEU C 1 47 ? 26.132 93.188 142.577 1.00 21.58 65 LEU C C 1
ATOM 2804 O O . LEU C 1 47 ? 26.202 94.272 143.147 1.00 19.59 65 LEU C O 1
ATOM 2809 N N . LYS C 1 48 ? 25.622 92.096 143.146 1.00 20.32 66 LYS C N 1
ATOM 2810 C CA . LYS C 1 48 ? 25.072 92.128 144.501 1.00 23.09 66 LYS C CA 1
ATOM 2811 C C . LYS C 1 48 ? 25.982 91.406 145.484 1.00 22.41 66 LYS C C 1
ATOM 2812 O O . LYS C 1 48 ? 26.264 90.226 145.323 1.00 21.81 66 LYS C O 1
ATOM 2818 N N . LEU C 1 49 ? 26.418 92.111 146.523 1.00 21.90 67 LEU C N 1
ATOM 2819 C CA . LEU C 1 49 ? 27.339 91.541 147.500 1.00 23.37 67 LEU C CA 1
ATOM 2820 C C . LEU C 1 49 ? 26.702 91.523 148.882 1.00 23.10 67 LEU C C 1
ATOM 2821 O O . LEU C 1 49 ? 26.076 92.504 149.301 1.00 23.32 67 LEU C O 1
ATOM 2826 N N . SER C 1 50 ? 26.833 90.414 149.597 1.00 22.82 68 SER C N 1
ATOM 2827 C CA . SER C 1 50 ? 26.274 90.378 150.951 1.00 26.85 68 SER C CA 1
ATOM 2828 C C . SER C 1 50 ? 27.119 89.610 151.949 1.00 29.82 68 SER C C 1
ATOM 2829 O O . SER C 1 50 ? 27.823 88.657 151.588 1.00 27.77 68 SER C O 1
ATOM 2832 N N . ASP C 1 51 ? 27.042 90.059 153.201 1.00 30.37 69 ASP C N 1
ATOM 2833 C CA . ASP C 1 51 ? 27.735 89.439 154.330 1.00 33.07 69 ASP C CA 1
ATOM 2834 C C . ASP C 1 51 ? 26.742 88.851 155.334 1.00 32.11 69 ASP C C 1
ATOM 2835 O O . ASP C 1 51 ? 27.128 88.436 156.427 1.00 35.29 69 ASP C O 1
ATOM 2840 N N . GLY C 1 52 ? 25.460 88.849 154.975 1.00 31.95 70 GLY C N 1
ATOM 2841 C CA . GLY C 1 52 ? 24.411 88.368 155.858 1.00 33.56 70 GLY C CA 1
ATOM 2842 C C . GLY C 1 52 ? 23.656 89.459 156.603 1.00 35.52 70 GLY C C 1
ATOM 2843 O O . GLY C 1 52 ? 22.443 89.376 156.803 1.00 38.46 70 GLY C O 1
ATOM 2844 N N . GLU C 1 53 ? 24.380 90.484 157.027 1.00 36.42 71 GLU C N 1
ATOM 2845 C CA . GLU C 1 53 ? 23.775 91.609 157.732 1.00 37.53 71 GLU C CA 1
ATOM 2846 C C . GLU C 1 53 ? 23.201 92.644 156.753 1.00 37.38 71 GLU C C 1
ATOM 2847 O O . GLU C 1 53 ? 22.106 93.184 156.965 1.00 36.68 71 GLU C O 1
ATOM 2853 N N . GLN C 1 54 ? 23.939 92.910 155.676 1.00 35.22 72 GLN C N 1
ATOM 2854 C CA . GLN C 1 54 ? 23.503 93.877 154.674 1.00 31.81 72 GLN C CA 1
ATOM 2855 C C . GLN C 1 54 ? 23.793 93.404 153.258 1.00 29.48 72 GLN C C 1
ATOM 2856 O O . GLN C 1 54 ? 24.627 92.528 153.041 1.00 28.19 72 GLN C O 1
ATOM 2862 N N . ILE C 1 55 ? 23.116 94.019 152.297 1.00 29.33 73 ILE C N 1
ATOM 2863 C CA . ILE C 1 55 ? 23.380 93.757 150.887 1.00 25.12 73 ILE C CA 1
ATOM 2864 C C . ILE C 1 55 ? 23.823 95.045 150.189 1.00 24.61 73 ILE C C 1
ATOM 2865 O O . ILE C 1 55 ? 23.169 96.089 150.301 1.00 25.30 73 ILE C O 1
ATOM 2870 N N . TYR C 1 56 ? 24.956 94.969 149.493 1.00 22.75 74 TYR C N 1
ATOM 2871 C CA . TYR C 1 56 ? 25.496 96.100 148.750 1.00 21.68 74 TYR C CA 1
ATOM 2872 C C . TYR C 1 56 ? 25.335 95.851 147.263 1.00 22.70 74 TYR C C 1
ATOM 2873 O O . TYR C 1 56 ? 25.401 94.699 146.804 1.00 21.66 74 TYR C O 1
ATOM 2882 N N . THR C 1 57 ? 25.128 96.925 146.512 1.00 21.63 75 THR C N 1
ATOM 2883 C CA . THR C 1 57 ? 24.928 96.817 145.066 1.00 20.49 75 THR C CA 1
ATOM 2884 C C . THR C 1 57 ? 25.860 97.723 144.284 1.00 23.23 75 THR C C 1
ATOM 2885 O O . THR C 1 57 ? 25.878 98.946 144.476 1.00 22.03 75 THR C O 1
ATOM 2889 N N . LEU C 1 58 ? 26.624 97.118 143.385 1.00 19.18 76 LEU C N 1
ATOM 2890 C CA . LEU C 1 58 ? 27.559 97.863 142.562 1.00 19.54 76 LEU C CA 1
ATOM 2891 C C . LEU C 1 58 ? 27.044 97.832 141.139 1.00 20.97 76 LEU C C 1
ATOM 2892 O O . LEU C 1 58 ? 26.998 96.771 140.524 1.00 20.20 76 LEU C O 1
ATOM 2897 N N . PRO C 1 59 ? 26.645 98.992 140.618 1.00 18.40 77 PRO C N 1
ATOM 2898 C CA . PRO C 1 59 ? 26.188 99.122 139.228 1.00 20.55 77 PRO C CA 1
ATOM 2899 C C . PRO C 1 59 ? 27.231 98.593 138.246 1.00 19.51 77 PRO C C 1
ATOM 2900 O O . PRO C 1 59 ? 28.431 98.852 138.428 1.00 18.34 77 PRO C O 1
ATOM 2904 N N . LEU C 1 60 ? 26.787 97.845 137.235 1.00 18.69 78 LEU C N 1
ATOM 2905 C CA . LEU C 1 60 ? 27.687 97.417 136.167 1.00 20.23 78 LEU C CA 1
ATOM 2906 C C . LEU C 1 60 ? 27.995 98.559 135.197 1.00 20.94 78 LEU C C 1
ATOM 2907 O O . LEU C 1 60 ? 27.439 99.659 135.307 1.00 20.07 78 LEU C O 1
ATOM 2912 N N . GLY C 1 61 ? 28.878 98.294 134.237 1.00 19.62 79 GLY C N 1
ATOM 2913 C CA . GLY C 1 61 ? 29.252 99.300 133.258 1.00 20.93 79 GLY C CA 1
ATOM 2914 C C . GLY C 1 61 ? 28.580 99.113 131.905 1.00 21.04 79 GLY C C 1
ATOM 2915 O O . GLY C 1 61 ? 27.443 98.661 131.819 1.00 19.32 79 GLY C O 1
ATOM 2916 N N . ASP C 1 62 ? 29.291 99.474 130.843 1.00 21.54 80 ASP C N 1
ATOM 2917 C CA . ASP C 1 62 ? 28.708 99.511 129.505 1.00 23.33 80 ASP C CA 1
ATOM 2918 C C . ASP C 1 62 ? 28.450 98.117 128.956 1.00 21.33 80 ASP C C 1
ATOM 2919 O O . ASP C 1 62 ? 27.721 97.931 127.981 1.00 21.39 80 ASP C O 1
ATOM 2924 N N . LYS C 1 63 ? 29.073 97.126 129.566 1.00 20.21 81 LYS C N 1
ATOM 2925 C CA . LYS C 1 63 ? 28.930 95.778 129.055 1.00 18.46 81 LYS C CA 1
ATOM 2926 C C . LYS C 1 63 ? 28.116 94.852 129.951 1.00 19.97 81 LYS C C 1
ATOM 2927 O O . LYS C 1 63 ? 28.079 95.005 131.181 1.00 18.29 81 LYS C O 1
ATOM 2933 N N . PHE C 1 64 ? 27.421 93.929 129.295 1.00 17.66 82 PHE C N 1
ATOM 2934 C CA . PHE C 1 64 ? 26.622 92.890 129.939 1.00 17.24 82 PHE C CA 1
ATOM 2935 C C . PHE C 1 64 ? 27.548 91.708 130.231 1.00 17.00 82 PHE C C 1
ATOM 2936 O O . PHE C 1 64 ? 28.334 91.304 129.360 1.00 17.33 82 PHE C O 1
ATOM 2944 N N . TYR C 1 65 ? 27.484 91.166 131.446 1.00 15.93 83 TYR C N 1
ATOM 2945 C CA . TYR C 1 65 ? 28.250 89.968 131.810 1.00 16.11 83 TYR C CA 1
ATOM 2946 C C . TYR C 1 65 ? 27.389 88.745 131.673 1.00 18.63 83 TYR C C 1
ATOM 2947 O O . TYR C 1 65 ? 26.373 88.615 132.364 1.00 17.80 83 TYR C O 1
ATOM 2956 N N . LEU C 1 66 ? 27.790 87.854 130.771 1.00 17.14 84 LEU C N 1
ATOM 2957 C CA . LEU C 1 66 ? 27.159 86.543 130.655 1.00 19.01 84 LEU C CA 1
ATOM 2958 C C . LEU C 1 66 ? 28.125 85.453 131.133 1.00 18.96 84 LEU C C 1
ATOM 2959 O O . LEU C 1 66 ? 29.224 85.309 130.615 1.00 19.33 84 LEU C O 1
ATOM 2964 N N . SER C 1 67 ? 27.725 84.694 132.145 1.00 20.03 85 SER C N 1
ATOM 2965 C CA . SER C 1 67 ? 28.566 83.599 132.630 1.00 18.44 85 SER C CA 1
ATOM 2966 C C . SER C 1 67 ? 27.894 82.286 132.237 1.00 20.46 85 SER C C 1
ATOM 2967 O O . SER C 1 67 ? 26.685 82.116 132.414 1.00 21.55 85 SER C O 1
ATOM 2970 N N . PHE C 1 68 ? 28.654 81.367 131.663 1.00 17.43 86 PHE C N 1
ATOM 2971 C CA . PHE C 1 68 ? 28.034 80.135 131.181 1.00 18.91 86 PHE C CA 1
ATOM 2972 C C . PHE C 1 68 ? 28.829 78.926 131.594 1.00 17.84 86 PHE C C 1
ATOM 2973 O O . PHE C 1 68 ? 30.036 79.015 131.814 1.00 18.12 86 PHE C O 1
ATOM 2981 N N . ALA C 1 69 ? 28.158 77.780 131.700 1.00 20.93 87 ALA C N 1
ATOM 2982 C CA . ALA C 1 69 ? 28.816 76.552 132.141 1.00 18.67 87 ALA C CA 1
ATOM 2983 C C . ALA C 1 69 ? 28.399 75.377 131.266 1.00 18.77 87 ALA C C 1
ATOM 2984 O O . ALA C 1 69 ? 27.271 74.875 131.382 1.00 18.27 87 ALA C O 1
ATOM 2986 N N . PRO C 1 70 ? 29.310 74.927 130.394 1.00 17.31 88 PRO C N 1
ATOM 2987 C CA . PRO C 1 70 ? 29.001 73.771 129.538 1.00 18.47 88 PRO C CA 1
ATOM 2988 C C . PRO C 1 70 ? 28.952 72.518 130.397 1.00 17.03 88 PRO C C 1
ATOM 2989 O O . PRO C 1 70 ? 29.525 72.493 131.490 1.00 17.86 88 PRO C O 1
ATOM 2993 N N . TYR C 1 71 ? 28.248 71.498 129.930 1.00 18.59 89 TYR C N 1
ATOM 2994 C CA . TYR C 1 71 ? 28.192 70.241 130.670 1.00 18.51 89 TYR C CA 1
ATOM 2995 C C . TYR C 1 71 ? 28.114 69.081 129.693 1.00 21.53 89 TYR C C 1
ATOM 2996 O O . TYR C 1 71 ? 27.812 69.262 128.507 1.00 18.09 89 TYR C O 1
ATOM 3005 N N . GLU C 1 72 ? 28.408 67.894 130.198 1.00 20.47 90 GLU C N 1
ATOM 3006 C CA . GLU C 1 72 ? 28.314 66.675 129.402 1.00 23.24 90 GLU C CA 1
ATOM 3007 C C . GLU C 1 72 ? 27.246 65.745 129.945 1.00 22.46 90 GLU C C 1
ATOM 3008 O O . GLU C 1 72 ? 26.514 65.103 129.174 1.00 24.85 90 GLU C O 1
ATOM 3014 N N . TRP C 1 73 ? 27.161 65.678 131.272 1.00 21.01 91 TRP C N 1
ATOM 3015 C CA . TRP C 1 73 ? 26.271 64.737 131.956 1.00 21.08 91 TRP C CA 1
ATOM 3016 C C . TRP C 1 73 ? 25.066 65.443 132.553 1.00 22.19 91 TRP C C 1
ATOM 3017 O O . TRP C 1 73 ? 23.934 65.238 132.104 1.00 21.96 91 TRP C O 1
ATOM 3028 N N . ARG C 1 74 ? 25.296 66.279 133.563 1.00 20.62 92 ARG C N 1
ATOM 3029 C CA . ARG C 1 74 ? 24.187 66.951 134.221 1.00 22.22 92 ARG C CA 1
ATOM 3030 C C . ARG C 1 74 ? 24.413 68.430 134.427 1.00 22.68 92 ARG C C 1
ATOM 3031 O O . ARG C 1 74 ? 25.552 68.907 134.431 1.00 21.75 92 ARG C O 1
ATOM 3039 N N . THR C 1 75 ? 23.310 69.147 134.601 1.00 21.77 93 THR C N 1
ATOM 3040 C CA . THR C 1 75 ? 23.359 70.584 134.782 1.00 22.58 93 THR C CA 1
ATOM 3041 C C . THR C 1 75 ? 22.293 71.017 135.780 1.00 24.41 93 THR C C 1
ATOM 3042 O O . THR C 1 75 ? 21.493 70.202 136.237 1.00 23.65 93 THR C O 1
ATOM 3046 N N . HIS C 1 76 ? 22.294 72.300 136.122 1.00 24.43 94 HIS C N 1
ATOM 3047 C CA . HIS C 1 76 ? 21.278 72.859 137.009 1.00 24.98 94 HIS C CA 1
ATOM 3048 C C . HIS C 1 76 ? 20.829 74.196 136.438 1.00 26.28 94 HIS C C 1
ATOM 3049 O O . HIS C 1 76 ? 21.604 74.861 135.756 1.00 25.98 94 HIS C O 1
ATOM 3056 N N . PRO C 1 77 ? 19.568 74.586 136.692 1.00 26.35 95 PRO C N 1
ATOM 3057 C CA . PRO C 1 77 ? 19.072 75.860 136.167 1.00 30.15 95 PRO C CA 1
ATOM 3058 C C . PRO C 1 77 ? 19.643 77.038 136.957 1.00 28.91 95 PRO C C 1
ATOM 3059 O O . PRO C 1 77 ? 20.110 76.867 138.083 1.00 28.11 95 PRO C O 1
ATOM 3063 N N . CYS C 1 78 ? 19.628 78.219 136.355 1.00 29.58 96 CYS C N 1
ATOM 3064 C CA . CYS C 1 78 ? 20.017 79.425 137.061 1.00 28.51 96 CYS C CA 1
ATOM 3065 C C . CYS C 1 78 ? 19.500 80.606 136.266 1.00 30.77 96 CYS C C 1
ATOM 3066 O O . CYS C 1 78 ? 19.322 80.513 135.054 1.00 31.40 96 CYS C O 1
ATOM 3069 N N . PHE C 1 79 ? 19.235 81.721 136.926 1.00 30.84 97 PHE C N 1
ATOM 3070 C CA . PHE C 1 79 ? 18.831 82.889 136.163 1.00 32.46 97 PHE C CA 1
ATOM 3071 C C . PHE C 1 79 ? 19.904 83.956 136.270 1.00 31.89 97 PHE C C 1
ATOM 3072 O O . PHE C 1 79 ? 20.500 84.358 135.268 1.00 32.12 97 PHE C O 1
ATOM 3080 N N . ASN C 1 80 ? 20.150 84.394 137.496 1.00 30.17 98 ASN C N 1
ATOM 3081 C CA . ASN C 1 80 ? 21.283 85.256 137.788 1.00 30.59 98 ASN C CA 1
ATOM 3082 C C . ASN C 1 80 ? 22.430 84.439 138.365 1.00 28.75 98 ASN C C 1
ATOM 3083 O O . ASN C 1 80 ? 22.263 83.746 139.382 1.00 28.35 98 ASN C O 1
ATOM 3088 N N . HIS C 1 81 ? 23.589 84.516 137.712 1.00 24.46 99 HIS C N 1
ATOM 3089 C CA . HIS C 1 81 ? 24.767 83.737 138.108 1.00 23.79 99 HIS C CA 1
ATOM 3090 C C . HIS C 1 81 ? 25.207 84.042 139.531 1.00 24.89 99 HIS C C 1
ATOM 3091 O O . HIS C 1 81 ? 25.365 85.204 139.914 1.00 22.86 99 HIS C O 1
ATOM 3098 N N . SER C 1 82 ? 25.388 82.988 140.316 1.00 22.41 100 SER C N 1
ATOM 3099 C CA . SER C 1 82 ? 25.939 83.128 141.647 1.00 23.44 100 SER C CA 1
ATOM 3100 C C . SER C 1 82 ? 27.446 82.945 141.560 1.00 23.60 100 SER C C 1
ATOM 3101 O O . SER C 1 82 ? 27.934 81.834 141.331 1.00 24.01 100 SER C O 1
ATOM 3104 N N . LEU C 1 83 ? 28.182 84.037 141.736 1.00 22.24 101 LEU C N 1
ATOM 3105 C CA . LEU C 1 83 ? 29.636 84.004 141.657 1.00 22.58 101 LEU C CA 1
ATOM 3106 C C . LEU C 1 83 ? 30.195 83.281 142.872 1.00 24.08 101 LEU C C 1
ATOM 3107 O O . LEU C 1 83 ? 31.367 82.901 142.892 1.00 25.08 101 LEU C O 1
ATOM 3112 N N . SER C 1 84 ? 29.361 83.104 143.893 1.00 24.47 102 SER C N 1
ATOM 3113 C CA . SER C 1 84 ? 29.863 82.666 145.186 1.00 24.94 102 SER C CA 1
ATOM 3114 C C . SER C 1 84 ? 29.356 81.297 145.604 1.00 26.52 102 SER C C 1
ATOM 3115 O O . SER C 1 84 ? 29.947 80.661 146.485 1.00 27.94 102 SER C O 1
ATOM 3118 N N . GLY C 1 85 ? 28.271 80.838 144.989 1.00 23.36 103 GLY C N 1
ATOM 3119 C CA . GLY C 1 85 ? 27.597 79.649 145.487 1.00 25.57 103 GLY C CA 1
ATOM 3120 C C . GLY C 1 85 ? 27.537 78.458 144.545 1.00 26.10 103 GLY C C 1
ATOM 3121 O O . GLY C 1 85 ? 27.404 77.314 144.997 1.00 26.56 103 GLY C O 1
ATOM 3129 N N . GLN C 1 87 ? 28.534 75.677 141.453 1.00 23.98 105 GLN C N 1
ATOM 3130 C CA . GLN C 1 87 ? 29.649 74.942 140.882 1.00 22.21 105 GLN C CA 1
ATOM 3131 C C . GLN C 1 87 ? 29.201 74.261 139.600 1.00 24.89 105 GLN C C 1
ATOM 3132 O O . GLN C 1 87 ? 28.241 73.488 139.608 1.00 24.42 105 GLN C O 1
ATOM 3138 N N . GLY C 1 88 ? 29.885 74.556 138.496 1.00 21.77 106 GLY C N 1
ATOM 3139 C CA . GLY C 1 88 ? 29.630 73.884 137.231 1.00 22.14 106 GLY C CA 1
ATOM 3140 C C . GLY C 1 88 ? 30.325 72.534 137.139 1.00 22.59 106 GLY C C 1
ATOM 3141 O O . GLY C 1 88 ? 31.259 72.227 137.899 1.00 22.40 106 GLY C O 1
ATOM 3142 N N . GLU C 1 89 ? 29.881 71.727 136.184 1.00 21.40 107 GLU C N 1
ATOM 3143 C CA . GLU C 1 89 ? 30.374 70.368 136.044 1.00 22.33 107 GLU C CA 1
ATOM 3144 C C . GLU C 1 89 ? 31.795 70.291 135.528 1.00 21.90 107 GLU C C 1
ATOM 3145 O O . GLU C 1 89 ? 32.480 69.306 135.764 1.00 20.35 107 GLU C O 1
ATOM 3159 N N . PRO C 1 91 ? 35.146 72.180 135.625 1.00 24.14 109 PRO C N 1
ATOM 3160 C CA . PRO C 1 91 ? 36.146 73.174 136.035 1.00 25.28 109 PRO C CA 1
ATOM 3161 C C . PRO C 1 91 ? 37.459 73.042 135.274 1.00 25.95 109 PRO C C 1
ATOM 3162 O O . PRO C 1 91 ? 37.835 71.935 134.890 1.00 25.83 109 PRO C O 1
ATOM 3166 N N . ASN C 1 92 ? 38.135 74.172 135.062 1.00 25.92 110 ASN C N 1
ATOM 3167 C CA . ASN C 1 92 ? 39.500 74.209 134.522 1.00 26.98 110 ASN C CA 1
ATOM 3168 C C . ASN C 1 92 ? 39.710 73.421 133.236 1.00 29.01 110 ASN C C 1
ATOM 3169 O O . ASN C 1 92 ? 40.666 72.653 133.117 1.00 29.43 110 ASN C O 1
ATOM 3174 N N . LYS C 1 93 ? 38.806 73.617 132.281 1.00 26.77 111 LYS C N 1
ATOM 3175 C CA . LYS C 1 93 ? 38.851 72.919 131.003 1.00 27.18 111 LYS C CA 1
ATOM 3176 C C . LYS C 1 93 ? 39.020 73.942 129.884 1.00 26.61 111 LYS C C 1
ATOM 3177 O O . LYS C 1 93 ? 38.611 75.092 130.037 1.00 27.02 111 LYS C O 1
ATOM 3183 N N . PRO C 1 94 ? 39.647 73.536 128.768 1.00 28.45 112 PRO C N 1
ATOM 3184 C CA . PRO C 1 94 ? 39.781 74.431 127.614 1.00 27.42 112 PRO C CA 1
ATOM 3185 C C . PRO C 1 94 ? 38.574 74.329 126.702 1.00 26.36 112 PRO C C 1
ATOM 3186 O O . PRO C 1 94 ? 38.156 73.228 126.355 1.00 29.13 112 PRO C O 1
ATOM 3190 N N . PHE C 1 95 ? 38.017 75.469 126.318 1.00 25.85 113 PHE C N 1
ATOM 3191 C CA . PHE C 1 95 ? 36.910 75.492 125.369 1.00 26.47 113 PHE C CA 1
ATOM 3192 C C . PHE C 1 95 ? 37.246 76.432 124.226 1.00 26.80 113 PHE C C 1
ATOM 3193 O O . PHE C 1 95 ? 38.120 77.283 124.356 1.00 26.42 113 PHE C O 1
ATOM 3201 N N . THR C 1 96 ? 36.578 76.268 123.092 1.00 26.91 114 THR C N 1
ATOM 3202 C CA . THR C 1 96 ? 36.589 77.338 122.106 1.00 27.58 114 THR C CA 1
ATOM 3203 C C . THR C 1 96 ? 35.229 77.995 122.183 1.00 24.95 114 THR C C 1
ATOM 3204 O O . THR C 1 96 ? 34.202 77.316 122.207 1.00 24.02 114 THR C O 1
ATOM 3208 N N . VAL C 1 97 ? 35.234 79.319 122.248 1.00 23.93 115 VAL C N 1
ATOM 3209 C CA . VAL C 1 97 ? 34.023 80.086 122.502 1.00 22.55 115 VAL C CA 1
ATOM 3210 C C . VAL C 1 97 ? 33.793 81.068 121.360 1.00 23.43 115 VAL C C 1
ATOM 3211 O O . VAL C 1 97 ? 34.673 81.871 121.049 1.00 24.89 115 VAL C O 1
ATOM 3215 N N . LYS C 1 98 ? 32.618 81.004 120.740 1.00 20.32 116 LYS C N 1
ATOM 3216 C CA . LYS C 1 98 ? 32.259 81.961 119.696 1.00 21.45 116 LYS C CA 1
ATOM 3217 C C . LYS C 1 98 ? 30.912 82.607 119.992 1.00 21.62 116 LYS C C 1
ATOM 3218 O O . LYS C 1 98 ? 29.913 81.916 120.206 1.00 21.19 116 LYS C O 1
ATOM 3224 N N . VAL C 1 99 ? 30.889 83.933 120.035 1.00 20.43 117 VAL C N 1
ATOM 3225 C CA . VAL C 1 99 ? 29.634 84.671 120.128 1.00 20.73 117 VAL C CA 1
ATOM 3226 C C . VAL C 1 99 ? 29.436 85.472 118.845 1.00 23.36 117 VAL C C 1
ATOM 3227 O O . VAL C 1 99 ? 30.345 86.189 118.403 1.00 22.24 117 VAL C O 1
ATOM 3231 N N . THR C 1 100 ? 28.260 85.334 118.237 1.00 21.77 118 THR C N 1
ATOM 3232 C CA . THR C 1 100 ? 27.947 86.049 117.007 1.00 22.58 118 THR C CA 1
ATOM 3233 C C . THR C 1 100 ? 26.630 86.789 117.193 1.00 24.94 118 THR C C 1
ATOM 3234 O O . THR C 1 100 ? 25.722 86.279 117.846 1.00 25.11 118 THR C O 1
ATOM 3238 N N . ASP C 1 101 ? 26.523 88.003 116.661 1.00 22.62 119 ASP C N 1
ATOM 3239 C CA . ASP C 1 101 ? 25.276 88.752 116.835 1.00 24.82 119 ASP C CA 1
ATOM 3240 C C . ASP C 1 101 ? 24.251 88.420 115.739 1.00 27.93 119 ASP C C 1
ATOM 3241 O O . ASP C 1 101 ? 24.547 87.657 114.814 1.00 26.45 119 ASP C O 1
ATOM 3246 N N . SER C 1 102 ? 23.056 88.992 115.847 1.00 27.84 120 SER C N 1
ATOM 3247 C CA . SER C 1 102 ? 21.969 88.711 114.906 1.00 29.55 120 SER C CA 1
ATOM 3248 C C . SER C 1 102 ? 22.311 89.036 113.442 1.00 31.29 120 SER C C 1
ATOM 3249 O O . SER C 1 102 ? 21.620 88.582 112.531 1.00 33.56 120 SER C O 1
ATOM 3252 N N . LYS C 1 103 ? 23.364 89.820 113.219 1.00 30.88 121 LYS C N 1
ATOM 3253 C CA . LYS C 1 103 ? 23.747 90.231 111.865 1.00 32.94 121 LYS C CA 1
ATOM 3254 C C . LYS C 1 103 ? 24.910 89.407 111.313 1.00 33.76 121 LYS C C 1
ATOM 3255 O O . LYS C 1 103 ? 25.372 89.647 110.195 1.00 37.54 121 LYS C O 1
ATOM 3261 N N . GLY C 1 104 ? 25.389 88.447 112.098 1.00 28.81 122 GLY C N 1
ATOM 3262 C CA . GLY C 1 104 ? 26.468 87.575 111.660 1.00 29.22 122 GLY C CA 1
ATOM 3263 C C . GLY C 1 104 ? 27.849 87.991 112.135 1.00 28.04 122 GLY C C 1
ATOM 3264 O O . GLY C 1 104 ? 28.814 87.235 112.009 1.00 27.11 122 GLY C O 1
ATOM 3265 N N . ALA C 1 105 ? 27.942 89.191 112.697 1.00 28.08 123 ALA C N 1
ATOM 3266 C CA . ALA C 1 105 ? 29.216 89.699 113.192 1.00 27.11 123 ALA C CA 1
ATOM 3267 C C . ALA C 1 105 ? 29.728 88.889 114.382 1.00 25.19 123 ALA C C 1
ATOM 3268 O O . ALA C 1 105 ? 29.006 88.682 115.370 1.00 22.98 123 ALA C O 1
ATOM 3270 N N . VAL C 1 106 ? 30.971 88.422 114.282 1.00 25.28 124 VAL C N 1
ATOM 3271 C CA . VAL C 1 106 ? 31.592 87.683 115.380 1.00 23.53 124 VAL C CA 1
ATOM 3272 C C . VAL C 1 106 ? 32.056 88.672 116.450 1.00 24.89 124 VAL C C 1
ATOM 3273 O O . VAL C 1 106 ? 32.835 89.588 116.172 1.00 24.24 124 VAL C O 1
ATOM 3277 N N . ILE C 1 107 ? 31.546 88.496 117.667 1.00 22.07 125 ILE C N 1
ATOM 3278 C CA . ILE C 1 107 ? 31.819 89.407 118.774 1.00 24.50 125 ILE C CA 1
ATOM 3279 C C . ILE C 1 107 ? 32.980 88.842 119.572 1.00 24.67 125 ILE C C 1
ATOM 3280 O O . ILE C 1 107 ? 33.906 89.559 119.957 1.00 24.57 125 ILE C O 1
ATOM 3285 N N . VAL C 1 108 ? 32.906 87.538 119.822 1.00 22.81 126 VAL C N 1
ATOM 3286 C CA . VAL C 1 108 ? 33.945 86.823 120.544 1.00 25.17 126 VAL C CA 1
ATOM 3287 C C . VAL C 1 108 ? 34.324 85.586 119.757 1.00 24.25 126 VAL C C 1
ATOM 3288 O O . VAL C 1 108 ? 33.459 84.866 119.250 1.00 24.24 126 VAL C O 1
ATOM 3292 N N . GLN C 1 109 ? 35.622 85.348 119.634 1.00 26.26 127 GLN C N 1
ATOM 3293 C CA . GLN C 1 109 ? 36.115 84.095 119.085 1.00 26.95 127 GLN C CA 1
ATOM 3294 C C . GLN C 1 109 ? 37.483 83.848 119.684 1.00 30.45 127 GLN C C 1
ATOM 3295 O O . GLN C 1 109 ? 38.467 84.494 119.311 1.00 31.98 127 GLN C O 1
ATOM 3301 N N . LYS C 1 110 ? 37.553 82.930 120.635 1.00 29.47 128 LYS C N 1
ATOM 3302 C CA . LYS C 1 110 ? 38.827 82.658 121.283 1.00 31.15 128 LYS C CA 1
ATOM 3303 C C . LYS C 1 110 ? 38.779 81.383 122.087 1.00 29.02 128 LYS C C 1
ATOM 3304 O O . LYS C 1 110 ? 37.702 80.866 122.401 1.00 27.75 128 LYS C O 1
ATOM 3310 N N . GLU C 1 111 ? 39.965 80.899 122.430 1.00 32.11 129 GLU C N 1
ATOM 3311 C CA . GLU C 1 111 ? 40.106 79.775 123.340 1.00 32.34 129 GLU C CA 1
ATOM 3312 C C . GLU C 1 111 ? 40.073 80.305 124.768 1.00 30.76 129 GLU C C 1
ATOM 3313 O O . GLU C 1 111 ? 40.859 81.185 125.139 1.00 30.59 129 GLU C O 1
ATOM 3327 N N . GLN C 1 113 ? 39.460 79.236 129.069 1.00 27.50 131 GLN C N 1
ATOM 3328 C CA . GLN C 1 113 ? 39.571 78.171 130.055 1.00 27.26 131 GLN C CA 1
ATOM 3329 C C . GLN C 1 113 ? 38.499 78.389 131.107 1.00 26.20 131 GLN C C 1
ATOM 3330 O O . GLN C 1 113 ? 38.359 79.498 131.615 1.00 24.59 131 GLN C O 1
ATOM 3336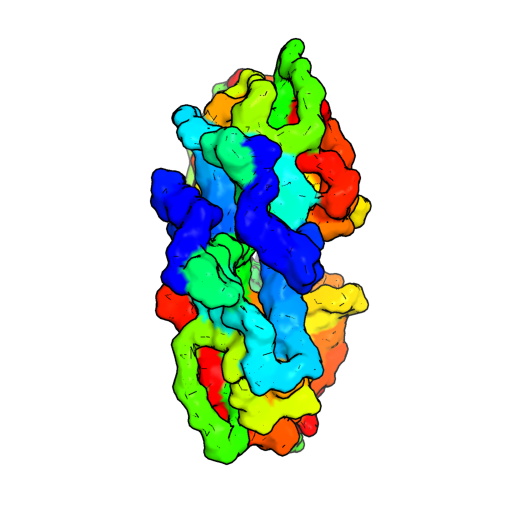 N N . SER C 1 114 ? 37.711 77.361 131.427 1.00 24.53 132 SER C N 1
ATOM 3337 C CA . SER C 1 114 ? 36.712 77.526 132.489 1.00 23.42 132 SER C CA 1
ATOM 3338 C C . SER C 1 114 ? 37.419 77.732 133.825 1.00 23.62 132 SER C C 1
ATOM 3339 O O . SER C 1 114 ? 38.556 77.303 134.000 1.00 25.25 132 SER C O 1
ATOM 3342 N N . TYR C 1 115 ? 36.753 78.409 134.756 1.00 21.46 133 TYR C N 1
ATOM 3343 C CA . TYR C 1 115 ? 37.342 78.690 136.056 1.00 22.25 133 TYR C CA 1
ATOM 3344 C C . TYR C 1 115 ? 37.118 77.508 136.979 1.00 23.04 133 TYR C C 1
ATOM 3345 O O . TYR C 1 115 ? 36.509 76.504 136.584 1.00 22.91 133 TYR C O 1
ATOM 3354 N N . ARG C 1 116 ? 37.604 77.644 138.208 1.00 23.16 134 ARG C N 1
ATOM 3355 C CA . ARG C 1 116 ? 37.474 76.615 139.233 1.00 24.73 134 ARG C CA 1
ATOM 3356 C C . ARG C 1 116 ? 36.003 76.278 139.478 1.00 23.53 134 ARG C C 1
ATOM 3357 O O . ARG C 1 116 ? 35.680 75.145 139.833 1.00 22.05 134 ARG C O 1
ATOM 3365 N N . ASN C 1 117 ? 35.116 77.254 139.262 1.00 20.76 135 ASN C N 1
ATOM 3366 C CA . ASN C 1 117 ? 33.682 77.058 139.459 1.00 19.89 135 ASN C CA 1
ATOM 3367 C C . ASN C 1 117 ? 32.986 76.505 138.219 1.00 18.92 135 ASN C C 1
ATOM 3368 O O . ASN C 1 117 ? 31.758 76.448 138.166 1.00 18.02 135 ASN C O 1
ATOM 3373 N N . GLY C 1 118 ? 33.775 76.118 137.220 1.00 19.35 136 GLY C N 1
ATOM 3374 C CA . GLY C 1 118 ? 33.241 75.517 136.005 1.00 20.01 136 GLY C CA 1
ATOM 3375 C C . GLY C 1 118 ? 32.555 76.478 135.051 1.00 20.61 136 GLY C C 1
ATOM 3376 O O . GLY C 1 118 ? 31.949 76.032 134.079 1.00 17.68 136 GLY C O 1
ATOM 3377 N N . PHE C 1 119 ? 32.638 77.784 135.326 1.00 18.41 137 PHE C N 1
ATOM 3378 C CA . PHE C 1 119 ? 32.044 78.794 134.450 1.00 20.69 137 PHE C CA 1
ATOM 3379 C C . PHE C 1 119 ? 33.075 79.524 133.592 1.00 20.46 137 PHE C C 1
ATOM 3380 O O . PHE C 1 119 ? 34.275 79.480 133.859 1.00 19.98 137 PHE C O 1
ATOM 3388 N N . ILE C 1 120 ? 32.581 80.179 132.548 1.00 19.45 138 ILE C N 1
ATOM 3389 C CA . ILE C 1 120 ? 33.363 81.154 131.783 1.00 21.54 138 ILE C CA 1
ATOM 3390 C C . ILE C 1 120 ? 32.520 82.417 131.709 1.00 20.20 138 ILE C C 1
ATOM 3391 O O . ILE C 1 120 ? 31.309 82.335 131.480 1.00 20.03 138 ILE C O 1
ATOM 3396 N N . GLY C 1 121 ? 33.136 83.581 131.924 1.00 18.56 139 GLY C N 1
ATOM 3397 C CA . GLY C 1 121 ? 32.421 84.836 131.805 1.00 18.90 139 GLY C CA 1
ATOM 3398 C C . GLY C 1 121 ? 32.855 85.620 130.572 1.00 19.04 139 GLY C C 1
ATOM 3399 O O . GLY C 1 121 ? 34.037 85.671 130.253 1.00 20.25 139 GLY C O 1
ATOM 3400 N N . VAL C 1 122 ? 31.903 86.203 129.850 1.00 18.38 140 VAL C N 1
ATOM 3401 C CA . VAL C 1 122 ? 32.252 87.074 128.725 1.00 18.20 140 VAL C CA 1
ATOM 3402 C C . VAL C 1 122 ? 31.567 88.430 128.869 1.00 18.50 140 VAL C C 1
ATOM 3403 O O . VAL C 1 122 ? 30.436 88.509 129.350 1.00 17.70 140 VAL C O 1
ATOM 3407 N N . TRP C 1 123 ? 32.262 89.496 128.483 1.00 18.46 141 TRP C N 1
ATOM 3408 C CA . TRP C 1 123 ? 31.677 90.831 128.486 1.00 18.45 141 TRP C CA 1
ATOM 3409 C C . TRP C 1 123 ? 31.206 91.188 127.089 1.00 18.41 141 TRP C C 1
ATOM 3410 O O . TRP C 1 123 ? 32.000 91.224 126.150 1.00 19.79 141 TRP C O 1
ATOM 3421 N N . LEU C 1 124 ? 29.911 91.473 126.964 1.00 18.54 142 LEU C N 1
ATOM 3422 C CA . LEU C 1 124 ? 29.268 91.658 125.666 1.00 19.20 142 LEU C CA 1
ATOM 3423 C C . LEU C 1 124 ? 28.602 93.030 125.545 1.00 19.60 142 LEU C C 1
ATOM 3424 O O . LEU C 1 124 ? 28.202 93.617 126.542 1.00 19.81 142 LEU C O 1
ATOM 3429 N N . PRO C 1 125 ? 28.481 93.551 124.312 1.00 20.90 143 PRO C N 1
ATOM 3430 C CA . PRO C 1 125 ? 27.684 94.776 124.106 1.00 21.00 143 PRO C CA 1
ATOM 3431 C C . PRO C 1 125 ? 26.245 94.563 124.583 1.00 21.38 143 PRO C C 1
ATOM 3432 O O . PRO C 1 125 ? 25.727 93.453 124.447 1.00 19.93 143 PRO C O 1
ATOM 3436 N N . ARG C 1 126 ? 25.613 95.597 125.135 1.00 21.10 144 ARG C N 1
ATOM 3437 C CA . ARG C 1 126 ? 24.242 95.473 125.625 1.00 21.30 144 ARG C CA 1
ATOM 3438 C C . ARG C 1 126 ? 23.242 95.595 124.480 1.00 22.53 144 ARG C C 1
ATOM 3439 O O . ARG C 1 126 ? 23.575 96.115 123.415 1.00 22.61 144 ARG C O 1
ATOM 3447 N N . ASN C 1 127 ? 22.031 95.092 124.705 1.00 22.91 145 ASN C N 1
ATOM 3448 C CA . ASN C 1 127 ? 20.954 95.146 123.719 1.00 25.03 145 ASN C CA 1
ATOM 3449 C C . ASN C 1 127 ? 21.289 94.471 122.398 1.00 24.53 145 ASN C C 1
ATOM 3450 O O . ASN C 1 127 ? 20.857 94.914 121.335 1.00 26.81 145 ASN C O 1
ATOM 3463 N N . GLU C 1 129 ? 21.282 90.622 120.255 1.00 24.89 147 GLU C N 1
ATOM 3464 C CA . GLU C 1 129 ? 20.783 89.254 120.262 1.00 25.27 147 GLU C CA 1
ATOM 3465 C C . GLU C 1 129 ? 21.729 88.455 119.394 1.00 25.29 147 GLU C C 1
ATOM 3466 O O . GLU C 1 129 ? 22.281 88.988 118.429 1.00 26.48 147 GLU C O 1
ATOM 3472 N N . GLY C 1 130 ? 21.920 87.182 119.708 1.00 25.29 148 GLY C N 1
ATOM 3473 C CA . GLY C 1 130 ? 22.783 86.362 118.877 1.00 23.89 148 GLY C CA 1
ATOM 3474 C C . GLY C 1 130 ? 22.879 84.938 119.371 1.00 22.71 148 GLY C C 1
ATOM 3475 O O . GLY C 1 130 ? 21.922 84.395 119.933 1.00 25.26 148 GLY C O 1
ATOM 3476 N N . THR C 1 131 ? 24.042 84.326 119.166 1.00 21.63 149 THR C N 1
ATOM 3477 C CA . THR C 1 131 ? 24.221 82.919 119.497 1.00 21.51 149 THR C CA 1
ATOM 3478 C C . THR C 1 131 ? 25.562 82.758 120.173 1.00 22.10 149 THR C C 1
ATOM 3479 O O . THR C 1 131 ? 26.528 83.422 119.796 1.00 21.03 149 THR C O 1
ATOM 3483 N N . LEU C 1 132 ? 25.613 81.900 121.189 1.00 21.19 150 LEU C N 1
ATOM 3484 C CA . LEU C 1 132 ? 26.875 81.478 121.776 1.00 21.03 150 LEU C CA 1
ATOM 3485 C C . LEU C 1 132 ? 27.139 80.038 121.368 1.00 21.35 150 LEU C C 1
ATOM 3486 O O . LEU C 1 132 ? 26.243 79.191 121.462 1.00 20.79 150 LEU C O 1
ATOM 3491 N N . GLU C 1 133 ? 28.348 79.763 120.893 1.00 20.25 151 GLU C N 1
ATOM 3492 C CA . GLU C 1 133 ? 28.757 78.394 120.603 1.00 23.66 151 GLU C CA 1
ATOM 3493 C C . GLU C 1 133 ? 30.027 78.028 121.355 1.00 22.78 151 GLU C C 1
ATOM 3494 O O . GLU C 1 133 ? 30.967 78.823 121.451 1.00 20.29 151 GLU C O 1
ATOM 3500 N N . VAL C 1 134 ? 30.040 76.814 121.895 1.00 22.60 152 VAL C N 1
ATOM 3501 C CA . VAL C 1 134 ? 31.170 76.316 122.667 1.00 22.41 152 VAL C CA 1
ATOM 3502 C C . VAL C 1 134 ? 31.606 74.974 122.077 1.00 23.91 152 VAL C C 1
ATOM 3503 O O . VAL C 1 134 ? 30.765 74.185 121.654 1.00 24.88 152 VAL C O 1
ATOM 3507 N N . SER C 1 135 ? 32.912 74.734 122.008 1.00 21.86 153 SER C N 1
ATOM 3508 C CA . SER C 1 135 ? 33.421 73.434 121.590 1.00 26.09 153 SER C CA 1
ATOM 3509 C C . SER C 1 135 ? 34.411 72.885 122.603 1.00 25.99 153 SER C C 1
ATOM 3510 O O . SER C 1 135 ? 35.217 73.626 123.174 1.00 23.82 153 SER C O 1
ATOM 3513 N N . TYR C 1 136 ? 34.352 71.572 122.808 1.00 26.97 154 TYR C N 1
ATOM 3514 C CA . TYR C 1 136 ? 35.293 70.891 123.682 1.00 29.19 154 TYR C CA 1
ATOM 3515 C C . TYR C 1 136 ? 35.532 69.491 123.142 1.00 29.66 154 TYR C C 1
ATOM 3516 O O . TYR C 1 136 ? 34.587 68.716 123.005 1.00 30.38 154 TYR C O 1
ATOM 3525 N N . ASN C 1 137 ? 36.785 69.192 122.804 1.00 31.22 155 ASN C N 1
ATOM 3526 C CA . ASN C 1 137 ? 37.196 67.843 122.405 1.00 35.27 155 ASN C CA 1
ATOM 3527 C C . ASN C 1 137 ? 36.276 67.152 121.396 1.00 34.09 155 ASN C C 1
ATOM 3528 O O . ASN C 1 137 ? 35.865 66.009 121.599 1.00 35.17 155 ASN C O 1
ATOM 3533 N N . GLY C 1 138 ? 35.936 67.860 120.324 1.00 34.16 156 GLY C N 1
ATOM 3534 C CA . GLY C 1 138 ? 35.147 67.276 119.254 1.00 31.38 156 GLY C CA 1
ATOM 3535 C C . GLY C 1 138 ? 33.652 67.409 119.449 1.00 32.82 156 GLY C C 1
ATOM 3536 O O . GLY C 1 138 ? 32.876 67.035 118.564 1.00 32.47 156 GLY C O 1
ATOM 3537 N N . LYS C 1 139 ? 33.238 67.922 120.607 1.00 28.15 157 LYS C N 1
ATOM 3538 C CA . LYS C 1 139 ? 31.812 68.093 120.897 1.00 28.03 157 LYS C CA 1
ATOM 3539 C C . LYS C 1 139 ? 31.452 69.576 120.860 1.00 26.24 157 LYS C C 1
ATOM 3540 O O . LYS C 1 139 ? 32.316 70.418 121.080 1.00 26.23 157 LYS C O 1
ATOM 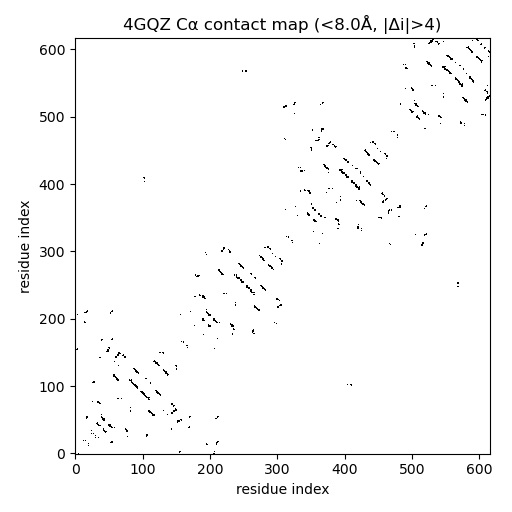3546 N N . THR C 1 140 ? 30.181 69.891 120.604 1.00 25.00 158 THR C N 1
ATOM 3547 C CA . THR C 1 140 ? 29.721 71.281 120.572 1.00 24.54 158 THR C CA 1
ATOM 3548 C C . THR C 1 140 ? 28.413 71.458 121.321 1.00 24.74 158 THR C C 1
ATOM 3549 O O . THR C 1 140 ? 27.700 70.491 121.597 1.00 24.66 158 THR C O 1
ATOM 3553 N N . ALA C 1 141 ? 28.129 72.706 121.679 1.00 23.15 159 ALA C N 1
ATOM 3554 C CA . ALA C 1 141 ? 26.824 73.108 122.183 1.00 23.56 159 ALA C CA 1
ATOM 3555 C C . ALA C 1 141 ? 26.651 74.555 121.767 1.00 23.68 159 ALA C C 1
ATOM 3556 O O . ALA C 1 141 ? 27.640 75.285 121.617 1.00 23.01 159 ALA C O 1
ATOM 3558 N N . SER C 1 142 ? 25.408 74.970 121.553 1.00 22.19 160 SER C N 1
ATOM 3559 C CA . SER C 1 142 ? 25.139 76.367 121.248 1.00 22.92 160 SER C CA 1
ATOM 3560 C C . SER C 1 142 ? 23.771 76.776 121.785 1.00 22.87 160 SER C C 1
ATOM 3561 O O . SER C 1 142 ? 22.916 75.923 122.057 1.00 23.80 160 SER C O 1
ATOM 3564 N N . HIS C 1 143 ? 23.567 78.074 121.960 1.00 21.71 161 HIS C N 1
ATOM 3565 C CA . HIS C 1 143 ? 22.310 78.555 122.512 1.00 22.63 161 HIS C CA 1
ATOM 3566 C C . HIS C 1 143 ? 22.086 79.997 122.113 1.00 21.27 161 HIS C C 1
ATOM 3567 O O . HIS C 1 143 ? 23.036 80.763 121.982 1.00 20.51 161 HIS C O 1
ATOM 3574 N N . ALA C 1 144 ? 20.823 80.367 121.922 1.00 21.68 162 ALA C N 1
ATOM 3575 C CA . ALA C 1 144 ? 20.463 81.763 121.712 1.00 22.95 162 ALA C CA 1
ATOM 3576 C C . ALA C 1 144 ? 20.848 82.568 122.949 1.00 23.38 162 ALA C C 1
ATOM 3577 O O . ALA C 1 144 ? 20.729 82.081 124.071 1.00 23.76 162 ALA C O 1
ATOM 3579 N N . ILE C 1 145 ? 21.322 83.791 122.750 1.00 23.30 163 ILE C N 1
ATOM 3580 C CA . ILE C 1 145 ? 21.578 84.667 123.881 1.00 24.80 163 ILE C CA 1
ATOM 3581 C C . ILE C 1 145 ? 21.063 86.054 123.560 1.00 22.41 163 ILE C C 1
ATOM 3582 O O . ILE C 1 145 ? 20.829 86.384 122.395 1.00 21.87 163 ILE C O 1
ATOM 3587 N N . ALA C 1 146 ? 20.856 86.849 124.596 1.00 20.54 164 ALA C N 1
ATOM 3588 C CA . ALA C 1 146 ? 20.486 88.251 124.424 1.00 23.88 164 ALA C CA 1
ATOM 3589 C C . ALA C 1 146 ? 21.067 89.035 125.594 1.00 23.15 164 ALA C C 1
ATOM 3590 O O . ALA C 1 146 ? 21.337 88.466 126.655 1.00 22.82 164 ALA C O 1
ATOM 3592 N N . THR C 1 147 ? 21.265 90.333 125.412 1.00 22.06 165 THR C N 1
ATOM 3593 C CA . THR C 1 147 ? 21.905 91.125 126.461 1.00 21.83 165 THR C CA 1
ATOM 3594 C C . THR C 1 147 ? 21.117 92.386 126.801 1.00 22.30 165 THR C C 1
ATOM 3595 O O . THR C 1 147 ? 21.686 93.444 127.069 1.00 19.37 165 THR C O 1
ATOM 3599 N N . SER C 1 148 ? 19.798 92.280 126.792 1.00 25.99 166 SER C N 1
ATOM 3600 C CA . SER C 1 148 ? 18.984 93.415 127.211 1.00 27.18 166 SER C CA 1
ATOM 3601 C C . SER C 1 148 ? 18.854 93.405 128.728 1.00 28.23 166 SER C C 1
ATOM 3602 O O . SER C 1 148 ? 19.327 92.481 129.394 1.00 26.61 166 SER C O 1
ATOM 3605 N N . ASP C 1 149 ? 18.222 94.438 129.276 1.00 29.21 167 ASP C N 1
ATOM 3606 C CA . ASP C 1 149 ? 18.102 94.569 130.724 1.00 28.77 167 ASP C CA 1
ATOM 3607 C C . ASP C 1 149 ? 17.425 93.386 131.408 1.00 30.94 167 ASP C C 1
ATOM 3608 O O . ASP C 1 149 ? 17.732 93.086 132.556 1.00 31.99 167 ASP C O 1
ATOM 3613 N N . ASP C 1 150 ? 16.518 92.698 130.724 1.00 31.26 168 ASP C N 1
ATOM 3614 C CA . ASP C 1 150 ? 15.861 91.556 131.364 1.00 32.99 168 ASP C CA 1
ATOM 3615 C C . ASP C 1 150 ? 16.351 90.178 130.899 1.00 34.46 168 ASP C C 1
ATOM 3616 O O . ASP C 1 150 ? 15.649 89.177 131.068 1.00 34.35 168 ASP C O 1
ATOM 3621 N N . SER C 1 151 ? 17.551 90.131 130.325 1.00 31.26 169 SER C N 1
ATOM 3622 C CA . SER C 1 151 ? 18.153 88.862 129.928 1.00 28.74 169 SER C CA 1
ATOM 3623 C C . SER C 1 151 ? 18.947 88.226 131.085 1.00 29.37 169 SER C C 1
ATOM 3624 O O . SER C 1 151 ? 19.545 88.929 131.903 1.00 28.33 169 SER C O 1
ATOM 3627 N N . GLN C 1 152 ? 18.974 86.897 131.145 1.00 31.78 170 GLN C N 1
ATOM 3628 C CA . GLN C 1 152 ? 19.688 86.212 132.226 1.00 31.70 170 GLN C CA 1
ATOM 3629 C C . GLN C 1 152 ? 21.202 86.365 132.095 1.00 27.46 170 GLN C C 1
ATOM 3630 O O . GLN C 1 152 ? 21.718 86.473 130.992 1.00 28.06 170 GLN C O 1
ATOM 3636 N N . THR C 1 153 ? 21.908 86.398 133.223 1.00 27.66 171 THR C N 1
ATOM 3637 C CA . THR C 1 153 ? 23.364 86.451 133.193 1.00 25.46 171 THR C CA 1
ATOM 3638 C C . THR C 1 153 ? 23.967 85.073 133.289 1.00 26.19 171 THR C C 1
ATOM 3639 O O . THR C 1 153 ? 25.186 84.923 133.416 1.00 25.43 171 THR C O 1
ATOM 3643 N N . CYS C 1 154 ? 23.112 84.058 133.259 1.00 25.41 172 CYS C N 1
ATOM 3644 C CA . CYS C 1 154 ? 23.576 82.712 133.526 1.00 25.93 172 CYS C CA 1
ATOM 3645 C C . CYS C 1 154 ? 22.981 81.733 132.522 1.00 25.14 172 CYS C C 1
ATOM 3646 O O . CYS C 1 154 ? 21.769 81.529 132.495 1.00 27.36 172 CYS C O 1
ATOM 3649 N N . LEU C 1 155 ? 23.840 81.136 131.706 1.00 22.18 173 LEU C N 1
ATOM 3650 C CA . LEU C 1 155 ? 23.425 80.121 130.734 1.00 22.04 173 LEU C CA 1
ATOM 3651 C C . LEU C 1 155 ? 24.029 78.767 131.105 1.00 19.70 173 LEU C C 1
ATOM 3652 O O . LEU C 1 155 ? 25.244 78.597 131.092 1.00 18.87 173 LEU C O 1
ATOM 3657 N N . THR C 1 156 ? 23.188 77.792 131.440 1.00 21.04 174 THR C N 1
ATOM 3658 C CA . THR C 1 156 ? 23.687 76.455 131.749 1.00 21.83 174 THR C CA 1
ATOM 3659 C C . THR C 1 156 ? 23.170 75.422 130.749 1.00 22.01 174 THR C C 1
ATOM 3660 O O . THR C 1 156 ? 23.596 74.265 130.771 1.00 21.63 174 THR C O 1
ATOM 3664 N N . GLU C 1 157 ? 22.266 75.850 129.865 1.00 22.49 175 GLU C N 1
ATOM 3665 C CA . GLU C 1 157 ? 21.698 74.940 128.862 1.00 23.42 175 GLU C CA 1
ATOM 3666 C C . GLU C 1 157 ? 22.699 74.716 127.738 1.00 21.83 175 GLU C C 1
ATOM 3667 O O . GLU C 1 157 ? 22.445 75.100 126.598 1.00 22.89 175 GLU C O 1
ATOM 3673 N N . LEU C 1 158 ? 23.845 74.118 128.045 1.00 21.72 176 LEU C N 1
ATOM 3674 C CA . LEU C 1 158 ? 24.862 73.909 127.014 1.00 20.70 176 LEU C CA 1
ATOM 3675 C C . LEU C 1 158 ? 25.371 72.483 127.047 1.00 20.14 176 LEU C C 1
ATOM 3676 O O . LEU C 1 158 ? 26.504 72.229 127.465 1.00 17.00 176 LEU C O 1
ATOM 3681 N N . PRO C 1 159 ? 24.536 71.533 126.596 1.00 19.91 177 PRO C N 1
ATOM 3682 C CA . PRO C 1 159 ? 24.963 70.131 126.630 1.00 21.60 177 PRO C CA 1
ATOM 3683 C C . PRO C 1 159 ? 25.903 69.802 125.485 1.00 22.61 177 PRO C C 1
ATOM 3684 O O . PRO C 1 159 ? 25.501 69.903 124.320 1.00 23.60 177 PRO C O 1
ATOM 3688 N N . LEU C 1 160 ? 27.136 69.420 125.809 1.00 22.07 178 LEU C N 1
ATOM 3689 C CA . LEU C 1 160 ? 28.117 69.060 124.790 1.00 23.34 178 LEU C CA 1
ATOM 3690 C C . LEU C 1 160 ? 27.737 67.742 124.139 1.00 27.40 178 LEU C C 1
ATOM 3691 O O . LEU C 1 160 ? 27.554 66.742 124.829 1.00 26.67 178 LEU C O 1
ATOM 3696 N N . ARG C 1 161 ? 27.618 67.733 122.815 1.00 27.20 179 ARG C N 1
ATOM 3697 C CA . ARG C 1 161 ? 27.309 66.500 122.092 1.00 29.28 179 ARG C CA 1
ATOM 3698 C C . ARG C 1 161 ? 28.065 66.469 120.767 1.00 32.41 179 ARG C C 1
ATOM 3699 O O . ARG C 1 161 ? 28.549 67.509 120.293 1.00 27.32 179 ARG C O 1
ATOM 3708 N N . ALA D 1 1 ? 21.163 90.833 154.835 1.00 37.87 19 ALA D N 1
ATOM 3709 C CA . ALA D 1 1 ? 19.711 90.647 154.899 1.00 41.54 19 ALA D CA 1
ATOM 3710 C C . ALA D 1 1 ? 18.941 91.944 154.628 1.00 39.60 19 ALA D C 1
ATOM 3711 O O . ALA D 1 1 ? 17.973 91.949 153.868 1.00 43.32 19 ALA D O 1
ATOM 3721 N N . ALA D 1 3 ? 18.706 95.875 153.113 1.00 34.05 21 ALA D N 1
ATOM 3722 C CA . ALA D 1 3 ? 19.334 96.753 152.135 1.00 30.12 21 ALA D CA 1
ATOM 3723 C C . ALA D 1 3 ? 20.292 97.702 152.852 1.00 29.87 21 ALA D C 1
ATOM 3724 O O . ALA D 1 3 ? 19.944 98.288 153.871 1.00 31.53 21 ALA D O 1
ATOM 3726 N N . SER D 1 4 ? 21.503 97.844 152.324 1.00 28.59 22 SER D N 1
ATOM 3727 C CA . SER D 1 4 ? 22.510 98.699 152.947 1.00 27.96 22 SER D CA 1
ATOM 3728 C C . SER D 1 4 ? 22.087 100.168 152.888 1.00 25.68 22 SER D C 1
ATOM 3729 O O . SER D 1 4 ? 21.148 100.520 152.169 1.00 24.98 22 SER D O 1
ATOM 3732 N N . SER D 1 5 ? 22.766 101.014 153.660 1.00 23.56 23 SER D N 1
ATOM 3733 C CA . SER D 1 5 ? 22.621 102.455 153.519 1.00 24.28 23 SER D CA 1
ATOM 3734 C C . SER D 1 5 ? 22.912 102.812 152.069 1.00 23.93 23 SER D C 1
ATOM 3735 O O . SER D 1 5 ? 22.236 103.641 151.479 1.00 24.52 23 SER D O 1
ATOM 3738 N N . GLU D 1 6 ? 23.913 102.148 151.501 1.00 21.77 24 GLU D N 1
ATOM 3739 C CA . GLU D 1 6 ? 24.341 102.389 150.127 1.00 22.68 24 GLU D CA 1
ATOM 3740 C C . GLU D 1 6 ? 23.242 102.061 149.110 1.00 23.58 24 GLU D C 1
ATOM 3741 O O . GLU D 1 6 ? 22.929 102.877 148.237 1.00 22.96 24 GLU D O 1
ATOM 3747 N N . SER D 1 7 ? 22.645 100.879 149.229 1.00 23.37 25 SER D N 1
ATOM 3748 C CA . SER D 1 7 ? 21.630 100.459 148.258 1.00 25.54 25 SER D CA 1
ATOM 3749 C C . SER D 1 7 ? 20.387 101.319 148.368 1.00 26.31 25 SER D C 1
ATOM 3750 O O . SER D 1 7 ? 19.760 101.663 147.367 1.00 26.39 25 SER D O 1
ATOM 3753 N N . ALA D 1 8 ? 20.039 101.670 149.598 1.00 26.71 26 ALA D N 1
ATOM 3754 C CA . ALA D 1 8 ? 18.882 102.513 149.831 1.00 26.05 26 ALA D CA 1
ATOM 3755 C C . ALA D 1 8 ? 19.142 103.897 149.252 1.00 28.52 26 ALA D C 1
ATOM 3756 O O . ALA D 1 8 ? 18.251 104.490 148.642 1.00 28.24 26 ALA D O 1
ATOM 3758 N N . PHE D 1 9 ? 20.368 104.397 149.426 1.00 26.70 27 PHE D N 1
ATOM 3759 C CA . PHE D 1 9 ? 20.757 105.691 148.873 1.00 27.03 27 PHE D CA 1
ATOM 3760 C C . PHE D 1 9 ? 20.470 105.709 147.379 1.00 26.98 27 PHE D C 1
ATOM 3761 O O . PHE D 1 9 ? 19.859 106.646 146.878 1.00 27.11 27 PHE D O 1
ATOM 3769 N N . LEU D 1 10 ? 20.928 104.671 146.681 1.00 26.37 28 LEU D N 1
ATOM 3770 C CA . LEU D 1 10 ? 20.775 104.575 145.221 1.00 26.86 28 LEU D CA 1
ATOM 3771 C C . LEU D 1 10 ? 19.304 104.639 144.794 1.00 29.19 28 LEU D C 1
ATOM 3772 O O . LEU D 1 10 ? 18.945 105.362 143.857 1.00 27.77 28 LEU D O 1
ATOM 3777 N N . ALA D 1 11 ? 18.457 103.879 145.486 1.00 29.31 29 ALA D N 1
ATOM 3778 C CA . ALA D 1 11 ? 17.024 103.858 145.182 1.00 30.22 29 ALA D CA 1
ATOM 3779 C C . ALA D 1 11 ? 16.369 105.216 145.412 1.00 33.14 29 ALA D C 1
ATOM 3780 O O . ALA D 1 11 ? 15.618 105.700 144.562 1.00 35.48 29 ALA D O 1
ATOM 3782 N N . GLN D 1 12 ? 16.666 105.838 146.551 1.00 32.88 30 GLN D N 1
ATOM 3783 C CA . GLN D 1 12 ? 16.049 107.113 146.919 1.00 33.39 30 GLN D CA 1
ATOM 3784 C C . GLN D 1 12 ? 16.462 108.281 146.026 1.00 33.76 30 GLN D C 1
ATOM 3785 O O . GLN D 1 12 ? 15.891 109.369 146.120 1.00 32.97 30 GLN D O 1
ATOM 3791 N N . HIS D 1 13 ? 17.460 108.071 145.176 1.00 32.97 31 HIS D N 1
ATOM 3792 C CA . HIS D 1 13 ? 17.922 109.151 144.312 1.00 31.51 31 HIS D CA 1
ATOM 3793 C C . HIS D 1 13 ? 17.793 108.786 142.836 1.00 31.80 31 HIS D C 1
ATOM 3794 O O . HIS D 1 13 ? 18.297 109.492 141.956 1.00 32.97 31 HIS D O 1
ATOM 3801 N N . GLY D 1 14 ? 17.090 107.691 142.571 1.00 31.01 32 GLY D N 1
ATOM 3802 C CA . GLY D 1 14 ? 16.766 107.303 141.210 1.00 31.57 32 GLY D CA 1
ATOM 3803 C C . GLY D 1 14 ? 17.957 106.759 140.452 1.00 29.85 32 GLY D C 1
ATOM 3804 O O . GLY D 1 14 ? 18.039 106.871 139.234 1.00 31.35 32 GLY D O 1
ATOM 3805 N N . LEU D 1 15 ? 18.890 106.162 141.176 1.00 27.82 33 LEU D N 1
ATOM 3806 C CA . LEU D 1 15 ? 20.104 105.671 140.547 1.00 29.99 33 LEU D CA 1
ATOM 3807 C C . LEU D 1 15 ? 20.068 104.152 140.391 1.00 28.57 33 LEU D C 1
ATOM 3808 O O . LEU D 1 15 ? 20.847 103.577 139.628 1.00 29.17 33 LEU D O 1
ATOM 3813 N N . ALA D 1 16 ? 19.153 103.502 141.103 1.00 30.29 34 ALA D N 1
ATOM 3814 C CA . ALA D 1 16 ? 19.079 102.038 141.077 1.00 29.93 34 ALA D CA 1
ATOM 3815 C C . ALA D 1 16 ? 18.763 101.511 139.676 1.00 30.14 34 ALA D C 1
ATOM 3816 O O . ALA D 1 16 ? 17.944 102.084 138.956 1.00 32.42 34 ALA D O 1
ATOM 3818 N N . GLY D 1 17 ? 19.432 100.433 139.286 1.00 29.55 35 GLY D N 1
ATOM 3819 C CA . GLY D 1 17 ? 19.187 99.810 137.995 1.00 30.21 35 GLY D CA 1
ATOM 3820 C C . GLY D 1 17 ? 19.899 100.465 136.820 1.00 27.20 35 GLY D C 1
ATOM 3821 O O . GLY D 1 17 ? 19.825 99.971 135.700 1.00 28.06 35 GLY D O 1
ATOM 3822 N N . LYS D 1 18 ? 20.569 101.588 137.072 1.00 27.04 36 LYS D N 1
ATOM 3823 C CA . LYS D 1 18 ? 21.352 102.270 136.048 1.00 23.69 36 LYS D CA 1
ATOM 3824 C C . LYS D 1 18 ? 22.775 101.729 136.005 1.00 22.64 36 LYS D C 1
ATOM 3825 O O . LYS D 1 18 ? 23.329 101.317 137.029 1.00 20.50 36 LYS D O 1
ATOM 3831 N N . THR D 1 19 ? 23.384 101.742 134.824 1.00 21.24 37 THR D N 1
ATOM 3832 C CA . THR D 1 19 ? 24.796 101.397 134.723 1.00 20.86 37 THR D CA 1
ATOM 3833 C C . THR D 1 19 ? 25.599 102.525 135.373 1.00 21.82 37 THR D C 1
ATOM 3834 O O . THR D 1 19 ? 25.079 103.626 135.618 1.00 19.65 37 THR D O 1
ATOM 3838 N N . VAL D 1 20 ? 26.865 102.263 135.669 1.00 20.63 38 VAL D N 1
ATOM 3839 C CA . VAL D 1 20 ? 27.663 103.284 136.317 1.00 21.75 38 VAL D CA 1
ATOM 3840 C C . VAL D 1 20 ? 27.858 104.506 135.398 1.00 20.24 38 VAL D C 1
ATOM 3841 O O . VAL D 1 20 ? 27.887 105.652 135.880 1.00 19.20 38 VAL D O 1
ATOM 3845 N N . GLU D 1 21 ? 27.951 104.297 134.083 1.00 20.87 39 GLU D N 1
ATOM 3846 C CA . GLU D 1 21 ? 27.994 105.445 133.170 1.00 19.81 39 GLU D CA 1
ATOM 3847 C C . GLU D 1 21 ? 26.699 106.250 133.204 1.00 20.20 39 GLU D C 1
ATOM 3848 O O . GLU D 1 21 ? 26.735 107.478 133.144 1.00 19.90 39 GLU D O 1
ATOM 3854 N N . GLN D 1 22 ? 25.559 105.562 133.268 1.00 19.07 40 GLN D N 1
ATOM 3855 C CA . GLN D 1 22 ? 24.273 106.253 133.323 1.00 21.10 40 GLN D CA 1
ATOM 3856 C C . GLN D 1 22 ? 24.138 107.069 134.598 1.00 20.72 40 GLN D C 1
ATOM 3857 O O . GLN D 1 22 ? 23.545 108.150 134.595 1.00 20.68 40 GLN D O 1
ATOM 3863 N N . ILE D 1 23 ? 24.698 106.563 135.689 1.00 18.61 41 ILE D N 1
ATOM 3864 C CA . ILE D 1 23 ? 24.649 107.295 136.956 1.00 19.86 41 ILE D CA 1
ATOM 3865 C C . ILE D 1 23 ? 25.485 108.563 136.889 1.00 18.68 41 ILE D C 1
ATOM 3866 O O . ILE D 1 23 ? 25.028 109.643 137.286 1.00 17.86 41 ILE D O 1
ATOM 3871 N N . VAL D 1 24 ? 26.715 108.423 136.402 1.00 18.73 42 VAL D N 1
ATOM 3872 C CA . VAL D 1 24 ? 27.599 109.579 136.227 1.00 17.34 42 VAL D CA 1
ATOM 3873 C C . VAL D 1 24 ? 26.987 110.617 135.306 1.00 19.35 42 VAL D C 1
ATOM 3874 O O . VAL D 1 24 ? 26.952 111.806 135.663 1.00 17.70 42 VAL D O 1
ATOM 3878 N N . ASP D 1 25 ? 26.479 110.190 134.141 1.00 20.46 43 ASP D N 1
ATOM 3879 C CA . ASP D 1 25 ? 25.864 111.140 133.208 1.00 20.28 43 ASP D CA 1
ATOM 3880 C C . ASP D 1 25 ? 24.657 111.851 133.850 1.00 22.12 43 ASP D C 1
ATOM 3881 O O . ASP D 1 25 ? 24.491 113.062 133.709 1.00 22.61 43 ASP D O 1
ATOM 3886 N N . THR D 1 26 ? 23.818 111.095 134.553 1.00 20.55 44 THR D N 1
ATOM 3887 C CA . THR D 1 26 ? 22.632 111.660 135.189 1.00 21.88 44 THR D CA 1
ATOM 3888 C C . THR D 1 26 ? 23.027 112.783 136.138 1.00 24.52 44 THR D C 1
ATOM 3889 O O . THR D 1 26 ? 22.469 113.882 136.087 1.00 26.33 44 THR D O 1
ATOM 3893 N N . ILE D 1 27 ? 24.006 112.501 136.989 1.00 21.39 45 ILE D N 1
ATOM 3894 C CA . ILE D 1 27 ? 24.474 113.470 137.963 1.00 22.38 45 ILE D CA 1
ATOM 3895 C C . ILE D 1 27 ? 25.107 114.684 137.290 1.00 21.48 45 ILE D C 1
ATOM 3896 O O . ILE D 1 27 ? 24.771 115.831 137.612 1.00 23.67 45 ILE D O 1
ATOM 3901 N N . ASP D 1 28 ? 26.017 114.453 136.353 1.00 20.16 46 ASP D N 1
ATOM 3902 C CA . ASP D 1 28 ? 26.761 115.572 135.774 1.00 21.75 46 ASP D CA 1
ATOM 3903 C C . ASP D 1 28 ? 25.868 116.428 134.890 1.00 23.23 46 ASP D C 1
ATOM 3904 O O . ASP D 1 28 ? 26.080 117.636 134.768 1.00 23.28 46 ASP D O 1
ATOM 3909 N N . GLN D 1 29 ? 24.863 115.820 134.264 1.00 23.20 47 GLN D N 1
ATOM 3910 C CA . GLN D 1 29 ? 24.098 116.556 133.256 1.00 26.61 47 GLN D CA 1
ATOM 3911 C C . GLN D 1 29 ? 22.807 117.124 133.810 1.00 27.76 47 GLN D C 1
ATOM 3912 O O . GLN D 1 29 ? 22.006 117.684 133.064 1.00 30.21 47 GLN D O 1
ATOM 3918 N N . THR D 1 30 ? 22.615 116.991 135.117 1.00 28.36 48 THR D N 1
ATOM 3919 C CA . THR D 1 30 ? 21.385 117.436 135.761 1.00 31.32 48 THR D CA 1
ATOM 3920 C C . THR D 1 30 ? 21.186 118.955 135.628 1.00 33.70 48 THR D C 1
ATOM 3921 O O . THR D 1 30 ? 22.145 119.731 135.716 1.00 34.22 48 THR D O 1
ATOM 3925 N N . PRO D 1 31 ? 19.940 119.381 135.368 1.00 35.21 49 PRO D N 1
ATOM 3926 C CA . PRO D 1 31 ? 19.614 120.809 135.251 1.00 37.49 49 PRO D CA 1
ATOM 3927 C C . PRO D 1 31 ? 19.560 121.508 136.609 1.00 38.31 49 PRO D C 1
ATOM 3928 O O . PRO D 1 31 ? 20.584 122.028 137.074 1.00 41.16 49 PRO D O 1
ATOM 3932 N N . PRO D 1 35 ? 18.917 120.475 141.360 1.00 42.34 53 PRO D N 1
ATOM 3933 C CA . PRO D 1 35 ? 19.865 120.748 142.452 1.00 41.62 53 PRO D CA 1
ATOM 3934 C C . PRO D 1 35 ? 19.933 119.578 143.431 1.00 39.17 53 PRO D C 1
ATOM 3935 O O . PRO D 1 35 ? 19.259 119.604 144.462 1.00 39.72 53 PRO D O 1
ATOM 3939 N N . LEU D 1 36 ? 20.752 118.580 143.101 1.00 36.64 54 LEU D N 1
ATOM 3940 C CA . LEU D 1 36 ? 20.774 117.287 143.793 1.00 33.68 54 LEU D CA 1
ATOM 3941 C C . LEU D 1 36 ? 20.953 117.369 145.312 1.00 33.38 54 LEU D C 1
ATOM 3942 O O . LEU D 1 36 ? 21.810 118.106 145.804 1.00 34.25 54 LEU D O 1
ATOM 3947 N N . PRO D 1 37 ? 20.132 116.606 146.060 1.00 33.67 55 PRO D N 1
ATOM 3948 C CA . PRO D 1 37 ? 20.203 116.619 147.525 1.00 32.04 55 PRO D CA 1
ATOM 3949 C C . PRO D 1 37 ? 21.254 115.642 148.022 1.00 31.06 55 PRO D C 1
ATOM 3950 O O . PRO D 1 37 ? 20.949 114.830 148.898 1.00 33.16 55 PRO D O 1
ATOM 3954 N N . TYR D 1 38 ? 22.451 115.699 147.440 1.00 30.07 56 TYR D N 1
ATOM 3955 C CA . TYR D 1 38 ? 23.587 114.895 147.894 1.00 27.37 56 TYR D CA 1
ATOM 3956 C C . TYR D 1 38 ? 24.900 115.428 147.320 1.00 26.24 56 TYR D C 1
ATOM 3957 O O . TYR D 1 38 ? 24.908 116.410 146.580 1.00 26.16 56 TYR D O 1
ATOM 3966 N N . SER D 1 39 ? 26.011 114.793 147.682 1.00 23.26 57 SER D N 1
ATOM 3967 C CA . SER D 1 39 ? 27.323 115.188 147.180 1.00 21.15 57 SER D CA 1
ATOM 3968 C C . SER D 1 39 ? 27.906 114.090 146.308 1.00 20.56 57 SER D C 1
ATOM 3969 O O . SER D 1 39 ? 27.630 112.910 146.525 1.00 17.78 57 SER D O 1
ATOM 3972 N N . ALA D 1 40 ? 28.699 114.469 145.315 1.00 20.41 58 ALA D N 1
ATOM 3973 C CA . ALA D 1 40 ? 29.270 113.472 144.414 1.00 17.64 58 ALA D CA 1
ATOM 3974 C C . ALA D 1 40 ? 30.605 113.941 143.889 1.00 19.59 58 ALA D C 1
ATOM 3975 O O . ALA D 1 40 ? 30.754 115.103 143.492 1.00 20.73 58 ALA D O 1
ATOM 3977 N N . SER D 1 41 ? 31.574 113.031 143.868 1.00 16.11 59 SER D N 1
ATOM 3978 C CA . SER D 1 41 ? 32.900 113.340 143.359 1.00 17.93 59 SER D CA 1
ATOM 3979 C C . SER D 1 41 ? 33.412 112.158 142.556 1.00 16.84 59 SER D C 1
ATOM 3980 O O . SER D 1 41 ? 33.273 111.005 142.982 1.00 18.03 59 SER D O 1
ATOM 3983 N N . ILE D 1 42 ? 34.020 112.429 141.406 1.00 16.17 60 ILE D N 1
ATOM 3984 C CA . ILE D 1 42 ? 34.484 111.348 140.543 1.00 16.17 60 ILE D CA 1
ATOM 3985 C C . ILE D 1 42 ? 35.999 111.342 140.413 1.00 18.12 60 ILE D C 1
ATOM 3986 O O . ILE D 1 42 ? 36.623 112.386 140.216 1.00 20.15 60 ILE D O 1
ATOM 3991 N N . THR D 1 43 ? 36.585 110.160 140.556 1.00 15.74 61 THR D N 1
ATOM 3992 C CA . THR D 1 43 ? 38.016 109.979 140.373 1.00 19.93 61 THR D CA 1
ATOM 3993 C C . THR D 1 43 ? 38.239 109.073 139.182 1.00 18.78 61 THR D C 1
ATOM 3994 O O . THR D 1 43 ? 37.290 108.714 138.485 1.00 18.00 61 THR D O 1
ATOM 3998 N N . SER D 1 44 ? 39.486 108.685 138.952 1.00 18.52 62 SER D N 1
ATOM 3999 C CA . SER D 1 44 ? 39.810 107.872 137.786 1.00 18.85 62 SER D CA 1
ATOM 4000 C C . SER D 1 44 ? 39.144 106.513 137.855 1.00 19.98 62 SER D C 1
ATOM 4001 O O . SER D 1 44 ? 38.847 105.912 136.827 1.00 18.74 62 SER D O 1
ATOM 4004 N N . THR D 1 45 ? 38.905 106.041 139.075 1.00 19.20 63 THR D N 1
ATOM 4005 C CA . THR D 1 45 ? 38.479 104.664 139.288 1.00 20.89 63 THR D CA 1
ATOM 4006 C C . THR D 1 45 ? 37.156 104.506 140.039 1.00 19.83 63 THR D C 1
ATOM 4007 O O . THR D 1 45 ? 36.626 103.407 140.106 1.00 18.85 63 THR D O 1
ATOM 4011 N N . GLU D 1 46 ? 36.632 105.584 140.623 1.00 20.13 64 GLU D N 1
ATOM 4012 C CA . GLU D 1 46 ? 35.475 105.454 141.516 1.00 20.16 64 GLU D CA 1
ATOM 4013 C C . GLU D 1 46 ? 34.530 106.638 141.397 1.00 18.75 64 GLU D C 1
ATOM 4014 O O . GLU D 1 46 ? 34.983 107.764 141.164 1.00 17.05 64 GLU D O 1
ATOM 4020 N N . LEU D 1 47 ? 33.229 106.402 141.591 1.00 14.51 65 LEU D N 1
ATOM 4021 C CA . LEU D 1 47 ? 32.317 107.510 141.877 1.00 15.93 65 LEU D CA 1
ATOM 4022 C C . LEU D 1 47 ? 32.053 107.510 143.384 1.00 17.01 65 LEU D C 1
ATOM 4023 O O . LEU D 1 47 ? 31.646 106.489 143.940 1.00 16.94 65 LEU D O 1
ATOM 4028 N N . LYS D 1 48 ? 32.319 108.629 144.050 1.00 15.43 66 LYS D N 1
ATOM 4029 C CA . LYS D 1 48 ? 32.058 108.738 145.491 1.00 17.24 66 LYS D CA 1
ATOM 4030 C C . LYS D 1 48 ? 30.815 109.571 145.723 1.00 18.18 66 LYS D C 1
ATOM 4031 O O . LYS D 1 48 ? 30.630 110.624 145.104 1.00 17.93 66 LYS D O 1
ATOM 4037 N N . LEU D 1 49 ? 29.967 109.097 146.626 1.00 19.18 67 LEU D N 1
ATOM 4038 C CA . LEU D 1 49 ? 28.673 109.707 146.872 1.00 18.34 67 LEU D CA 1
ATOM 4039 C C . LEU D 1 49 ? 28.525 109.861 148.373 1.00 18.80 67 LEU D C 1
ATOM 4040 O O . LEU D 1 49 ? 28.953 108.994 149.130 1.00 16.59 67 LEU D O 1
ATOM 4045 N N . SER D 1 50 ? 27.945 110.974 148.810 1.00 19.56 68 SER D N 1
ATOM 4046 C CA . SER D 1 50 ? 27.723 111.168 150.237 1.00 20.47 68 SER D CA 1
ATOM 4047 C C . SER D 1 50 ? 26.372 111.803 150.524 1.00 21.31 68 SER D C 1
ATOM 4048 O O . SER D 1 50 ? 25.895 112.654 149.766 1.00 21.79 68 SER D O 1
ATOM 4051 N N . ASP D 1 51 ? 25.762 111.373 151.627 1.00 23.34 69 ASP D N 1
ATOM 4052 C CA . ASP D 1 51 ? 24.557 112.003 152.149 1.00 24.69 69 ASP D CA 1
ATOM 4053 C C . ASP D 1 51 ? 24.894 112.955 153.297 1.00 23.49 69 ASP D C 1
ATOM 4054 O O . ASP D 1 51 ? 23.994 113.518 153.930 1.00 23.75 69 ASP D O 1
ATOM 4059 N N . GLY D 1 52 ? 26.187 113.139 153.553 1.00 22.42 70 GLY D N 1
ATOM 4060 C CA . GLY D 1 52 ? 26.636 114.010 154.634 1.00 24.47 70 GLY D CA 1
ATOM 4061 C C . GLY D 1 52 ? 26.957 113.254 155.918 1.00 25.26 70 GLY D C 1
ATOM 4062 O O . GLY D 1 52 ? 27.642 113.784 156.800 1.00 25.34 70 GLY D O 1
ATOM 4063 N N . GLU D 1 53 ? 26.468 112.016 156.024 1.00 25.35 71 GLU D N 1
ATOM 4064 C CA . GLU D 1 53 ? 26.746 111.166 157.193 1.00 27.38 71 GLU D CA 1
ATOM 4065 C C . GLU D 1 53 ? 27.774 110.098 156.822 1.00 27.88 71 GLU D C 1
ATOM 4066 O O . GLU D 1 53 ? 28.708 109.821 157.578 1.00 26.75 71 GLU D O 1
ATOM 4072 N N . GLN D 1 54 ? 27.601 109.490 155.652 1.00 24.64 72 GLN D N 1
ATOM 4073 C CA . GLN D 1 54 ? 28.578 108.509 155.189 1.00 24.18 72 GLN D CA 1
ATOM 4074 C C . GLN D 1 54 ? 28.899 108.598 153.693 1.00 23.13 72 GLN D C 1
ATOM 4075 O O . GLN D 1 54 ? 28.276 109.352 152.948 1.00 19.99 72 GLN D O 1
ATOM 4081 N N . ILE D 1 55 ? 29.901 107.840 153.269 1.00 21.51 73 ILE D N 1
ATOM 4082 C CA . ILE D 1 55 ? 30.389 107.949 151.903 1.00 19.93 73 ILE D CA 1
ATOM 4083 C C . ILE D 1 55 ? 30.301 106.609 151.226 1.00 19.81 73 ILE D C 1
ATOM 4084 O O . ILE D 1 55 ? 30.772 105.605 151.764 1.00 20.94 73 ILE D O 1
ATOM 4089 N N . TYR D 1 56 ? 29.716 106.591 150.033 1.00 18.87 74 TYR D N 1
ATOM 4090 C CA . TYR D 1 56 ? 29.572 105.350 149.287 1.00 18.53 74 TYR D CA 1
ATOM 4091 C C . TYR D 1 56 ? 30.506 105.418 148.101 1.00 19.47 74 TYR D C 1
ATOM 4092 O O . TYR D 1 56 ? 30.741 106.495 147.556 1.00 18.67 74 TYR D O 1
ATOM 4101 N N . THR D 1 57 ? 31.051 104.275 147.706 1.00 17.67 75 THR D N 1
ATOM 4102 C CA . THR D 1 57 ? 32.002 104.239 146.609 1.00 19.73 75 THR D CA 1
ATOM 4103 C C . THR D 1 57 ? 31.511 103.272 145.545 1.00 20.05 75 THR D C 1
ATOM 4104 O O . THR D 1 57 ? 31.321 102.082 145.813 1.00 21.11 75 THR D O 1
ATOM 4108 N N . LEU D 1 58 ? 31.271 103.792 144.347 1.00 19.06 76 LEU D N 1
ATOM 4109 C CA . LEU D 1 58 ? 30.883 102.949 143.227 1.00 18.57 76 LEU D CA 1
ATOM 4110 C C . LEU D 1 58 ? 32.051 102.868 142.237 1.00 18.71 76 LEU D C 1
ATOM 4111 O O . LEU D 1 58 ? 32.497 103.888 141.704 1.00 19.20 76 LEU D O 1
ATOM 4116 N N . PRO D 1 59 ? 32.562 101.652 142.002 1.00 18.40 77 PRO D N 1
ATOM 4117 C CA . PRO D 1 59 ? 33.650 101.459 141.037 1.00 18.58 77 PRO D CA 1
ATOM 4118 C C . PRO D 1 59 ? 33.205 101.823 139.629 1.00 19.50 77 PRO D C 1
ATOM 4119 O O . PRO D 1 59 ? 32.104 101.452 139.226 1.00 18.79 77 PRO D O 1
ATOM 4123 N N . LEU D 1 60 ? 34.049 102.554 138.904 1.00 18.61 78 LEU D N 1
ATOM 4124 C CA . LEU D 1 60 ? 33.792 102.849 137.502 1.00 17.41 78 LEU D CA 1
ATOM 4125 C C . LEU D 1 60 ? 34.028 101.596 136.660 1.00 19.62 78 LEU D C 1
ATOM 4126 O O . LEU D 1 60 ? 34.452 100.552 137.173 1.00 20.32 78 LEU D O 1
ATOM 4131 N N . GLY D 1 61 ? 33.753 101.695 135.366 1.00 19.00 79 GLY D N 1
ATOM 4132 C CA . GLY D 1 61 ? 33.941 100.565 134.465 1.00 20.99 79 GLY D CA 1
ATOM 4133 C C . GLY D 1 61 ? 35.219 100.669 133.658 1.00 21.01 79 GLY D C 1
ATOM 4134 O O . GLY D 1 61 ? 36.217 101.245 134.125 1.00 18.79 79 GLY D O 1
ATOM 4135 N N . ASP D 1 62 ? 35.165 100.126 132.441 1.00 19.76 80 ASP D N 1
ATOM 4136 C CA . ASP D 1 62 ? 36.298 100.049 131.519 1.00 21.46 80 ASP D CA 1
ATOM 4137 C C . ASP D 1 62 ? 36.772 101.410 131.031 1.00 19.37 80 ASP D C 1
ATOM 4138 O O . ASP D 1 62 ? 37.872 101.529 130.488 1.00 19.71 80 ASP D O 1
ATOM 4143 N N . LYS D 1 63 ? 35.920 102.421 131.152 1.00 18.13 81 LYS D N 1
ATOM 4144 C CA . LYS D 1 63 ? 36.207 103.725 130.569 1.00 16.23 81 LYS D CA 1
ATOM 4145 C C . LYS D 1 63 ? 36.472 104.801 131.620 1.00 16.59 81 LYS D C 1
ATOM 4146 O O . LYS D 1 63 ? 35.800 104.862 132.659 1.00 15.83 81 LYS D O 1
ATOM 4152 N N . PHE D 1 64 ? 37.461 105.640 131.325 1.00 15.47 82 PHE D N 1
ATOM 4153 C CA . PHE D 1 64 ? 37.849 106.791 132.145 1.00 15.52 82 PHE D CA 1
ATOM 4154 C C . PHE D 1 64 ? 36.897 107.964 131.865 1.00 15.70 82 PHE D C 1
ATOM 4155 O O . PHE D 1 64 ? 36.553 108.244 130.700 1.00 15.38 82 PHE D O 1
ATOM 4163 N N . TYR D 1 65 ? 36.454 108.655 132.915 1.00 13.76 83 TYR D N 1
ATOM 4164 C CA . TYR D 1 65 ? 35.592 109.805 132.734 1.00 12.86 83 TYR D CA 1
ATOM 4165 C C . TYR D 1 65 ? 36.402 111.074 132.894 1.00 16.70 83 TYR D C 1
ATOM 4166 O O . TYR D 1 65 ? 36.919 111.362 133.968 1.00 15.50 83 TYR D O 1
ATOM 4175 N N . LEU D 1 66 ? 36.507 111.833 131.809 1.00 15.91 84 LEU D N 1
ATOM 4176 C CA . LEU D 1 66 ? 37.211 113.096 131.822 1.00 17.33 84 LEU D CA 1
ATOM 4177 C C . LEU D 1 66 ? 36.183 114.201 131.746 1.00 19.39 84 LEU D C 1
ATOM 4178 O O . LEU D 1 66 ? 35.436 114.284 130.763 1.00 17.86 84 LEU D O 1
ATOM 4183 N N . SER D 1 67 ? 36.143 115.052 132.771 1.00 18.87 85 SER D N 1
ATOM 4184 C CA . SER D 1 67 ? 35.313 116.248 132.731 1.00 18.06 85 SER D CA 1
ATOM 4185 C C . SER D 1 67 ? 36.146 117.427 132.254 1.00 20.19 85 SER D C 1
ATOM 4186 O O . SER D 1 67 ? 37.326 117.532 132.594 1.00 20.28 85 SER D O 1
ATOM 4189 N N . PHE D 1 68 ? 35.560 118.293 131.433 1.00 18.26 86 PHE D N 1
ATOM 4190 C CA . PHE D 1 68 ? 36.299 119.457 130.969 1.00 20.07 86 PHE D CA 1
ATOM 4191 C C . PHE D 1 68 ? 35.401 120.650 130.744 1.00 18.07 86 PHE D C 1
ATOM 4192 O O . PHE D 1 68 ? 34.205 120.506 130.457 1.00 17.68 86 PHE D O 1
ATOM 4200 N N . ALA D 1 69 ? 35.987 121.832 130.898 1.00 18.85 87 ALA D N 1
ATOM 4201 C CA . ALA D 1 69 ? 35.245 123.075 130.838 1.00 17.77 87 ALA D CA 1
ATOM 4202 C C . ALA D 1 69 ? 35.967 124.067 129.934 1.00 20.46 87 ALA D C 1
ATOM 4203 O O . ALA D 1 69 ? 36.955 124.678 130.339 1.00 21.14 87 ALA D O 1
ATOM 4205 N N . PRO D 1 70 ? 35.474 124.240 128.697 1.00 20.09 88 PRO D N 1
ATOM 4206 C CA . PRO D 1 70 ? 36.069 125.283 127.854 1.00 20.84 88 PRO D CA 1
ATOM 4207 C C . PRO D 1 70 ? 35.718 126.649 128.420 1.00 20.48 88 PRO D C 1
ATOM 4208 O O . PRO D 1 70 ? 34.697 126.784 129.094 1.00 21.57 88 PRO D O 1
ATOM 4212 N N . TYR D 1 71 ? 36.533 127.659 128.145 1.00 22.26 89 TYR D N 1
ATOM 4213 C CA . TYR D 1 71 ? 36.206 128.997 128.630 1.00 22.53 89 TYR D CA 1
ATOM 4214 C C . TYR D 1 71 ? 36.696 130.078 127.682 1.00 22.77 89 TYR D C 1
ATOM 4215 O O . TYR D 1 71 ? 37.517 129.818 126.806 1.00 22.69 89 TYR D O 1
ATOM 4224 N N . GLU D 1 72 ? 36.203 131.297 127.868 1.00 25.15 90 GLU D N 1
ATOM 4225 C CA . GLU D 1 72 ? 36.650 132.411 127.040 1.00 26.80 90 GLU D CA 1
ATOM 4226 C C . GLU D 1 72 ? 37.459 133.410 127.851 1.00 26.00 90 GLU D C 1
ATOM 4227 O O . GLU D 1 72 ? 38.580 133.766 127.482 1.00 25.99 90 GLU D O 1
ATOM 4233 N N . TRP D 1 73 ? 36.895 133.858 128.965 1.00 26.16 91 TRP D N 1
ATOM 4234 C CA . TRP D 1 73 ? 37.536 134.939 129.701 1.00 28.63 91 TRP D CA 1
ATOM 4235 C C . TRP D 1 73 ? 37.816 134.715 131.195 1.00 28.65 91 TRP D C 1
ATOM 4236 O O . TRP D 1 73 ? 38.544 135.500 131.798 1.00 28.66 91 TRP D O 1
ATOM 4247 N N . ARG D 1 74 ? 37.265 133.651 131.784 1.00 26.51 92 ARG D N 1
ATOM 4248 C CA . ARG D 1 74 ? 37.485 133.344 133.202 1.00 25.81 92 ARG D CA 1
ATOM 4249 C C . ARG D 1 74 ? 37.612 131.837 133.375 1.00 25.47 92 ARG D C 1
ATOM 4250 O O . ARG D 1 74 ? 36.969 131.077 132.654 1.00 23.60 92 ARG D O 1
ATOM 4258 N N . THR D 1 75 ? 38.427 131.399 134.328 1.00 24.92 93 THR D N 1
ATOM 4259 C CA . THR D 1 75 ? 38.565 129.964 134.592 1.00 26.15 93 THR D CA 1
ATOM 4260 C C . THR D 1 75 ? 39.002 129.699 136.035 1.00 26.57 93 THR D C 1
ATOM 4261 O O . THR D 1 75 ? 39.458 130.611 136.732 1.00 24.87 93 THR D O 1
ATOM 4265 N N . HIS D 1 76 ? 38.845 128.452 136.480 1.00 27.20 94 HIS D N 1
ATOM 4266 C CA . HIS D 1 76 ? 39.177 128.056 137.851 1.00 28.05 94 HIS D CA 1
ATOM 4267 C C . HIS D 1 76 ? 39.913 126.723 137.845 1.00 27.39 94 HIS D C 1
ATOM 4268 O O . HIS D 1 76 ? 39.509 125.799 137.139 1.00 26.14 94 HIS D O 1
ATOM 4275 N N . PRO D 1 77 ? 40.981 126.604 138.646 1.00 26.02 95 PRO D N 1
ATOM 4276 C CA . PRO D 1 77 ? 41.668 125.304 138.717 1.00 27.19 95 PRO D CA 1
ATOM 4277 C C . PRO D 1 77 ? 40.741 124.242 139.290 1.00 24.97 95 PRO D C 1
ATOM 4278 O O . PRO D 1 77 ? 39.863 124.565 140.087 1.00 23.26 95 PRO D O 1
ATOM 4282 N N . CYS D 1 78 ? 40.941 122.984 138.908 1.00 26.44 96 CYS D N 1
ATOM 4283 C CA . CYS D 1 78 ? 40.044 121.918 139.331 1.00 23.43 96 CYS D CA 1
ATOM 4284 C C . CYS D 1 78 ? 40.851 120.641 139.486 1.00 27.41 96 CYS D C 1
ATOM 4285 O O . CYS D 1 78 ? 41.589 120.261 138.576 1.00 25.77 96 CYS D O 1
ATOM 4288 N N . PHE D 1 79 ? 40.728 119.984 140.637 1.00 24.76 97 PHE D N 1
ATOM 4289 C CA . PHE D 1 79 ? 41.468 118.753 140.881 1.00 27.19 97 PHE D CA 1
ATOM 4290 C C . PHE D 1 79 ? 40.653 117.557 140.402 1.00 26.69 97 PHE D C 1
ATOM 4291 O O . PHE D 1 79 ? 40.968 116.952 139.385 1.00 30.02 97 PHE D O 1
ATOM 4299 N N . ASN D 1 80 ? 39.607 117.209 141.136 1.00 25.99 98 ASN D N 1
ATOM 4300 C CA . ASN D 1 80 ? 38.664 116.203 140.660 1.00 25.74 98 ASN D CA 1
ATOM 4301 C C . ASN D 1 80 ? 37.306 116.863 140.492 1.00 22.50 98 ASN D C 1
ATOM 4302 O O . ASN D 1 80 ? 36.991 117.834 141.176 1.00 23.72 98 ASN D O 1
ATOM 4307 N N . HIS D 1 81 ? 36.510 116.356 139.568 1.00 21.23 99 HIS D N 1
ATOM 4308 C CA . HIS D 1 81 ? 35.204 116.943 139.304 1.00 21.23 99 HIS D CA 1
ATOM 4309 C C . HIS D 1 81 ? 34.200 116.515 140.359 1.00 20.24 99 HIS D C 1
ATOM 4310 O O . HIS D 1 81 ? 34.119 115.341 140.695 1.00 18.39 99 HIS D O 1
ATOM 4317 N N . SER D 1 82 ? 33.449 117.474 140.890 1.00 18.66 100 SER D N 1
ATOM 4318 C CA . SER D 1 82 ? 32.386 117.188 141.847 1.00 21.13 100 SER D CA 1
ATOM 4319 C C . SER D 1 82 ? 31.197 118.107 141.575 1.00 22.55 100 SER D C 1
ATOM 4320 O O . SER D 1 82 ? 31.280 118.986 140.724 1.00 21.67 100 SER D O 1
ATOM 4323 N N . LEU D 1 83 ? 30.096 117.905 142.297 1.00 20.97 101 LEU D N 1
ATOM 4324 C CA . LEU D 1 83 ? 28.963 118.832 142.253 1.00 22.00 101 LEU D CA 1
ATOM 4325 C C . LEU D 1 83 ? 29.289 120.159 142.942 1.00 22.21 101 LEU D C 1
ATOM 4326 O O . LEU D 1 83 ? 28.830 121.227 142.520 1.00 25.17 101 LEU D O 1
ATOM 4331 N N . SER D 1 84 ? 30.079 120.096 144.003 1.00 20.50 102 SER D N 1
ATOM 4332 C CA . SER D 1 84 ? 30.459 121.305 144.731 1.00 23.57 102 SER D CA 1
ATOM 4333 C C . SER D 1 84 ? 31.758 121.899 144.188 1.00 23.45 102 SER D C 1
ATOM 4334 O O . SER D 1 84 ? 32.459 121.265 143.389 1.00 22.62 102 SER D O 1
ATOM 4337 N N . GLY D 1 85 ? 32.073 123.116 144.623 1.00 22.16 103 GLY D N 1
ATOM 4338 C CA . GLY D 1 85 ? 33.281 123.801 144.190 1.00 23.79 103 GLY D CA 1
ATOM 4339 C C . GLY D 1 85 ? 32.975 124.805 143.097 1.00 23.35 103 GLY D C 1
ATOM 4340 O O . GLY D 1 85 ? 31.814 125.077 142.813 1.00 23.19 103 GLY D O 1
ATOM 4348 N N . GLN D 1 87 ? 32.302 126.043 139.459 1.00 23.51 105 GLN D N 1
ATOM 4349 C CA . GLN D 1 87 ? 31.711 125.414 138.281 1.00 22.60 105 GLN D CA 1
ATOM 4350 C C . GLN D 1 87 ? 32.381 125.887 136.991 1.00 24.41 105 GLN D C 1
ATOM 4351 O O . GLN D 1 87 ? 33.436 126.533 137.021 1.00 24.61 105 GLN D O 1
ATOM 4357 N N . GLY D 1 88 ? 31.774 125.556 135.853 1.00 23.25 106 GLY D N 1
ATOM 4358 C CA . GLY D 1 88 ? 32.331 125.941 134.568 1.00 22.27 106 GLY D CA 1
ATOM 4359 C C . GLY D 1 88 ? 31.909 127.356 134.262 1.00 24.86 106 GLY D C 1
ATOM 4360 O O . GLY D 1 88 ? 31.558 128.116 135.164 1.00 24.58 106 GLY D O 1
ATOM 4361 N N . GLU D 1 89 ? 31.921 127.733 132.994 1.00 25.57 107 GLU D N 1
ATOM 4362 C CA . GLU D 1 89 ? 31.528 129.095 132.682 1.00 27.09 107 GLU D CA 1
ATOM 4363 C C . GLU D 1 89 ? 30.665 129.212 131.440 1.00 26.79 107 GLU D C 1
ATOM 4364 O O . GLU D 1 89 ? 30.075 130.264 131.198 1.00 25.78 107 GLU D O 1
ATOM 4378 N N . PRO D 1 91 ? 27.615 127.366 130.008 1.00 25.10 109 PRO D N 1
ATOM 4379 C CA . PRO D 1 91 ? 26.558 126.352 130.128 1.00 22.98 109 PRO D CA 1
ATOM 4380 C C . PRO D 1 91 ? 25.733 126.192 128.869 1.00 24.10 109 PRO D C 1
ATOM 4381 O O . PRO D 1 91 ? 25.557 127.151 128.125 1.00 25.01 109 PRO D O 1
ATOM 4385 N N . ASN D 1 92 ? 25.261 124.978 128.635 1.00 24.13 110 ASN D N 1
ATOM 4386 C CA . ASN D 1 92 ? 24.361 124.660 127.519 1.00 26.51 110 ASN D CA 1
ATOM 4387 C C . ASN D 1 92 ? 24.782 125.234 126.166 1.00 28.16 110 ASN D C 1
ATOM 4388 O O . ASN D 1 92 ? 23.996 125.918 125.507 1.00 30.39 110 ASN D O 1
ATOM 4393 N N . LYS D 1 93 ? 26.017 124.953 125.757 1.00 25.90 111 LYS D N 1
ATOM 4394 C CA . LYS D 1 93 ? 26.520 125.443 124.477 1.00 27.59 111 LYS D CA 1
ATOM 4395 C C . LYS D 1 93 ? 27.026 124.289 123.620 1.00 26.92 111 LYS D C 1
ATOM 4396 O O . LYS D 1 93 ? 27.463 123.271 124.144 1.00 26.16 111 LYS D O 1
ATOM 4402 N N . PRO D 1 94 ? 26.957 124.434 122.287 1.00 28.99 112 PRO D N 1
ATOM 4403 C CA . PRO D 1 94 ? 27.440 123.360 121.413 1.00 28.34 112 PRO D CA 1
ATOM 4404 C C . PRO D 1 94 ? 28.950 123.442 121.171 1.00 25.61 112 PRO D C 1
ATOM 4405 O O . PRO D 1 94 ? 29.475 124.510 120.859 1.00 28.18 112 PRO D O 1
ATOM 4409 N N . PHE D 1 95 ? 29.641 122.322 121.335 1.00 26.68 113 PHE D N 1
ATOM 4410 C CA . PHE D 1 95 ? 31.078 122.280 121.093 1.00 26.23 113 PHE D CA 1
ATOM 4411 C C . PHE D 1 95 ? 31.414 121.110 120.197 1.00 26.00 113 PHE D C 1
ATOM 4412 O O . PHE D 1 95 ? 30.756 120.075 120.249 1.00 28.73 113 PHE D O 1
ATOM 4420 N N . THR D 1 96 ? 32.452 121.259 119.389 1.00 22.84 114 THR D N 1
ATOM 4421 C CA . THR D 1 96 ? 32.984 120.124 118.653 1.00 25.02 114 THR D CA 1
ATOM 4422 C C . THR D 1 96 ? 34.224 119.667 119.396 1.00 24.46 114 THR D C 1
ATOM 4423 O O . THR D 1 96 ? 35.123 120.468 119.660 1.00 23.70 114 THR D O 1
ATOM 4427 N N . VAL D 1 97 ? 34.264 118.382 119.732 1.00 23.73 115 VAL D N 1
ATOM 4428 C CA . VAL D 1 97 ? 35.317 117.835 120.570 1.00 22.30 115 VAL D CA 1
ATOM 4429 C C . VAL D 1 97 ? 36.066 116.742 119.827 1.00 23.09 115 VAL D C 1
ATOM 4430 O O . VAL D 1 97 ? 35.461 115.822 119.298 1.00 22.24 115 VAL D O 1
ATOM 4434 N N . LYS D 1 98 ? 37.386 116.839 119.779 1.00 22.69 116 LYS D N 1
ATOM 4435 C CA . LYS D 1 98 ? 38.161 115.802 119.127 1.00 23.66 116 LYS D CA 1
ATOM 4436 C C . LYS D 1 98 ? 39.257 115.284 120.039 1.00 24.73 116 LYS D C 1
ATOM 4437 O O . LYS D 1 98 ? 40.068 116.067 120.541 1.00 23.16 116 LYS D O 1
ATOM 4443 N N . VAL D 1 99 ? 39.285 113.969 120.249 1.00 22.81 117 VAL D N 1
ATOM 4444 C CA . VAL D 1 99 ? 40.342 113.352 121.052 1.00 21.80 117 VAL D CA 1
ATOM 4445 C C . VAL D 1 99 ? 41.212 112.471 120.175 1.00 22.89 117 VAL D C 1
ATOM 4446 O O . VAL D 1 99 ? 40.709 111.573 119.493 1.00 23.25 117 VAL D O 1
ATOM 4450 N N . THR D 1 100 ? 42.519 112.723 120.191 1.00 22.04 118 THR D N 1
ATOM 4451 C CA . THR D 1 100 ? 43.463 111.936 119.388 1.00 26.21 118 THR D CA 1
ATOM 4452 C C . THR D 1 100 ? 44.501 111.295 120.315 1.00 24.50 118 THR D C 1
ATOM 4453 O O . THR D 1 100 ? 45.031 111.966 121.192 1.00 24.63 118 THR D O 1
ATOM 4457 N N . ASP D 1 101 ? 44.781 110.006 120.157 1.00 26.79 119 ASP D N 1
ATOM 4458 C CA . ASP D 1 101 ? 45.785 109.383 121.023 1.00 26.68 119 ASP D CA 1
ATOM 4459 C C . ASP D 1 101 ? 47.200 109.645 120.524 1.00 29.42 119 ASP D C 1
ATOM 4460 O O . ASP D 1 101 ? 47.389 110.270 119.471 1.00 29.83 119 ASP D O 1
ATOM 4465 N N . SER D 1 102 ? 48.189 109.168 121.277 1.00 29.53 120 SER D N 1
ATOM 4466 C CA . SER D 1 102 ? 49.584 109.444 120.952 1.00 31.44 120 SER D CA 1
ATOM 4467 C C . SER D 1 102 ? 49.975 108.900 119.575 1.00 32.54 120 SER D C 1
ATOM 4468 O O . SER D 1 102 ? 50.849 109.456 118.916 1.00 34.76 120 SER D O 1
ATOM 4471 N N . LYS D 1 103 ? 49.316 107.828 119.142 1.00 32.65 121 LYS D N 1
ATOM 4472 C CA . LYS D 1 103 ? 49.601 107.233 117.835 1.00 33.90 121 LYS D CA 1
ATOM 4473 C C . LYS D 1 103 ? 48.820 107.885 116.686 1.00 33.77 121 LYS D C 1
ATOM 4474 O O . LYS D 1 103 ? 48.860 107.404 115.555 1.00 38.01 121 LYS D O 1
ATOM 4480 N N . GLY D 1 104 ? 48.112 108.975 116.974 1.00 33.35 122 GLY D N 1
ATOM 4481 C CA . GLY D 1 104 ? 47.393 109.714 115.945 1.00 32.77 122 GLY D CA 1
ATOM 4482 C C . GLY D 1 104 ? 45.990 109.215 115.627 1.00 32.91 122 GLY D C 1
ATOM 4483 O O . GLY D 1 104 ? 45.283 109.821 114.821 1.00 34.41 122 GLY D O 1
ATOM 4484 N N . ALA D 1 105 ? 45.577 108.116 116.252 1.00 30.52 123 ALA D N 1
ATOM 4485 C CA . ALA D 1 105 ? 44.224 107.602 116.043 1.00 30.82 123 ALA D CA 1
ATOM 4486 C C . ALA D 1 105 ? 43.188 108.522 116.682 1.00 30.42 123 ALA D C 1
ATOM 4487 O O . ALA D 1 105 ? 43.325 108.890 117.853 1.00 28.00 123 ALA D O 1
ATOM 4489 N N . VAL D 1 106 ? 42.155 108.894 115.926 1.00 28.95 124 VAL D N 1
ATOM 4490 C CA . VAL D 1 106 ? 41.067 109.707 116.475 1.00 27.33 124 VAL D CA 1
ATOM 4491 C C . VAL D 1 106 ? 40.154 108.796 117.280 1.00 28.67 124 VAL D C 1
ATOM 4492 O O . VAL D 1 106 ? 39.660 107.791 116.770 1.00 28.92 124 VAL D O 1
ATOM 4496 N N . ILE D 1 107 ? 39.957 109.138 118.550 1.00 25.10 125 ILE D N 1
ATOM 4497 C CA . ILE D 1 107 ? 39.235 108.288 119.492 1.00 25.18 125 ILE D CA 1
ATOM 4498 C C . ILE D 1 107 ? 37.819 108.799 119.624 1.00 23.01 125 ILE D C 1
ATOM 4499 O O . ILE D 1 107 ? 36.872 108.029 119.731 1.00 22.03 125 ILE D O 1
ATOM 4504 N N . VAL D 1 108 ? 37.698 110.120 119.631 1.00 23.59 126 VAL D N 1
ATOM 4505 C CA . VAL D 1 108 ? 36.417 110.804 119.737 1.00 24.41 126 VAL D CA 1
ATOM 4506 C C . VAL D 1 108 ? 36.438 111.949 118.730 1.00 22.82 126 VAL D C 1
ATOM 4507 O O . VAL D 1 108 ? 37.436 112.668 118.613 1.00 22.54 126 VAL D O 1
ATOM 4511 N N . GLN D 1 109 ? 35.352 112.113 117.984 1.00 22.08 127 GLN D N 1
ATOM 4512 C CA . GLN D 1 109 ? 35.181 113.329 117.195 1.00 23.48 127 GLN D CA 1
ATOM 4513 C C . GLN D 1 109 ? 33.693 113.554 117.032 1.00 22.97 127 GLN D C 1
ATOM 4514 O O . GLN D 1 109 ? 33.056 112.947 116.171 1.00 21.33 127 GLN D O 1
ATOM 4520 N N . LYS D 1 110 ? 33.128 114.411 117.876 1.00 21.47 128 LYS D N 1
ATOM 4521 C CA . LYS D 1 110 ? 31.687 114.601 117.853 1.00 23.43 128 LYS D CA 1
ATOM 4522 C C . LYS D 1 110 ? 31.293 115.941 118.426 1.00 24.34 128 LYS D C 1
ATOM 4523 O O . LYS D 1 110 ? 32.091 116.613 119.077 1.00 25.14 128 LYS D O 1
ATOM 4529 N N . GLU D 1 111 ? 30.067 116.357 118.137 1.00 24.41 129 GLU D N 1
ATOM 4530 C CA . GLU D 1 111 ? 29.548 117.584 118.703 1.00 26.13 129 GLU D CA 1
ATOM 4531 C C . GLU D 1 111 ? 28.958 117.215 120.045 1.00 27.00 129 GLU D C 1
ATOM 4532 O O . GLU D 1 111 ? 28.243 116.218 120.165 1.00 26.93 129 GLU D O 1
ATOM 4546 N N . GLN D 1 113 ? 27.137 118.915 123.732 1.00 26.64 131 GLN D N 1
ATOM 4547 C CA . GLN D 1 113 ? 26.586 120.101 124.381 1.00 25.97 131 GLN D CA 1
ATOM 4548 C C . GLN D 1 113 ? 27.075 120.161 125.832 1.00 23.34 131 GLN D C 1
ATOM 4549 O O . GLN D 1 113 ? 27.038 119.156 126.540 1.00 24.75 131 GLN D O 1
ATOM 4555 N N . SER D 1 114 ? 27.545 121.324 126.272 1.00 22.22 132 SER D N 1
ATOM 4556 C CA . SER D 1 114 ? 27.937 121.479 127.674 1.00 22.35 132 SER D CA 1
ATOM 4557 C C . SER D 1 114 ? 26.695 121.459 128.556 1.00 22.13 132 SER D C 1
ATOM 4558 O O . SER D 1 114 ? 25.597 121.754 128.094 1.00 21.71 132 SER D O 1
ATOM 4561 N N . TYR D 1 115 ? 26.860 121.099 129.823 1.00 19.88 133 TYR D N 1
ATOM 4562 C CA . TYR D 1 115 ? 25.706 120.966 130.713 1.00 21.20 133 TYR D CA 1
ATOM 4563 C C . TYR D 1 115 ? 25.436 122.295 131.414 1.00 21.41 133 TYR D C 1
ATOM 4564 O O . TYR D 1 115 ? 26.111 123.296 131.146 1.00 20.84 133 TYR D O 1
ATOM 4573 N N . ARG D 1 116 ? 24.443 122.325 132.292 1.00 21.49 134 ARG D N 1
ATOM 4574 C CA . ARG D 1 116 ? 24.132 123.566 132.989 1.00 23.18 134 ARG D CA 1
ATOM 4575 C C . ARG D 1 116 ? 25.308 124.033 133.871 1.00 22.53 134 ARG D C 1
ATOM 4576 O O . ARG D 1 116 ? 25.431 125.225 134.156 1.00 22.47 134 ARG D O 1
ATOM 4584 N N . ASN D 1 117 ? 26.174 123.107 134.286 1.00 20.90 135 ASN D N 1
ATOM 4585 C CA . ASN D 1 117 ? 27.349 123.481 135.080 1.00 21.58 135 ASN D CA 1
ATOM 4586 C C . ASN D 1 117 ? 28.543 123.934 134.246 1.00 21.67 135 ASN D C 1
ATOM 4587 O O . ASN D 1 117 ? 29.614 124.207 134.796 1.00 22.50 135 ASN D O 1
ATOM 4592 N N . GLY D 1 118 ? 28.372 123.985 132.926 1.00 20.14 136 GLY D N 1
ATOM 4593 C CA . GLY D 1 118 ? 29.420 124.442 132.025 1.00 20.76 136 GLY D CA 1
ATOM 4594 C C . GLY D 1 118 ? 30.479 123.398 131.706 1.00 20.75 136 GLY D C 1
ATOM 4595 O O . GLY D 1 118 ? 31.475 123.698 131.029 1.00 19.55 136 GLY D O 1
ATOM 4596 N N . PHE D 1 119 ? 30.276 122.176 132.195 1.00 18.38 137 PHE D N 1
ATOM 4597 C CA . PHE D 1 119 ? 31.185 121.078 131.890 1.00 18.83 137 PHE D CA 1
ATOM 4598 C C . PHE D 1 119 ? 30.684 120.179 130.754 1.00 19.76 137 PHE D C 1
ATOM 4599 O O . PHE D 1 119 ? 29.492 120.151 130.441 1.00 18.91 137 PHE D O 1
ATOM 4607 N N . ILE D 1 120 ? 31.617 119.458 130.140 1.00 16.99 138 ILE D N 1
ATOM 4608 C CA . ILE D 1 120 ? 31.303 118.347 129.257 1.00 18.27 138 ILE D CA 1
ATOM 4609 C C . ILE D 1 120 ? 32.037 117.139 129.815 1.00 18.72 138 ILE D C 1
ATOM 4610 O O . ILE D 1 120 ? 33.142 117.283 130.356 1.00 18.42 138 ILE D O 1
ATOM 4615 N N . GLY D 1 121 ? 31.430 115.957 129.721 1.00 18.99 139 GLY D N 1
ATOM 4616 C CA . GLY D 1 121 ? 32.077 114.735 130.166 1.00 18.61 139 GLY D CA 1
ATOM 4617 C C . GLY D 1 121 ? 32.278 113.784 129.003 1.00 18.43 139 GLY D C 1
ATOM 4618 O O . GLY D 1 121 ? 31.356 113.574 128.209 1.00 17.65 139 GLY D O 1
ATOM 4619 N N . VAL D 1 122 ? 33.479 113.225 128.875 1.00 16.82 140 VAL D N 1
ATOM 4620 C CA . VAL D 1 122 ? 33.728 112.246 127.823 1.00 16.07 140 VAL D CA 1
ATOM 4621 C C . VAL D 1 122 ? 34.227 110.926 128.397 1.00 17.55 140 VAL D C 1
ATOM 4622 O O . VAL D 1 122 ? 35.014 110.900 129.350 1.00 15.76 140 VAL D O 1
ATOM 4626 N N . TRP D 1 123 ? 33.751 109.820 127.835 1.00 16.06 141 TRP D N 1
ATOM 4627 C CA . TRP D 1 123 ? 34.214 108.504 128.272 1.00 16.33 141 TRP D CA 1
ATOM 4628 C C . TRP D 1 123 ? 35.314 108.008 127.363 1.00 16.57 141 TRP D C 1
ATOM 4629 O O . TRP D 1 123 ? 35.119 107.901 126.149 1.00 17.20 141 TRP D O 1
ATOM 4640 N N . LEU D 1 124 ? 36.461 107.676 127.952 1.00 15.47 142 LEU D N 1
ATOM 4641 C CA . LEU D 1 124 ? 37.667 107.364 127.182 1.00 17.25 142 LEU D CA 1
ATOM 4642 C C . LEU D 1 124 ? 38.281 106.017 127.562 1.00 19.17 142 LEU D C 1
ATOM 4643 O O . LEU D 1 124 ? 38.126 105.541 128.700 1.00 16.58 142 LEU D O 1
ATOM 4648 N N . PRO D 1 125 ? 38.987 105.386 126.610 1.00 18.84 143 PRO D N 1
ATOM 4649 C CA . PRO D 1 125 ? 39.733 104.171 126.959 1.00 19.99 143 PRO D CA 1
ATOM 4650 C C . PRO D 1 125 ? 40.780 104.495 128.022 1.00 18.86 143 PRO D C 1
ATOM 4651 O O . PRO D 1 125 ? 41.256 105.633 128.071 1.00 19.65 143 PRO D O 1
ATOM 4655 N N . ARG D 1 126 ? 41.103 103.528 128.876 1.00 19.85 144 ARG D N 1
ATOM 4656 C CA . ARG D 1 126 ? 42.053 103.759 129.965 1.00 19.83 144 ARG D CA 1
ATOM 4657 C C . ARG D 1 126 ? 43.497 103.601 129.503 1.00 21.15 144 ARG D C 1
ATOM 4658 O O . ARG D 1 126 ? 43.767 102.967 128.475 1.00 23.69 144 ARG D O 1
ATOM 4666 N N . ASN D 1 127 ? 44.419 104.180 130.268 1.00 20.66 145 ASN D N 1
ATOM 4667 C CA . ASN D 1 127 ? 45.852 104.102 129.969 1.00 21.97 145 ASN D CA 1
ATOM 4668 C C . ASN D 1 127 ? 46.243 104.557 128.571 1.00 25.21 145 ASN D C 1
ATOM 4669 O O . ASN D 1 127 ? 47.124 103.965 127.939 1.00 24.14 145 ASN D O 1
ATOM 4682 N N . GLU D 1 129 ? 47.369 108.130 126.163 1.00 22.92 147 GLU D N 1
ATOM 4683 C CA . GLU D 1 129 ? 47.882 109.492 126.234 1.00 25.11 147 GLU D CA 1
ATOM 4684 C C . GLU D 1 129 ? 47.571 110.138 124.895 1.00 25.61 147 GLU D C 1
ATOM 4685 O O . GLU D 1 129 ? 47.560 109.462 123.860 1.00 23.71 147 GLU D O 1
ATOM 4691 N N . GLY D 1 130 ? 47.261 111.427 124.909 1.00 24.79 148 GLY D N 1
ATOM 4692 C CA . GLY D 1 130 ? 46.930 112.100 123.671 1.00 24.91 148 GLY D CA 1
ATOM 4693 C C . GLY D 1 130 ? 46.577 113.558 123.866 1.00 23.62 148 GLY D C 1
ATOM 4694 O O . GLY D 1 130 ? 47.120 114.253 124.733 1.00 22.89 148 GLY D O 1
ATOM 4695 N N . THR D 1 131 ? 45.654 114.024 123.038 1.00 24.80 149 THR D N 1
ATOM 4696 C CA . THR D 1 131 ? 45.319 115.433 122.987 1.00 23.02 149 THR D CA 1
ATOM 4697 C C . THR D 1 131 ? 43.819 115.585 122.872 1.00 23.38 149 THR D C 1
ATOM 4698 O O . THR D 1 131 ? 43.188 114.897 122.067 1.00 23.14 149 THR D O 1
ATOM 4702 N N . LEU D 1 132 ? 43.255 116.497 123.656 1.00 23.36 150 LEU D N 1
ATOM 4703 C CA . LEU D 1 132 ? 41.864 116.896 123.479 1.00 23.88 150 LEU D CA 1
ATOM 4704 C C . LEU D 1 132 ? 41.803 118.268 122.807 1.00 24.10 150 LEU D C 1
ATOM 4705 O O . LEU D 1 132 ? 42.501 119.201 123.216 1.00 23.55 150 LEU D O 1
ATOM 4710 N N . GLU D 1 133 ? 40.978 118.386 121.769 1.00 21.98 151 GLU D N 1
ATOM 4711 C CA . GLU D 1 133 ? 40.759 119.679 121.127 1.00 25.22 151 GLU D CA 1
ATOM 4712 C C . GLU D 1 133 ? 39.268 119.997 121.131 1.00 24.27 151 GLU D C 1
ATOM 4713 O O . GLU D 1 133 ? 38.446 119.136 120.795 1.00 22.49 151 GLU D O 1
ATOM 4719 N N . VAL D 1 134 ? 38.928 121.214 121.550 1.00 21.86 152 VAL D N 1
ATOM 4720 C CA . VAL D 1 134 ? 37.541 121.679 121.560 1.00 23.77 152 VAL D CA 1
ATOM 4721 C C . VAL D 1 134 ? 37.432 122.916 120.695 1.00 24.41 152 VAL D C 1
ATOM 4722 O O . VAL D 1 134 ? 38.261 123.825 120.799 1.00 23.64 152 VAL D O 1
ATOM 4726 N N . SER D 1 135 ? 36.401 122.980 119.862 1.00 23.63 153 SER D N 1
ATOM 4727 C CA . SER D 1 135 ? 36.147 124.228 119.151 1.00 26.51 153 SER D CA 1
ATOM 4728 C C . SER D 1 135 ? 34.728 124.743 119.382 1.00 25.34 153 SER D C 1
ATOM 4729 O O . SER D 1 135 ? 33.822 123.992 119.752 1.00 24.45 153 SER D O 1
ATOM 4732 N N . TYR D 1 136 ? 34.551 126.037 119.167 1.00 25.64 154 TYR D N 1
ATOM 4733 C CA . TYR D 1 136 ? 33.276 126.695 119.387 1.00 27.61 154 TYR D CA 1
ATOM 4734 C C . TYR D 1 136 ? 33.320 128.042 118.675 1.00 27.65 154 TYR D C 1
ATOM 4735 O O . TYR D 1 136 ? 34.230 128.837 118.916 1.00 28.14 154 TYR D O 1
ATOM 4744 N N . ASN D 1 137 ? 32.351 128.284 117.795 1.00 27.91 155 ASN D N 1
ATOM 4745 C CA . ASN D 1 137 ? 32.243 129.565 117.098 1.00 29.80 155 ASN D CA 1
ATOM 4746 C C . ASN D 1 137 ? 33.562 130.020 116.451 1.00 30.47 155 ASN D C 1
ATOM 4747 O O . ASN D 1 137 ? 33.983 131.164 116.591 1.00 32.37 155 ASN D O 1
ATOM 4752 N N . GLY D 1 138 ? 34.239 129.113 115.762 1.00 30.85 156 GLY D N 1
ATOM 4753 C CA . GLY D 1 138 ? 35.459 129.500 115.066 1.00 32.47 156 GLY D CA 1
ATOM 4754 C C . GLY D 1 138 ? 36.681 129.697 115.950 1.00 31.24 156 GLY D C 1
ATOM 4755 O O . GLY D 1 138 ? 37.739 130.128 115.475 1.00 28.92 156 GLY D O 1
ATOM 4756 N N . LYS D 1 139 ? 36.543 129.389 117.238 1.00 30.78 157 LYS D N 1
ATOM 4757 C CA . LYS D 1 139 ? 37.679 129.413 118.157 1.00 29.33 157 LYS D CA 1
ATOM 4758 C C . LYS D 1 139 ? 38.008 127.977 118.529 1.00 29.20 157 LYS D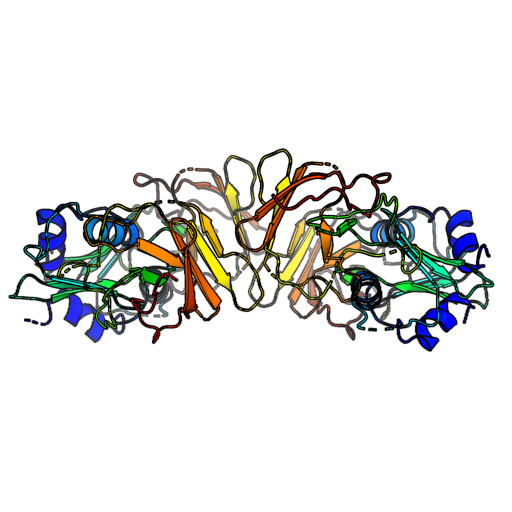 C 1
ATOM 4759 O O . LYS D 1 139 ? 37.170 127.099 118.347 1.00 27.49 157 LYS D O 1
ATOM 4765 N N . THR D 1 140 ? 39.221 127.736 119.035 1.00 27.16 158 THR D N 1
ATOM 4766 C CA . THR D 1 140 ? 39.650 126.386 119.426 1.00 25.95 158 THR D CA 1
ATOM 4767 C C . THR D 1 140 ? 40.491 126.421 120.694 1.00 26.02 158 THR D C 1
ATOM 4768 O O . THR D 1 140 ? 41.086 127.450 121.031 1.00 28.21 158 THR D O 1
ATOM 4772 N N . ALA D 1 141 ? 40.532 125.300 121.407 1.00 25.75 159 ALA D N 1
ATOM 4773 C CA . ALA D 1 141 ? 41.470 125.141 122.519 1.00 25.84 159 ALA D CA 1
ATOM 4774 C C . ALA D 1 141 ? 41.918 123.694 122.545 1.00 24.86 159 ALA D C 1
ATOM 4775 O O . ALA D 1 141 ? 41.163 122.812 122.155 1.00 24.65 159 ALA D O 1
ATOM 4777 N N . SER D 1 142 ? 43.143 123.453 122.996 1.00 25.15 160 SER D N 1
ATOM 4778 C CA . SER D 1 142 ? 43.685 122.099 123.049 1.00 26.50 160 SER D CA 1
ATOM 4779 C C . SER D 1 142 ? 44.442 121.887 124.348 1.00 23.43 160 SER D C 1
ATOM 4780 O O . SER D 1 142 ? 44.882 122.841 124.977 1.00 25.77 160 SER D O 1
ATOM 4783 N N . HIS D 1 143 ? 44.602 120.634 124.747 1.00 24.09 161 HIS D N 1
ATOM 4784 C CA . HIS D 1 143 ? 45.431 120.328 125.908 1.00 24.50 161 HIS D CA 1
ATOM 4785 C C . HIS D 1 143 ? 45.781 118.849 125.893 1.00 23.12 161 HIS D C 1
ATOM 4786 O O . HIS D 1 143 ? 44.977 118.013 125.480 1.00 23.33 161 HIS D O 1
ATOM 4793 N N . ALA D 1 144 ? 46.991 118.520 126.329 1.00 24.57 162 ALA D N 1
ATOM 4794 C CA . ALA D 1 144 ? 47.364 117.123 126.525 1.00 23.16 162 ALA D CA 1
ATOM 4795 C C . ALA D 1 144 ? 46.470 116.487 127.590 1.00 22.91 162 ALA D C 1
ATOM 4796 O O . ALA D 1 144 ? 46.074 117.153 128.555 1.00 20.43 162 ALA D O 1
ATOM 4798 N N . ILE D 1 145 ? 46.163 115.202 127.403 1.00 21.47 163 ILE D N 1
ATOM 4799 C CA . ILE D 1 145 ? 45.388 114.422 128.375 1.00 23.49 163 ILE D CA 1
ATOM 4800 C C . ILE D 1 145 ? 45.966 113.021 128.552 1.00 21.41 163 ILE D C 1
ATOM 4801 O O . ILE D 1 145 ? 46.692 112.512 127.691 1.00 21.08 163 ILE D O 1
ATOM 4806 N N . ALA D 1 146 ? 45.631 112.392 129.670 1.00 21.11 164 ALA D N 1
ATOM 4807 C CA . ALA D 1 146 ? 45.985 110.996 129.885 1.00 21.73 164 ALA D CA 1
ATOM 4808 C C . ALA D 1 146 ? 44.890 110.333 130.711 1.00 20.28 164 ALA D C 1
ATOM 4809 O O . ALA D 1 146 ? 44.178 111.012 131.458 1.00 20.91 164 ALA D O 1
ATOM 4811 N N . THR D 1 147 ? 44.752 109.017 130.577 1.00 18.56 165 THR D N 1
ATOM 4812 C CA . THR D 1 147 ? 43.677 108.296 131.248 1.00 19.83 165 THR D CA 1
ATOM 4813 C C . THR D 1 147 ? 44.174 107.119 132.106 1.00 20.29 165 THR D C 1
ATOM 4814 O O . THR D 1 147 ? 43.496 106.103 132.248 1.00 19.14 165 THR D O 1
ATOM 4818 N N . SER D 1 148 ? 45.356 107.259 132.690 1.00 21.84 166 SER D N 1
ATOM 4819 C CA . SER D 1 148 ? 45.842 106.244 133.616 1.00 23.12 166 SER D CA 1
ATOM 4820 C C . SER D 1 148 ? 45.205 106.477 134.988 1.00 23.60 166 SER D C 1
ATOM 4821 O O . SER D 1 148 ? 44.547 107.497 135.201 1.00 23.87 166 SER D O 1
ATOM 4824 N N . ASP D 1 149 ? 45.383 105.545 135.917 1.00 22.44 167 ASP D N 1
ATOM 4825 C CA . ASP D 1 149 ? 44.791 105.698 137.251 1.00 22.71 167 ASP D CA 1
ATOM 4826 C C . ASP D 1 149 ? 45.244 106.963 137.983 1.00 25.23 167 ASP D C 1
ATOM 4827 O O . ASP D 1 149 ? 44.512 107.513 138.809 1.00 24.63 167 ASP D O 1
ATOM 4832 N N . ASP D 1 150 ? 46.447 107.428 137.674 1.00 25.17 168 ASP D N 1
ATOM 4833 C CA . ASP D 1 150 ? 47.004 108.600 138.332 1.00 26.97 168 ASP D CA 1
ATOM 4834 C C . ASP D 1 150 ? 46.852 109.868 137.492 1.00 29.18 168 ASP D C 1
ATOM 4835 O O . ASP D 1 150 ? 47.551 110.856 137.734 1.00 30.13 168 ASP D O 1
ATOM 4840 N N . SER D 1 151 ? 45.952 109.851 136.509 1.00 27.67 169 SER D N 1
ATOM 4841 C CA . SER D 1 151 ? 45.871 110.970 135.562 1.00 27.05 169 SER D CA 1
ATOM 4842 C C . SER D 1 151 ? 44.914 112.056 135.985 1.00 28.37 169 SER D C 1
ATOM 4843 O O . SER D 1 151 ? 43.965 111.811 136.731 1.00 27.41 169 SER D O 1
ATOM 4846 N N . GLN D 1 152 ? 45.176 113.260 135.481 1.00 31.76 170 GLN D N 1
ATOM 4847 C CA . GLN D 1 152 ? 44.267 114.387 135.638 1.00 30.91 170 GLN D CA 1
ATOM 4848 C C . GLN D 1 152 ? 42.889 114.090 135.013 1.00 29.94 170 GLN D C 1
ATOM 4849 O O . GLN D 1 152 ? 42.781 113.723 133.828 1.00 29.70 170 GLN D O 1
ATOM 4855 N N . THR D 1 153 ? 41.848 114.273 135.822 1.00 28.50 171 THR D N 1
ATOM 4856 C CA . THR D 1 153 ? 40.482 113.909 135.472 1.00 26.61 171 THR D CA 1
ATOM 4857 C C . THR D 1 153 ? 39.518 115.102 135.274 1.00 25.24 171 THR D C 1
ATOM 4858 O O . THR D 1 153 ? 38.395 114.932 134.786 1.00 24.81 171 THR D O 1
ATOM 4862 N N . CYS D 1 154 ? 39.910 116.290 135.717 1.00 27.10 172 CYS D N 1
ATOM 4863 C CA . CYS D 1 154 ? 39.073 117.478 135.522 1.00 24.66 172 CYS D CA 1
ATOM 4864 C C . CYS D 1 154 ? 39.956 118.464 134.795 1.00 26.69 172 CYS D C 1
ATOM 4865 O O . CYS D 1 154 ? 41.010 118.827 135.303 1.00 27.77 172 CYS D O 1
ATOM 4868 N N . LEU D 1 155 ? 39.562 118.855 133.583 1.00 24.65 173 LEU D N 1
ATOM 4869 C CA . LEU D 1 155 ? 40.395 119.719 132.752 1.00 24.84 173 LEU D CA 1
ATOM 4870 C C . LEU D 1 155 ? 39.700 121.061 132.526 1.00 25.49 173 LEU D C 1
ATOM 4871 O O . LEU D 1 155 ? 38.672 121.133 131.859 1.00 23.52 173 LEU D O 1
ATOM 4876 N N . THR D 1 156 ? 40.247 122.123 133.106 1.00 25.45 174 THR D N 1
ATOM 4877 C CA . THR D 1 156 ? 39.646 123.449 132.962 1.00 25.66 174 THR D CA 1
ATOM 4878 C C . THR D 1 156 ? 40.524 124.376 132.131 1.00 25.32 174 THR D C 1
ATOM 4879 O O . THR D 1 156 ? 40.127 125.498 131.818 1.00 25.89 174 THR D O 1
ATOM 4883 N N . GLU D 1 157 ? 41.707 123.898 131.765 1.00 25.04 175 GLU D N 1
ATOM 4884 C CA . GLU D 1 157 ? 42.670 124.708 131.023 1.00 25.67 175 GLU D CA 1
ATOM 4885 C C . GLU D 1 157 ? 42.396 124.701 129.513 1.00 24.00 175 GLU D C 1
ATOM 4886 O O . GLU D 1 157 ? 43.238 124.286 128.707 1.00 24.05 175 GLU D O 1
ATOM 4892 N N . LEU D 1 158 ? 41.220 125.181 129.128 1.00 22.19 176 LEU D N 1
ATOM 4893 C CA . LEU D 1 158 ? 40.838 125.186 127.722 1.00 23.52 176 LEU D CA 1
ATOM 4894 C C . LEU D 1 158 ? 40.389 126.570 127.247 1.00 22.63 176 LEU D C 1
ATOM 4895 O O . LEU D 1 158 ? 39.218 126.782 126.958 1.00 23.47 176 LEU D O 1
ATOM 4900 N N . PRO D 1 159 ? 41.334 127.513 127.147 1.00 22.68 177 PRO D N 1
ATOM 4901 C CA . PRO D 1 159 ? 41.002 128.878 126.717 1.00 23.53 177 PRO D CA 1
ATOM 4902 C C . PRO D 1 159 ? 40.752 128.952 125.213 1.00 24.15 177 PRO D C 1
ATOM 4903 O O . PRO D 1 159 ? 41.648 128.707 124.402 1.00 26.72 177 PRO D O 1
ATOM 4907 N N . LEU D 1 160 ? 39.523 129.282 124.849 1.00 22.46 178 LEU D N 1
ATOM 4908 C CA . LEU D 1 160 ? 39.120 129.332 123.447 1.00 25.17 178 LEU D CA 1
ATOM 4909 C C . LEU D 1 160 ? 39.688 130.572 122.764 1.00 26.89 178 LEU D C 1
ATOM 4910 O O . LEU D 1 160 ? 39.441 131.682 123.211 1.00 27.25 178 LEU D O 1
ATOM 4915 N N . ARG D 1 161 ? 40.453 130.377 121.691 1.00 27.44 179 ARG D N 1
ATOM 4916 C CA . ARG D 1 161 ? 41.082 131.490 120.974 1.00 28.38 179 ARG D CA 1
ATOM 4917 C C . ARG D 1 161 ? 41.010 131.281 119.463 1.00 31.84 179 ARG D C 1
ATOM 4918 O O . ARG D 1 161 ? 40.731 130.181 118.969 1.00 29.62 179 ARG D O 1
#

InterPro domains:
  IPR047808 Periplasmic metallochaperone CueP-like [NF038094] (38-178)
  IPR047808 Periplasmic metallochaperone CueP-like [PF21172] (40-176)

Sequence (617 aa):
ASSESAFLAQHGLAGKTVEQIVDTIDQTPPLPYSASITSSTELKLSDGEQIYTLPLGDKFYLSFAPYEWRTHPCFNHSLSGQGEPNKPFTVKVTDSKGAVIVQKEQSYRNGFIGVWLPRNEGTLEVSYNGKTASHAIATSDDDSQTCLTELPLRAASSESAFLAQHGLAGKTVEQIVDTIDQTPQSRPLPYSASITSTELKLSDGEQIYTLPLGDKFYLSFAPYEWRTHPCFNHSLSGQGEPNKPFTVKVTDSKGAVIVQKEQSYRNGFIGVWLPRNEGTLEVSYNGKTASHAIATSDDSQTCLTELPLRAASSESAFLAQHGLAGKTVEQIVDTIDQTPQSRPLPYSASITSTELKLSDGEQIYTLPLGDKFYLSFAPYEWRTHPCFNHSLSGQGEPNKPFTVKVTDSKGAVIVQKEQSYRNGFIGVWLPRNEGTLEVSYNGKTASHAIATSDDSQTCLTELPLRAASSESAFLAQHGLAGKTVEQIVDTIDQTPPLPYSASITSTELKLSDGEQIYTLPLGDKFYLSFAPYEWRTHPCFNHSLSGQGEPNKPFTVKVTDSKGAVIVQKEQSYRNGFIGVWLPRNEGTLEVSYNGKTASHAIATSDDSQTCLTELPLR

Solvent-accessible surface area: 28650 Å² total

Organism: Salmonella typhimurium (strain LT2 / SGSC1412 / ATCC 700720) (NCBI:txid99287)

CATH classification: 2.60.40.3700

Foldseek 3Di:
DDPVVCVCVVQVNPPPAQVRVVCCVQQPLDDQWKWWDALFWIWTGNVPDIDIGGDDQWGKAKEAADADDWDDDFTDIPPDAHPAFAKKWKWWAFPVGRTFDTDMTGHHRRMDMDIHGAAWTKMWMDDPNWIFMDIAHRYRHGHRYYYPTHTD/DDDPQNVVCVVVVRPPDAPVCNLCCLLQPQDDDQDQWWWWDALFWIWTGNPPDIDTDTDDQWGKAKEAEDAPDWDDAFIDISRGAHVFFAKKWKWKAFPVGRTPDTGMTGHNRRMDMDTHGAFWTKMWMDHDHWIFMDIAHRYRRGGRYYYPGHTD/DDDPVQVVCVVVVNPPPAPVRVLCCLLQPLDDAADQWWWWDALFWIWIGNVVDIDIDTDDQWGKAKEAEDAPDWDDDFIDTSHGAGVAFAKKWKWWAFPVGRTPDTGMTGHNRRMDMDTHGAAWTKMKIDHDHWIFMDIAHRYRRHGNYYYPGHTD/DQDPVNVVCVVQVNPPPAPVRNVCCVQQPLQDQWKWWDALFWIWTGNPPDIDTHGDDQWGKAKEAADAPDWDDDQTDMPPDAHPAFAKKWKWWAFPVGRIFDTGMTGHHRRMDIDIHGAAWTKMKIADPPWIFMDIFHRYRPTGRYYYPGHTD

Secondary structure (DSSP, 8-state):
--HHHHHHHHTT-TT--HHHHHHHHHT----SSEEEE-SSEEEEE-SS-EEEEE--SEEEEEEEEESS-----SSEES----------EEEEEETTS-EEEEE----TTS-EEEEEE---EEEEEEETTEEEEEEE--STT--SEEEEEE--/---HHHHHHHHTT-TT--HHHHHHHHHT--SPSSPSSEEEE-SSEEEEESSS-EEEEE--SEEEEEE--BSS-----SSEES----------EEEEEETTSBEEEEE----TTS-EEEEEE---EEEEEEETTEEEEEEE--STTS-SEE---B--/---HHHHHHHHTT-TT--HHHHHHHHHH--SPSSPSSEEEE-SSEEEEE-SS-EEEEE--SEEEEEE--BSS-----SS-BS----------EEEEEETTSBEEEEE----TTS-EEEEEE---EEEEEEETTEEEEEEE--STTS-SEE---B--/---HHHHHHHHTT-TT--HHHHHHHHHT----SSEEEE-SSEEEEE-SS-EEEEE--SEEEEEEEEESS-----SSEES----------EEEEEETTS-EEEEE----TTS-EEEEEE---EEEEEEETTEEEEEEE--STTS--EEEEEE--

B-factor: mean 25.85, std 6.1, range [12.86, 89.66]